Protein AF-A0A523TH82-F1 (afdb_monomer_lite)

Foldseek 3Di:
DDDDDDDDDDDDDDDDDDDDDDDDDDDDDDDDDDDDDPQPDPPPDDPVVSVVVVVVVVVVVVVVPDDDDDDDDDDDDDDDDDDDDDDDADFDDFAQWGFHPQQFDDVCVVVQQWDFDGTWTWDDDPFKIKIKTWTATSVDQQKTKIKIWIQGDPDGIDIDIAIDPDRQGTKDFDHAHHQKTWIAGPNGDIWIARRQLGYTDPDPPDDDDGDDDDDDDPDDPDPDPPPPQPADQDQRNQPDADDAQDWDWHWQPDQPGKHKHKHWDQAFAKKKKKKAPAPAQKWKWKAFRPVRDTQDIDRDHDRHIDMDINGRDGGTMMMMMMHHRVRDTDPPGTMIIHMAHALFQALAEAQQAEAEEAQEEEAGGEHEHFAHDCDDDDPPRFRYEAYALYEYNDLPYEYYDAGYEYEHNYEDEEYAYNHYDYHYDHNYDYHPDDDHRNHPDDPDQPDADADDAEAEFDALEEDEDEADHHEEDHYEHNYEYEYAAEEHHYQEYDAYHAYEYAYAWQHEYEYQAAYDHEPNYEHAHDPVRDPGFQQSAEYEFNHAAAPPNDQPHPDWRYEHYALYEETYAYEAARTEHEYEHNYEYEDHHYYNYYYHYHSYYTYYDGGDD

Secondary structure (DSSP, 8-state):
------------------------------------PPPSS-TTS-HHHHHHHHHHHHHHHHHHTPPPPP-------PPPPPP------SEEEETTEEEE------HHHHTTSEEE-S--EEEEETTEEEEEEEEEESS-TT-EEEEEEEE-SSS--EEEEEE-SS----EEEEEEETTEEEEEETTS-EEEEETTTTEEES-TT-----S-PPP--------------SS-SSGGG--SBPPTT--EEE---STT-EEEEEEEESS-EEEEEEEES-SS-EEEEEEETTTTEEEEEE--SSSS-EEEEEEEE-SEEEEEEEEEGGG---SSS-EEEEEEE-GGGEEEEEEEEEEE-TT-EEEESEEEE-S------SSSS-SEEE-TT-EE-STT--EEEEEEEE-TT-EES-EEEEEEEES-EE-S-EE-SPPS-S-S-PPPPPP----S--EEE-TT-EEEE-SEE-SEEEE-TT-EEEE-SEEEEESEEEE-TT-EEEESS-EEEEESS-EEE-TT-EEEE-TT-SS--GGGEEEEE---STTT--TT-SS-SEEE-TT-EEESEEEEEEEEEEE-TT-EEES-EEEEEEEEPTT-EEE--S---

Sequence (609 aa):
MLKKGKNRNLLLILVVVIAVFTVFGISLAFGAPWGSDPTPFPTDYPGPKQTIVVAEALTREAALLTPLPTGGSKLSVRPTPMPLEIFGPPGTPVGAGMITEHSGLASAFIMGLFEHTGLPWYEIVGREVILVFPGVSAQDPNQGVVIVTRSGGSRGVDESWHETPIKAGAIWIVDAVSERLILNSDGGETFYFDVPGDRFVNSLSDVVPTITPRPIIPTATLMLELVSDDAPNEPGIVLNKSPLNADLLYYIDPSGDEDWFLFHTDTIGNIEVSLTNLPASYGFSVLRVSDRQWVGKVDEDGVEDKMLELADAPPDDYLVRVFGIDGVWNAELPYTLRFGPVLSSFVVLGEEGVYLKQNAVVESGDVGVNTTSDGPFLAGQEELTIGIGVTFSDPNSRVMGDSIKIKQNAQVYDVYYNELSGLGEVLGDHFTPIELPLTTSLPSIPTINPGEENIEVPSGETLVLHGGNYGALEARQGATVIFAGGLYHFEEWDIGLSVNMYARSPMQVRIEGKLQVDQGSYLGPSIDVLDLNATDIVIYVNGINGSNGNLGATPKAAKFGIDSTVIANVYVPNGTLWIRQGATARGAFIGKWVIVGLGTSVSMEGYWR

pLDDT: mean 75.21, std 23.91, range [23.56, 98.88]

Structure (mmCIF, N/CA/C/O backbone):
data_AF-A0A523TH82-F1
#
_entry.id   AF-A0A523TH82-F1
#
loop_
_atom_site.group_PDB
_atom_site.id
_atom_site.type_symbol
_atom_site.label_atom_id
_atom_site.label_alt_id
_atom_site.label_comp_id
_atom_site.label_asym_id
_atom_site.label_entity_id
_atom_site.label_seq_id
_atom_site.pdbx_PDB_ins_code
_atom_site.Cartn_x
_atom_site.Cartn_y
_atom_site.Cartn_z
_atom_site.occupancy
_atom_site.B_iso_or_equiv
_atom_site.auth_seq_id
_atom_site.auth_comp_id
_atom_site.auth_asym_id
_atom_site.auth_atom_id
_atom_site.pdbx_PDB_model_num
ATOM 1 N N . MET A 1 1 ? 43.926 -18.403 76.609 1.00 34.94 1 MET A N 1
ATOM 2 C CA . MET A 1 1 ? 43.752 -19.864 76.773 1.00 34.94 1 MET A CA 1
ATOM 3 C C . MET A 1 1 ? 43.243 -20.463 75.459 1.00 34.94 1 MET A C 1
ATOM 5 O O . MET A 1 1 ? 42.285 -19.945 74.918 1.00 34.94 1 MET A O 1
ATOM 9 N N . LEU A 1 2 ? 43.951 -21.482 74.951 1.00 34.50 2 LEU A N 1
ATOM 10 C CA . LEU A 1 2 ? 43.552 -22.570 74.026 1.00 34.50 2 LEU A CA 1
ATOM 11 C C . LEU A 1 2 ? 42.630 -22.324 72.794 1.00 34.50 2 LEU A C 1
ATOM 13 O O . LEU A 1 2 ? 41.415 -22.324 72.889 1.00 34.50 2 LEU A O 1
ATOM 17 N N . LYS A 1 3 ? 43.295 -22.342 71.621 1.00 36.41 3 LYS A N 1
ATOM 18 C CA . LYS A 1 3 ? 43.110 -23.220 70.430 1.00 36.41 3 LYS A CA 1
ATOM 19 C C . LYS A 1 3 ? 41.793 -23.230 69.598 1.00 36.41 3 LYS A C 1
ATOM 21 O O . LYS A 1 3 ? 40.868 -23.958 69.917 1.00 36.41 3 LYS A O 1
ATOM 26 N N . LYS A 1 4 ? 41.943 -22.730 68.350 1.00 37.00 4 LYS A N 1
ATOM 27 C CA . LYS A 1 4 ? 42.120 -23.487 67.065 1.00 37.00 4 LYS A CA 1
ATOM 28 C C . LYS A 1 4 ? 40.945 -23.505 66.060 1.00 37.00 4 LYS A C 1
ATOM 30 O O . LYS A 1 4 ? 39.847 -23.914 66.394 1.00 37.00 4 LYS A O 1
ATOM 35 N N . GLY A 1 5 ? 41.297 -23.246 64.787 1.00 32.59 5 GLY A N 1
ATOM 36 C CA . GLY A 1 5 ? 40.579 -23.665 63.561 1.00 32.59 5 GLY A CA 1
ATOM 37 C C . GLY A 1 5 ? 40.034 -22.491 62.733 1.00 32.59 5 GLY A C 1
ATOM 38 O O . GLY A 1 5 ? 38.936 -22.046 63.006 1.00 32.59 5 GLY A O 1
ATOM 39 N N . LYS A 1 6 ? 40.798 -21.797 61.874 1.00 38.41 6 LYS A N 1
ATOM 40 C CA . LYS A 1 6 ? 41.372 -22.167 60.554 1.00 38.41 6 LYS A CA 1
ATOM 41 C C . LYS A 1 6 ? 40.322 -22.248 59.421 1.00 38.41 6 LYS A C 1
ATOM 43 O O . LYS A 1 6 ? 39.768 -23.309 59.188 1.00 38.41 6 LYS A O 1
ATOM 48 N N . ASN A 1 7 ? 40.137 -21.164 58.663 1.00 34.41 7 ASN A N 1
ATOM 49 C CA . ASN A 1 7 ? 40.619 -21.034 57.276 1.00 34.41 7 ASN A CA 1
ATOM 50 C C . ASN A 1 7 ? 40.328 -19.628 56.724 1.00 34.41 7 ASN A C 1
ATOM 52 O O . ASN A 1 7 ? 39.348 -18.989 57.084 1.00 34.41 7 ASN A O 1
ATOM 56 N N . ARG A 1 8 ? 41.285 -19.135 55.938 1.00 33.03 8 ARG A N 1
ATOM 57 C CA . ARG A 1 8 ? 41.533 -17.736 55.584 1.00 33.03 8 ARG A CA 1
ATOM 58 C C . ARG A 1 8 ? 40.961 -17.382 54.210 1.00 33.03 8 ARG A C 1
ATOM 60 O O . ARG A 1 8 ? 41.100 -18.158 53.273 1.00 33.03 8 ARG A O 1
ATOM 67 N N . ASN A 1 9 ? 40.440 -16.161 54.137 1.00 31.61 9 ASN A N 1
ATOM 68 C CA . ASN A 1 9 ? 40.305 -15.323 52.948 1.00 31.61 9 ASN A CA 1
ATOM 69 C C . ASN A 1 9 ? 41.673 -14.919 52.354 1.00 31.61 9 ASN A C 1
ATOM 71 O O . ASN A 1 9 ? 42.697 -15.056 53.030 1.00 31.61 9 ASN A O 1
ATOM 75 N N . LEU A 1 10 ? 41.594 -14.204 51.217 1.00 29.89 10 LEU A N 1
ATOM 76 C CA . LEU A 1 10 ? 42.507 -13.132 50.762 1.00 29.89 10 LEU A CA 1
ATOM 77 C C . LEU A 1 10 ? 43.774 -13.597 49.997 1.00 29.89 10 LEU A C 1
ATOM 79 O O . LEU A 1 10 ? 44.366 -14.595 50.377 1.00 29.89 10 LEU A O 1
ATOM 83 N N . LEU A 1 11 ? 44.327 -12.920 48.977 1.00 27.16 11 LEU A N 1
ATOM 84 C CA . LEU A 1 11 ? 44.109 -11.614 48.324 1.00 27.16 11 LEU A CA 1
ATOM 85 C C . LEU A 1 11 ? 45.121 -11.513 47.134 1.00 27.16 11 LEU A C 1
ATOM 87 O O . LEU A 1 11 ? 46.235 -12.004 47.275 1.00 27.16 11 LEU A O 1
ATOM 91 N N . LEU A 1 12 ? 44.740 -10.812 46.056 1.00 27.62 12 LEU A N 1
ATOM 92 C CA . LEU A 1 12 ? 45.484 -9.810 45.242 1.00 27.62 12 LEU A CA 1
ATOM 93 C C . LEU A 1 12 ? 46.880 -10.008 44.580 1.00 27.62 12 LEU A C 1
ATOM 95 O O . LEU A 1 12 ? 47.853 -10.388 45.219 1.00 27.62 12 LEU A O 1
ATOM 99 N N . ILE A 1 13 ? 46.935 -9.380 43.380 1.00 29.23 13 ILE A N 1
ATOM 100 C CA . ILE A 1 13 ? 47.974 -8.486 42.774 1.00 29.23 13 ILE A CA 1
ATOM 101 C C . ILE A 1 13 ? 49.172 -9.184 42.099 1.00 29.23 13 ILE A C 1
ATOM 103 O O . ILE A 1 13 ? 49.924 -9.894 42.747 1.00 29.23 13 ILE A O 1
ATOM 107 N N . LEU A 1 14 ? 49.293 -9.154 40.759 1.00 26.53 14 LEU A N 1
ATOM 108 C CA . LEU A 1 14 ? 49.723 -8.061 39.848 1.00 26.53 14 LEU A CA 1
ATOM 109 C C . LEU A 1 14 ? 51.243 -7.778 39.938 1.00 26.53 14 LEU A C 1
ATOM 111 O O . LEU A 1 14 ? 51.767 -7.570 41.023 1.00 26.53 14 LEU A O 1
ATOM 115 N N . VAL A 1 15 ? 51.871 -7.642 38.756 1.00 28.16 15 VAL A N 1
ATOM 116 C CA . VAL A 1 15 ? 53.132 -6.921 38.437 1.00 28.16 15 VAL A CA 1
ATOM 117 C C . VAL A 1 15 ? 54.384 -7.777 38.094 1.00 28.16 15 VAL A C 1
ATOM 119 O O . VAL A 1 15 ? 55.169 -8.128 38.960 1.00 28.16 15 VAL A O 1
ATOM 122 N N . VAL A 1 16 ? 54.571 -8.007 36.775 1.00 25.86 16 VAL A N 1
ATOM 123 C CA . VAL A 1 16 ? 55.727 -7.569 35.934 1.00 25.86 16 VAL A CA 1
ATOM 124 C C . VAL A 1 16 ? 57.113 -8.263 36.081 1.00 25.86 16 VAL A C 1
ATOM 126 O O . VAL A 1 16 ? 57.726 -8.261 37.139 1.00 25.86 16 VAL A O 1
ATOM 129 N N . VAL A 1 17 ? 57.643 -8.683 34.907 1.00 27.42 17 VAL A N 1
ATOM 130 C CA . VAL A 1 17 ? 59.061 -8.656 34.431 1.00 27.42 17 VAL A CA 1
ATOM 131 C C . VAL A 1 17 ? 59.972 -9.916 34.482 1.00 27.42 17 VAL A C 1
ATOM 133 O O . VAL A 1 17 ? 60.452 -10.342 35.521 1.00 27.42 17 VAL A O 1
ATOM 136 N N . ILE A 1 18 ? 60.304 -10.364 33.251 1.00 27.84 18 ILE A N 1
ATOM 137 C CA . ILE A 1 18 ? 61.611 -10.797 32.686 1.00 27.84 18 ILE A CA 1
ATOM 138 C C . ILE A 1 18 ? 62.110 -12.264 32.812 1.00 27.84 18 ILE A C 1
ATOM 140 O O . ILE A 1 18 ? 62.587 -12.712 33.845 1.00 27.84 18 ILE A O 1
ATOM 144 N N . ALA A 1 19 ? 62.121 -12.894 31.619 1.00 25.44 19 ALA A N 1
ATOM 145 C CA . ALA A 1 19 ? 63.128 -13.752 30.959 1.00 25.44 19 ALA A CA 1
ATOM 146 C C . ALA A 1 19 ? 63.518 -15.137 31.504 1.00 25.44 19 ALA A C 1
ATOM 148 O O . ALA A 1 19 ? 64.107 -15.221 32.569 1.00 25.44 19 ALA A O 1
ATOM 149 N N . VAL A 1 20 ? 63.412 -16.161 30.628 1.00 27.75 20 VAL A N 1
ATOM 150 C CA . VAL A 1 20 ? 64.533 -17.046 30.212 1.00 27.75 20 VAL A CA 1
ATOM 151 C C . VAL A 1 20 ? 64.331 -17.577 28.766 1.00 27.75 20 VAL A C 1
ATOM 153 O O . VAL A 1 20 ? 63.422 -18.349 28.488 1.00 27.75 20 VAL A O 1
ATOM 156 N N . PHE A 1 21 ? 65.206 -17.098 27.873 1.00 28.92 21 PHE A N 1
ATOM 157 C CA . PHE A 1 21 ? 65.927 -17.692 26.723 1.00 28.92 21 PHE A CA 1
ATOM 158 C C . PHE A 1 21 ? 65.577 -19.084 26.108 1.00 28.92 21 PHE A C 1
ATOM 160 O O . PHE A 1 21 ? 65.804 -20.126 26.713 1.00 28.92 21 PHE A O 1
ATOM 167 N N . THR A 1 22 ? 65.133 -19.033 24.836 1.00 29.47 22 THR A N 1
ATOM 168 C CA . THR A 1 22 ? 65.689 -19.596 23.561 1.00 29.47 22 THR A CA 1
ATOM 169 C C . THR A 1 22 ? 66.342 -20.992 23.424 1.00 29.47 22 THR A C 1
ATOM 171 O O . THR A 1 22 ? 67.364 -21.281 24.034 1.00 29.47 22 THR A O 1
ATOM 174 N N . VAL A 1 23 ? 65.895 -21.723 22.378 1.00 28.48 23 VAL A N 1
ATOM 175 C CA . VAL A 1 23 ? 66.676 -22.599 21.453 1.00 28.48 23 VAL A CA 1
ATOM 176 C C . VAL A 1 23 ? 66.022 -22.477 20.049 1.00 28.48 23 VAL A C 1
ATOM 178 O O . VAL A 1 23 ? 64.856 -22.823 19.921 1.00 28.48 23 VAL A O 1
ATOM 181 N N . PHE A 1 24 ? 66.528 -21.701 19.077 1.00 29.86 24 PHE A N 1
ATOM 182 C CA . PHE A 1 24 ? 67.639 -21.851 18.100 1.00 29.86 24 PHE A CA 1
ATOM 183 C C . PHE A 1 24 ? 67.276 -22.479 16.730 1.00 29.86 24 PHE A C 1
ATOM 185 O O . PHE A 1 24 ? 66.889 -23.640 16.666 1.00 29.86 24 PHE A O 1
ATOM 192 N N . GLY A 1 25 ? 67.537 -21.707 15.652 1.00 26.02 25 GLY A N 1
ATOM 193 C CA . GLY A 1 25 ? 67.743 -22.150 14.253 1.00 26.02 25 GLY A CA 1
ATOM 194 C C . GLY A 1 25 ? 66.881 -21.428 13.197 1.00 26.02 25 GLY A C 1
ATOM 195 O O . GLY A 1 25 ? 65.900 -21.998 12.746 1.00 26.02 25 GLY A O 1
ATOM 196 N N . ILE A 1 26 ? 67.021 -20.117 12.942 1.00 29.98 26 ILE A N 1
ATOM 197 C CA . ILE A 1 26 ? 67.925 -19.418 11.983 1.00 29.98 26 ILE A CA 1
ATOM 198 C C . ILE A 1 26 ? 67.857 -19.903 10.517 1.00 29.98 26 ILE A C 1
ATOM 200 O O . ILE A 1 26 ? 68.414 -20.943 10.186 1.00 29.98 26 ILE A O 1
ATOM 204 N N . SER A 1 27 ? 67.338 -19.036 9.632 1.00 27.23 27 SER A N 1
ATOM 205 C CA . SER A 1 27 ? 68.090 -18.529 8.469 1.00 27.23 27 SER A CA 1
ATOM 206 C C . SER A 1 27 ? 67.544 -17.171 8.005 1.00 27.23 27 SER A C 1
ATOM 208 O O . SER A 1 27 ? 66.349 -17.014 7.777 1.00 27.23 27 SER A O 1
ATOM 210 N N . LEU A 1 28 ? 68.447 -16.188 7.926 1.00 30.27 28 LEU A N 1
ATOM 211 C CA . LEU A 1 28 ? 68.241 -14.799 7.504 1.00 30.27 28 LEU A CA 1
ATOM 212 C C . LEU A 1 28 ? 68.666 -14.633 6.040 1.00 30.27 28 LEU A C 1
ATOM 214 O O . LEU A 1 28 ? 69.732 -15.116 5.662 1.00 30.27 28 LEU A O 1
ATOM 218 N N . ALA A 1 29 ? 67.922 -13.837 5.272 1.00 27.56 29 ALA A N 1
ATOM 219 C CA . ALA A 1 29 ? 68.460 -13.109 4.126 1.00 27.56 29 ALA A CA 1
ATOM 220 C C . ALA A 1 29 ? 67.912 -11.673 4.130 1.00 27.56 29 ALA A C 1
ATOM 222 O O . ALA A 1 29 ? 66.714 -11.448 4.279 1.00 27.56 29 ALA A O 1
ATOM 223 N N . PHE A 1 30 ? 68.839 -10.720 4.039 1.00 30.97 30 PHE A N 1
ATOM 224 C CA . PHE A 1 30 ? 68.643 -9.273 4.075 1.00 30.97 30 PHE A CA 1
ATOM 225 C C . PHE A 1 30 ? 68.130 -8.718 2.740 1.00 30.97 30 PHE A C 1
ATOM 227 O O . PHE A 1 30 ? 68.609 -9.117 1.681 1.00 30.97 30 PHE A O 1
ATOM 234 N N . GLY A 1 31 ? 67.281 -7.692 2.822 1.00 26.58 31 GLY A N 1
ATOM 235 C CA . GLY A 1 31 ? 67.003 -6.748 1.740 1.00 26.58 31 GLY A CA 1
ATOM 236 C C . GLY A 1 31 ? 65.925 -5.738 2.146 1.00 26.58 31 GLY A C 1
ATOM 237 O O . GLY A 1 31 ? 64.746 -6.046 2.068 1.00 26.58 31 GLY A O 1
ATOM 238 N N . ALA A 1 32 ? 66.319 -4.544 2.595 1.00 36.25 32 ALA A N 1
ATOM 239 C CA . ALA A 1 32 ? 65.451 -3.357 2.582 1.00 36.25 32 ALA A CA 1
ATOM 240 C C . ALA A 1 32 ? 65.655 -2.661 1.221 1.00 36.25 32 ALA A C 1
ATOM 242 O O . ALA A 1 32 ? 66.801 -2.657 0.756 1.00 36.25 32 ALA A O 1
ATOM 243 N N . PRO A 1 33 ? 64.621 -2.091 0.566 1.00 34.34 33 PRO A N 1
ATOM 244 C CA . PRO A 1 33 ? 64.021 -0.834 1.038 1.00 34.34 33 PRO A CA 1
ATOM 245 C C . PRO A 1 33 ? 62.495 -0.685 0.800 1.00 34.34 33 PRO A C 1
ATOM 247 O O . PRO A 1 33 ? 61.949 -1.251 -0.131 1.00 34.34 33 PRO A O 1
ATOM 250 N N . TRP A 1 34 ? 61.844 0.131 1.640 1.00 41.34 34 TRP A N 1
ATOM 251 C CA . TRP A 1 34 ? 60.658 0.971 1.366 1.00 41.34 34 TRP A CA 1
ATOM 252 C C . TRP A 1 34 ? 59.530 0.425 0.453 1.00 41.34 34 TRP A C 1
ATOM 254 O O . TRP A 1 34 ? 59.663 0.359 -0.764 1.00 41.34 34 TRP A O 1
ATOM 264 N N . GLY A 1 35 ? 58.364 0.188 1.061 1.00 28.73 35 GLY A N 1
ATOM 265 C CA . GLY A 1 35 ? 57.067 -0.129 0.438 1.00 28.73 35 GLY A CA 1
ATOM 266 C C . GLY A 1 35 ? 56.292 -1.029 1.408 1.00 28.73 35 GLY A C 1
ATOM 267 O O . GLY A 1 35 ? 56.881 -1.954 1.949 1.00 28.73 35 GLY A O 1
ATOM 268 N N . SER A 1 36 ? 55.042 -0.813 1.792 1.00 29.05 36 SER A N 1
ATOM 269 C CA . SER A 1 36 ? 53.927 -0.033 1.262 1.00 29.05 36 SER A CA 1
ATOM 270 C C . SER A 1 36 ? 53.032 0.362 2.445 1.00 29.05 36 SER A C 1
ATOM 272 O O . SER A 1 36 ? 52.905 -0.408 3.399 1.00 29.05 36 SER A O 1
ATOM 274 N N . ASP A 1 37 ? 52.399 1.530 2.376 1.00 36.47 37 ASP A N 1
ATOM 275 C CA . ASP A 1 37 ? 51.209 1.827 3.183 1.00 36.47 37 ASP A CA 1
ATOM 276 C C . ASP A 1 37 ? 50.193 0.680 2.994 1.00 36.47 37 ASP A C 1
ATOM 278 O O . ASP A 1 37 ? 50.045 0.213 1.855 1.00 36.47 37 ASP A O 1
ATOM 282 N N . PRO A 1 38 ? 49.524 0.158 4.041 1.00 33.34 38 PRO A N 1
ATOM 283 C CA . PRO A 1 38 ? 48.467 -0.818 3.827 1.00 33.34 38 PRO A CA 1
ATOM 284 C C . PRO A 1 38 ? 47.363 -0.125 3.028 1.00 33.34 38 PRO A C 1
ATOM 286 O O . PRO A 1 38 ? 46.833 0.902 3.449 1.00 33.34 38 PRO A O 1
ATOM 289 N N . THR A 1 39 ? 47.034 -0.658 1.852 1.00 43.28 39 THR A N 1
ATOM 290 C CA . THR A 1 39 ? 45.892 -0.164 1.085 1.00 43.28 39 THR A CA 1
ATOM 291 C C . THR A 1 39 ? 44.654 -0.207 1.986 1.00 43.28 39 THR A C 1
ATOM 293 O O . THR A 1 39 ? 44.424 -1.234 2.627 1.00 43.28 39 THR A O 1
ATOM 296 N N . PRO A 1 40 ? 43.827 0.852 2.034 1.00 46.50 40 PRO A N 1
ATOM 297 C CA . PRO A 1 40 ? 42.613 0.878 2.856 1.00 46.50 40 PRO A CA 1
ATOM 298 C C . PRO A 1 40 ? 41.521 -0.075 2.336 1.00 46.50 40 PRO A C 1
ATOM 300 O O . PRO A 1 40 ? 40.421 -0.117 2.880 1.00 46.50 40 PRO A O 1
ATOM 303 N N . PHE A 1 41 ? 41.819 -0.832 1.278 1.00 39.00 41 PHE A N 1
ATOM 304 C CA . PHE A 1 41 ? 40.896 -1.699 0.573 1.00 39.00 41 PHE A CA 1
ATOM 305 C C . PHE A 1 41 ? 41.202 -3.180 0.857 1.00 39.00 41 PHE A C 1
ATOM 307 O O . PHE A 1 41 ? 42.379 -3.559 0.880 1.00 39.00 41 PHE A O 1
ATOM 314 N N . PRO A 1 42 ? 40.167 -4.022 1.042 1.00 39.19 42 PRO A N 1
ATOM 315 C CA . PRO A 1 42 ? 40.296 -5.476 1.111 1.00 39.19 42 PRO A CA 1
ATOM 316 C C . PRO A 1 42 ? 41.050 -6.068 -0.093 1.00 39.19 42 PRO A C 1
ATOM 318 O O . PRO A 1 42 ? 41.049 -5.507 -1.189 1.00 39.19 42 PRO A O 1
ATOM 321 N N . THR A 1 43 ? 41.703 -7.216 0.102 1.00 44.09 43 THR A N 1
ATOM 322 C CA . THR A 1 43 ? 42.582 -7.875 -0.892 1.00 44.09 43 THR A CA 1
ATOM 323 C C . THR A 1 43 ? 41.883 -8.342 -2.174 1.00 44.09 43 THR A C 1
ATOM 325 O O . THR A 1 43 ? 42.545 -8.705 -3.142 1.00 44.09 43 THR A O 1
ATOM 328 N N . ASP A 1 44 ? 40.559 -8.325 -2.181 1.00 39.88 44 ASP A N 1
ATOM 329 C CA . ASP A 1 44 ? 39.634 -8.681 -3.255 1.00 39.88 44 ASP A CA 1
ATOM 330 C C . ASP A 1 44 ? 38.990 -7.453 -3.932 1.00 39.88 44 ASP A C 1
ATOM 332 O O . ASP A 1 44 ? 38.158 -7.594 -4.829 1.00 39.88 44 ASP A O 1
ATOM 336 N N . TYR A 1 45 ? 39.405 -6.234 -3.566 1.00 33.16 45 TYR A N 1
ATOM 337 C CA . TYR A 1 45 ? 38.890 -5.002 -4.159 1.00 33.16 45 TYR A CA 1
ATOM 338 C C . TYR A 1 45 ? 39.546 -4.712 -5.530 1.00 33.16 45 TYR A C 1
ATOM 340 O O . TYR A 1 45 ? 40.771 -4.561 -5.592 1.00 33.16 45 TYR A O 1
ATOM 348 N N . PRO A 1 46 ? 38.787 -4.578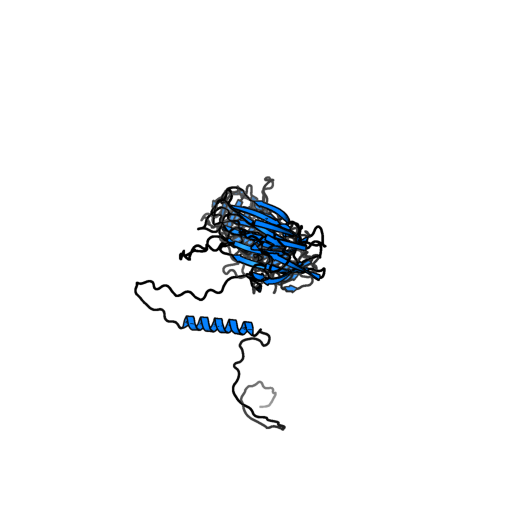 -6.638 1.00 37.28 46 PRO A N 1
ATOM 349 C CA . PRO A 1 46 ? 39.353 -4.436 -7.983 1.00 37.28 46 PRO A CA 1
ATOM 350 C C . PRO A 1 46 ? 40.214 -3.172 -8.142 1.00 37.28 46 PRO A C 1
ATOM 352 O O . PRO A 1 46 ? 39.756 -2.064 -7.862 1.00 37.28 46 PRO A O 1
ATOM 355 N N . GLY A 1 47 ? 41.436 -3.318 -8.665 1.00 38.88 47 GLY A N 1
ATOM 356 C CA . GLY A 1 47 ? 42.406 -2.222 -8.845 1.00 38.88 47 GLY A CA 1
ATOM 357 C C . GLY A 1 47 ? 41.871 -0.943 -9.522 1.00 38.88 47 GLY A C 1
ATOM 358 O O . GLY A 1 47 ? 42.142 0.143 -9.011 1.00 38.88 47 GLY A O 1
ATOM 359 N N . PRO A 1 48 ? 41.050 -1.024 -10.591 1.00 39.28 48 PRO A N 1
ATOM 360 C CA . PRO A 1 48 ? 40.459 0.158 -11.228 1.00 39.28 48 PRO A CA 1
ATOM 361 C C . PRO A 1 48 ? 39.532 0.960 -10.301 1.00 39.28 48 PRO A C 1
ATOM 363 O O . PRO A 1 48 ? 39.494 2.187 -10.371 1.00 39.28 48 PRO A O 1
ATOM 366 N N . LYS A 1 49 ? 38.823 0.283 -9.384 1.00 35.59 49 LYS A N 1
ATOM 367 C CA . LYS A 1 49 ? 37.925 0.928 -8.413 1.00 35.59 49 LYS A CA 1
ATOM 368 C C . LYS A 1 49 ? 38.700 1.626 -7.292 1.00 35.59 49 LYS A C 1
ATOM 370 O O . LYS A 1 49 ? 38.253 2.650 -6.792 1.00 35.59 49 LYS A O 1
ATOM 375 N N . GLN A 1 50 ? 39.896 1.140 -6.951 1.00 38.94 50 GLN A N 1
ATOM 376 C CA . GLN A 1 50 ? 40.783 1.812 -5.990 1.00 38.94 50 GLN A CA 1
ATOM 377 C C . GLN A 1 50 ? 41.298 3.156 -6.536 1.00 38.94 50 GLN A C 1
ATOM 379 O O . GLN A 1 50 ? 41.442 4.115 -5.782 1.00 38.94 50 GLN A O 1
ATOM 384 N N . THR A 1 51 ? 41.548 3.252 -7.849 1.00 36.62 51 THR A N 1
ATOM 385 C CA . THR A 1 51 ? 42.081 4.469 -8.492 1.00 36.62 51 THR A CA 1
ATOM 386 C C . THR A 1 51 ? 41.062 5.612 -8.530 1.00 36.62 51 THR A C 1
ATOM 388 O O . THR A 1 51 ? 41.434 6.763 -8.312 1.00 36.62 51 THR A O 1
ATOM 391 N N . ILE A 1 52 ? 39.781 5.300 -8.743 1.00 37.91 52 ILE A N 1
ATOM 392 C CA . ILE A 1 52 ? 38.691 6.289 -8.795 1.00 37.91 52 ILE A CA 1
ATOM 393 C C . ILE A 1 52 ? 38.412 6.864 -7.400 1.00 37.91 52 ILE A C 1
ATOM 395 O O . ILE A 1 52 ? 38.378 8.079 -7.229 1.00 37.91 52 ILE A O 1
ATOM 399 N N . VAL A 1 53 ? 38.330 6.006 -6.380 1.00 38.62 53 VAL A N 1
ATOM 400 C CA . VAL A 1 53 ? 38.046 6.427 -4.996 1.00 38.62 53 VAL A CA 1
ATOM 401 C C . VAL A 1 53 ? 39.176 7.291 -4.416 1.00 38.62 53 VAL A C 1
ATOM 403 O O . VAL A 1 53 ? 38.920 8.266 -3.710 1.00 38.62 53 VAL A O 1
ATOM 406 N N . VAL A 1 54 ? 40.438 6.984 -4.740 1.00 40.12 54 VAL A N 1
ATOM 407 C CA . VAL A 1 54 ? 41.589 7.807 -4.323 1.00 40.12 54 VAL A CA 1
ATOM 408 C C . VAL A 1 54 ? 41.615 9.152 -5.059 1.00 40.12 54 VAL A C 1
ATOM 410 O O . VAL A 1 54 ? 41.936 10.171 -4.445 1.00 40.12 54 VAL A O 1
ATOM 413 N N . ALA A 1 55 ? 41.239 9.189 -6.342 1.00 38.53 55 ALA A N 1
ATOM 414 C CA . ALA A 1 55 ? 41.135 10.436 -7.099 1.00 38.53 55 ALA A CA 1
ATOM 415 C C . ALA A 1 55 ? 40.030 11.350 -6.540 1.00 38.53 55 ALA A C 1
ATOM 417 O O . ALA A 1 55 ? 40.280 12.529 -6.308 1.00 38.53 55 ALA A O 1
ATOM 418 N N . GLU A 1 56 ? 38.853 10.805 -6.223 1.00 43.19 56 GLU A N 1
ATOM 419 C CA . GLU A 1 56 ? 37.739 11.562 -5.634 1.00 43.19 56 GLU A CA 1
ATOM 420 C C . GLU A 1 56 ? 38.056 12.107 -4.235 1.00 43.19 56 GLU A C 1
ATOM 422 O O . GLU A 1 56 ? 37.695 13.244 -3.911 1.00 43.19 56 GLU A O 1
ATOM 427 N N . ALA A 1 57 ? 38.770 11.333 -3.412 1.00 42.72 57 ALA A N 1
ATOM 428 C CA . ALA A 1 57 ? 39.206 11.771 -2.089 1.00 42.72 57 ALA A CA 1
ATOM 429 C C . ALA A 1 57 ? 40.206 12.939 -2.175 1.00 42.72 57 ALA A C 1
ATOM 431 O O . ALA A 1 57 ? 40.034 13.943 -1.482 1.00 42.72 57 ALA A O 1
ATOM 432 N N . LEU A 1 58 ? 41.190 12.861 -3.081 1.00 41.94 58 LEU A N 1
ATOM 433 C CA . LEU A 1 58 ? 42.159 13.939 -3.321 1.00 41.94 58 LEU A CA 1
ATOM 434 C C . LEU A 1 58 ? 41.496 15.196 -3.909 1.00 41.94 58 LEU A C 1
ATOM 436 O O . LEU A 1 58 ? 41.875 16.314 -3.559 1.00 41.94 58 LEU A O 1
ATOM 440 N N . THR A 1 59 ? 40.472 15.039 -4.755 1.00 40.62 59 THR A N 1
ATOM 441 C CA . THR A 1 59 ? 39.688 16.163 -5.291 1.00 40.62 59 THR A CA 1
ATOM 442 C C . THR A 1 59 ? 38.832 16.838 -4.213 1.00 40.62 59 THR A C 1
ATOM 444 O O . THR A 1 59 ? 38.760 18.068 -4.184 1.00 40.62 59 THR A O 1
ATOM 447 N N . ARG A 1 60 ? 38.239 16.082 -3.276 1.00 40.81 60 ARG A N 1
ATOM 448 C CA . ARG A 1 60 ? 37.505 16.653 -2.127 1.00 40.81 60 ARG A CA 1
ATOM 449 C C . ARG A 1 60 ? 38.421 17.377 -1.143 1.00 40.81 60 ARG A C 1
ATOM 451 O O . ARG A 1 60 ? 38.058 18.445 -0.653 1.00 40.81 60 ARG A O 1
ATOM 458 N N . GLU A 1 61 ? 39.606 16.836 -0.872 1.00 41.38 61 GLU A N 1
ATOM 459 C CA . GLU A 1 61 ? 40.575 17.452 0.043 1.00 41.38 61 GLU A CA 1
ATOM 460 C C . GLU A 1 61 ? 41.188 18.734 -0.557 1.00 41.38 61 GLU A C 1
ATOM 462 O O . GLU A 1 61 ? 41.341 19.739 0.140 1.00 41.38 61 GLU A O 1
ATOM 467 N N . ALA A 1 62 ? 41.427 18.756 -1.877 1.00 43.34 62 ALA A N 1
ATOM 468 C CA . ALA A 1 62 ? 41.849 19.954 -2.607 1.00 43.34 62 ALA A CA 1
ATOM 469 C C . ALA A 1 62 ? 40.765 21.050 -2.641 1.00 43.34 62 ALA A C 1
ATOM 471 O O . ALA A 1 62 ? 41.098 22.231 -2.552 1.00 43.34 62 ALA A O 1
ATOM 472 N N . ALA A 1 63 ? 39.481 20.677 -2.708 1.00 42.38 63 ALA A N 1
ATOM 473 C CA . ALA A 1 63 ? 38.359 21.620 -2.669 1.00 42.38 63 ALA A CA 1
ATOM 474 C C . ALA A 1 63 ? 38.148 22.255 -1.277 1.00 42.38 63 ALA A C 1
ATOM 476 O O . ALA A 1 63 ? 37.722 23.408 -1.180 1.00 42.38 63 ALA A O 1
ATOM 477 N N . LEU A 1 64 ? 38.493 21.538 -0.200 1.00 41.59 64 LEU A N 1
ATOM 478 C CA . LEU A 1 64 ? 38.396 22.010 1.190 1.00 41.59 64 LEU A CA 1
ATOM 479 C C . LEU A 1 64 ? 39.510 22.993 1.600 1.00 41.59 64 LEU A C 1
ATOM 481 O O . LEU A 1 64 ? 39.348 23.719 2.580 1.00 41.59 64 LEU A O 1
ATOM 485 N N . LEU A 1 65 ? 40.627 23.043 0.864 1.00 37.81 65 LEU A N 1
ATOM 486 C CA . LEU A 1 65 ? 41.796 23.882 1.181 1.00 37.81 65 LEU A CA 1
ATOM 487 C C . LEU A 1 65 ? 41.877 25.189 0.370 1.00 37.81 65 LEU A C 1
ATOM 489 O O . LEU A 1 65 ? 42.789 25.994 0.578 1.00 37.81 65 LEU A O 1
ATOM 493 N N . THR A 1 66 ? 40.927 25.437 -0.531 1.00 34.88 66 THR A N 1
ATOM 494 C CA . THR A 1 66 ? 40.872 26.656 -1.352 1.00 34.88 66 THR A CA 1
ATOM 495 C C . THR A 1 66 ? 40.199 27.825 -0.610 1.00 34.88 66 THR A C 1
ATOM 497 O O . THR A 1 66 ? 39.027 27.716 -0.249 1.00 34.88 66 THR A O 1
ATOM 500 N N . PRO A 1 67 ? 40.870 28.976 -0.393 1.00 33.62 67 PRO A N 1
ATOM 501 C CA . PRO A 1 67 ? 40.248 30.126 0.258 1.00 33.62 67 PRO A CA 1
ATOM 502 C C . PRO A 1 67 ? 39.334 30.904 -0.704 1.00 33.62 67 PRO A C 1
ATOM 504 O O . PRO A 1 67 ? 39.724 31.221 -1.828 1.00 33.62 67 PRO A O 1
ATOM 507 N N . LEU A 1 68 ? 38.134 31.266 -0.236 1.00 35.09 68 LEU A N 1
ATOM 508 C CA . LEU A 1 68 ? 37.169 32.104 -0.965 1.00 35.09 68 LEU A CA 1
ATOM 509 C C . LEU A 1 68 ? 37.609 33.587 -0.981 1.00 35.09 68 LEU A C 1
ATOM 511 O O . LEU A 1 68 ? 37.805 34.161 0.095 1.00 35.09 68 LEU A O 1
ATOM 515 N N . PRO A 1 69 ? 37.728 34.246 -2.153 1.00 29.67 69 PRO A N 1
ATOM 516 C CA . PRO A 1 69 ? 38.101 35.653 -2.232 1.00 29.67 69 PRO A CA 1
ATOM 517 C C . PRO A 1 69 ? 36.890 36.594 -2.148 1.00 29.67 69 PRO A C 1
ATOM 519 O O . PRO A 1 69 ? 35.839 36.375 -2.750 1.00 29.67 69 PRO A O 1
ATOM 522 N N . THR A 1 70 ? 37.074 37.691 -1.418 1.00 33.81 70 THR A N 1
ATOM 523 C CA . THR A 1 70 ? 36.125 38.788 -1.216 1.00 33.81 70 THR A CA 1
ATOM 524 C C . THR A 1 70 ? 36.270 39.894 -2.275 1.00 33.81 70 THR A C 1
ATOM 526 O O . THR A 1 70 ? 37.320 40.517 -2.387 1.00 33.81 70 THR A O 1
ATOM 529 N N . GLY A 1 71 ? 35.162 40.213 -2.961 1.00 30.33 71 GLY A N 1
ATOM 530 C CA . GLY A 1 71 ? 34.805 41.573 -3.408 1.00 30.33 71 GLY A CA 1
ATOM 531 C C . GLY A 1 71 ? 35.195 42.051 -4.824 1.00 30.33 71 GLY A C 1
ATOM 532 O O . GLY A 1 71 ? 36.363 42.277 -5.109 1.00 30.33 71 GLY A O 1
ATOM 533 N N . GLY A 1 72 ? 34.174 42.399 -5.633 1.00 28.80 72 GLY A N 1
ATOM 534 C CA . GLY A 1 72 ? 34.201 43.567 -6.543 1.00 28.80 72 GLY A CA 1
ATOM 535 C C . GLY A 1 72 ? 34.194 43.343 -8.072 1.00 28.80 72 GLY A C 1
ATOM 536 O O . GLY A 1 72 ? 35.242 43.205 -8.684 1.00 28.80 72 GLY A O 1
ATOM 537 N N . SER A 1 73 ? 33.000 43.430 -8.682 1.00 33.16 73 SER A N 1
ATOM 538 C CA . SER A 1 73 ? 32.644 43.614 -10.122 1.00 33.16 73 SER A CA 1
ATOM 539 C C . SER A 1 73 ? 33.582 44.542 -10.941 1.00 33.16 73 SER A C 1
ATOM 541 O O . SER A 1 73 ? 34.057 45.524 -10.386 1.00 33.16 73 SER A O 1
ATOM 543 N N . LYS A 1 74 ? 33.852 44.435 -12.259 1.00 37.53 74 LYS A N 1
ATOM 544 C CA . LYS A 1 74 ? 33.182 43.897 -13.471 1.00 37.53 74 LYS A CA 1
ATOM 545 C C . LYS A 1 74 ? 34.253 43.647 -14.561 1.00 37.53 74 LYS A C 1
ATOM 547 O O . LYS A 1 74 ? 35.061 44.541 -14.788 1.00 37.53 74 LYS A O 1
ATOM 552 N N . LEU A 1 75 ? 34.176 42.525 -15.284 1.00 23.56 75 LEU A N 1
ATOM 553 C CA . LEU A 1 75 ? 34.291 42.367 -16.754 1.00 23.56 75 LEU A CA 1
ATOM 554 C C . LEU A 1 75 ? 34.359 40.862 -17.065 1.00 23.56 75 LEU A C 1
ATOM 556 O O . LEU A 1 75 ? 35.231 40.157 -16.569 1.00 23.56 75 LEU A O 1
ATOM 560 N N . SER A 1 76 ? 33.388 40.379 -17.842 1.00 27.44 76 SER A N 1
ATOM 561 C CA . SER A 1 76 ? 33.224 38.969 -18.204 1.00 27.44 76 SER A CA 1
ATOM 562 C C . SER A 1 76 ? 34.376 38.504 -19.099 1.00 27.44 76 SER A C 1
ATOM 564 O O . SER A 1 76 ? 34.506 38.965 -20.233 1.00 27.44 76 SER A O 1
ATOM 566 N N . VAL A 1 77 ? 35.211 37.601 -18.581 1.00 27.39 77 VAL A N 1
ATOM 567 C CA . VAL A 1 77 ? 36.158 36.808 -19.370 1.00 27.39 77 VAL A CA 1
ATOM 568 C C . VAL A 1 77 ? 35.572 35.408 -19.478 1.00 27.39 77 VAL A C 1
ATOM 570 O O . VAL A 1 77 ? 35.445 34.690 -18.489 1.00 27.39 77 VAL A O 1
ATOM 573 N N . ARG A 1 78 ? 35.169 35.061 -20.699 1.00 23.66 78 ARG A N 1
ATOM 574 C CA . ARG A 1 78 ? 34.646 33.752 -21.091 1.00 23.66 78 ARG A CA 1
ATOM 575 C C . ARG A 1 78 ? 35.740 32.691 -20.859 1.00 23.66 78 ARG A C 1
ATOM 577 O O . ARG A 1 78 ? 36.835 32.877 -21.394 1.00 23.66 78 ARG A O 1
ATOM 584 N N . PRO A 1 79 ? 35.494 31.611 -20.096 1.00 26.36 79 PRO A N 1
ATOM 585 C CA . PRO A 1 79 ? 36.427 30.494 -20.010 1.00 26.36 79 PRO A CA 1
ATOM 586 C C . PRO A 1 79 ? 36.581 29.828 -21.380 1.00 26.36 79 PRO A C 1
ATOM 588 O O . PRO A 1 79 ? 35.607 29.648 -22.113 1.00 26.36 79 PRO A O 1
ATOM 591 N N . THR A 1 80 ? 37.818 29.498 -21.730 1.00 26.42 80 THR A N 1
ATOM 592 C CA . THR A 1 80 ? 38.191 28.746 -22.931 1.00 26.42 80 THR A CA 1
ATOM 593 C C . THR A 1 80 ? 37.517 27.365 -22.912 1.00 26.42 80 THR A C 1
ATOM 595 O O . THR A 1 80 ? 37.519 26.735 -21.852 1.00 26.42 80 THR A O 1
ATOM 598 N N . PRO A 1 81 ? 36.959 26.867 -24.032 1.00 26.12 81 PRO A N 1
ATOM 599 C CA . PRO A 1 81 ? 36.323 25.553 -24.063 1.00 26.12 81 PRO A CA 1
ATOM 600 C C . PRO A 1 81 ? 37.344 24.446 -23.783 1.00 26.12 81 PRO A C 1
ATOM 602 O O . PRO A 1 81 ? 38.473 24.499 -24.278 1.00 26.12 81 PRO A O 1
ATOM 605 N N . MET A 1 82 ? 36.924 23.434 -23.021 1.00 23.91 82 MET A N 1
ATOM 606 C CA . MET A 1 82 ? 37.583 22.127 -23.003 1.00 23.91 82 MET A CA 1
ATOM 607 C C . MET A 1 82 ? 37.608 21.535 -24.427 1.00 23.91 82 MET A C 1
ATOM 609 O O . MET A 1 82 ? 36.745 21.884 -25.239 1.00 23.91 82 MET A O 1
ATOM 613 N N . PRO A 1 83 ? 38.581 20.670 -24.769 1.00 26.23 83 PRO A N 1
ATOM 614 C CA . PRO A 1 83 ? 38.583 19.992 -26.061 1.00 26.23 83 PRO A CA 1
ATOM 615 C C . PRO A 1 83 ? 37.293 19.176 -26.215 1.00 26.23 83 PRO A C 1
ATOM 617 O O . PRO A 1 83 ? 36.944 18.428 -25.306 1.00 26.23 83 PRO A O 1
ATOM 620 N N . LEU A 1 84 ? 36.590 19.329 -27.343 1.00 25.23 84 LEU A N 1
ATOM 621 C CA . LEU A 1 84 ? 35.470 18.458 -27.701 1.00 25.23 84 LEU A CA 1
ATOM 622 C C . LEU A 1 84 ? 35.991 17.023 -27.873 1.00 25.23 84 LEU A C 1
ATOM 624 O O . LEU A 1 84 ? 36.721 16.749 -28.826 1.00 25.23 84 LEU A O 1
ATOM 628 N N . GLU A 1 85 ? 35.586 16.111 -26.993 1.00 29.75 85 GLU A N 1
ATOM 629 C CA . GLU A 1 85 ? 35.461 14.704 -27.369 1.00 29.75 85 GLU A CA 1
ATOM 630 C C . GLU A 1 85 ? 34.238 14.570 -28.286 1.00 29.75 85 GLU A C 1
ATOM 632 O O . GLU A 1 85 ? 33.162 15.098 -28.007 1.00 29.75 85 GLU A O 1
ATOM 637 N N . ILE A 1 86 ? 34.435 13.933 -29.439 1.00 28.44 86 ILE A N 1
ATOM 638 C CA . ILE A 1 86 ? 33.399 13.704 -30.446 1.00 28.44 86 ILE A CA 1
ATOM 639 C C . ILE A 1 86 ? 32.459 12.626 -29.888 1.00 28.44 86 ILE A C 1
ATOM 641 O O . ILE A 1 86 ? 32.847 11.464 -29.803 1.00 28.44 86 ILE A O 1
ATOM 645 N N . PHE A 1 87 ? 31.242 13.012 -29.496 1.00 30.77 87 PHE A N 1
ATOM 646 C CA . PHE A 1 87 ? 30.174 12.080 -29.127 1.00 30.77 87 PHE A CA 1
ATOM 647 C C . PHE A 1 87 ? 29.665 11.363 -30.389 1.00 30.77 87 PHE A C 1
ATOM 649 O O . PHE A 1 87 ? 28.906 11.919 -31.178 1.00 30.77 87 PHE A O 1
ATOM 656 N N . GLY A 1 88 ? 30.113 10.127 -30.583 1.00 39.12 88 GLY A N 1
ATOM 657 C CA . GLY A 1 88 ? 29.484 9.120 -31.436 1.00 39.12 88 GLY A CA 1
ATOM 658 C C . GLY A 1 88 ? 29.409 7.806 -30.650 1.00 39.12 88 GLY A C 1
ATOM 659 O O . GLY A 1 88 ? 30.165 7.649 -29.685 1.00 39.12 88 GLY A O 1
ATOM 660 N N . PRO A 1 89 ? 28.508 6.874 -31.004 1.00 42.47 89 PRO A N 1
ATOM 661 C CA . PRO A 1 89 ? 28.446 5.581 -30.330 1.00 42.47 89 PRO A CA 1
ATOM 662 C C . PRO A 1 89 ? 29.801 4.861 -30.472 1.00 42.47 89 PRO A C 1
ATOM 664 O O . PRO A 1 89 ? 30.478 5.036 -31.490 1.00 42.47 89 PRO A O 1
ATOM 667 N N . PRO A 1 90 ? 30.249 4.064 -29.484 1.00 47.03 90 PRO A N 1
ATOM 668 C CA . PRO A 1 90 ? 31.482 3.300 -29.624 1.00 47.03 90 PRO A CA 1
ATOM 669 C C . PRO A 1 90 ? 31.407 2.413 -30.878 1.00 47.03 90 PRO A C 1
ATOM 671 O O . PRO A 1 90 ? 30.377 1.808 -31.189 1.00 47.03 90 PRO A O 1
ATOM 674 N N . GLY A 1 91 ? 32.491 2.369 -31.647 1.00 55.50 91 GLY A N 1
ATOM 675 C CA . GLY A 1 91 ? 32.526 1.621 -32.897 1.00 55.50 91 GLY A CA 1
ATOM 676 C C . GLY A 1 91 ? 33.881 1.679 -33.585 1.00 55.50 91 GLY A C 1
ATOM 677 O O . GLY A 1 91 ? 34.771 2.442 -33.206 1.00 55.50 91 GLY A O 1
ATOM 678 N N . THR A 1 92 ? 34.040 0.840 -34.600 1.00 67.25 92 THR A N 1
ATOM 679 C CA . THR A 1 92 ? 35.255 0.752 -35.411 1.00 67.25 92 THR A CA 1
ATOM 680 C C . THR A 1 92 ? 35.104 1.664 -36.630 1.00 67.25 92 THR A C 1
ATOM 682 O O . THR A 1 92 ? 34.171 1.454 -37.406 1.00 67.25 92 THR A O 1
ATOM 685 N N . PRO A 1 93 ? 35.977 2.668 -36.837 1.00 62.91 93 PRO A N 1
ATOM 686 C CA . PRO A 1 93 ? 35.946 3.501 -38.039 1.00 62.91 93 PRO A CA 1
ATOM 687 C C . PRO A 1 93 ? 36.143 2.659 -39.303 1.00 62.91 93 PRO A C 1
ATOM 689 O O . PRO A 1 93 ? 37.103 1.892 -39.386 1.00 62.91 93 PRO A O 1
ATOM 692 N N . VAL A 1 94 ? 35.248 2.808 -40.280 1.00 68.81 94 VAL A N 1
ATOM 693 C CA . VAL A 1 94 ? 35.236 2.041 -41.532 1.00 68.81 94 VAL A CA 1
ATOM 694 C C . VAL A 1 94 ? 34.740 2.950 -42.663 1.00 68.81 94 VAL A C 1
ATOM 696 O O . VAL A 1 94 ? 33.591 3.393 -42.665 1.00 68.81 94 VAL A O 1
ATOM 699 N N . GLY A 1 95 ? 35.606 3.246 -43.638 1.00 76.44 95 GLY A N 1
ATOM 700 C CA . GLY A 1 95 ? 35.308 4.201 -44.712 1.00 76.44 95 GLY A CA 1
ATOM 701 C C . GLY A 1 95 ? 35.102 5.634 -44.202 1.00 76.44 95 GLY A C 1
ATOM 702 O O . GLY A 1 95 ? 35.956 6.166 -43.496 1.00 76.44 95 GLY A O 1
ATOM 703 N N . ALA A 1 96 ? 34.001 6.271 -44.611 1.00 66.81 96 ALA A N 1
ATOM 704 C CA . ALA A 1 96 ? 33.608 7.615 -44.167 1.00 66.81 96 ALA A CA 1
ATOM 705 C C . ALA A 1 96 ? 32.847 7.627 -42.820 1.00 66.81 96 ALA A C 1
ATOM 707 O O . ALA A 1 96 ? 32.757 8.669 -42.175 1.00 66.81 96 ALA A O 1
ATOM 708 N N . GLY A 1 97 ? 32.383 6.458 -42.366 1.00 73.69 97 GLY A N 1
ATOM 709 C CA . GLY A 1 97 ? 31.613 6.271 -41.136 1.00 73.69 97 GLY A CA 1
ATOM 710 C C . GLY A 1 97 ? 32.253 5.260 -40.182 1.00 73.69 97 GLY A C 1
ATOM 711 O O . GLY A 1 97 ? 33.477 5.102 -40.130 1.00 73.69 97 GLY A O 1
ATOM 712 N N . MET A 1 98 ? 31.428 4.559 -39.407 1.00 69.50 98 MET A N 1
ATOM 713 C CA . MET A 1 98 ? 31.872 3.550 -38.440 1.00 69.50 98 MET A CA 1
ATOM 714 C C . MET A 1 98 ? 30.893 2.382 -38.314 1.00 69.50 98 MET A C 1
ATOM 716 O O . MET A 1 98 ? 29.684 2.574 -38.361 1.00 69.50 98 MET A O 1
ATOM 720 N N . ILE A 1 99 ? 31.419 1.173 -38.111 1.00 67.00 99 ILE A N 1
ATOM 721 C CA . ILE A 1 99 ? 30.631 0.012 -37.680 1.00 67.00 99 ILE A CA 1
ATOM 722 C C . ILE A 1 99 ? 30.464 0.108 -36.165 1.00 67.00 99 ILE A C 1
ATOM 724 O O . ILE A 1 99 ? 31.461 0.186 -35.446 1.00 67.00 99 ILE A O 1
ATOM 728 N N . THR A 1 100 ? 29.234 0.118 -35.669 1.00 61.12 100 THR A N 1
ATOM 729 C CA . THR A 1 100 ? 28.942 0.439 -34.264 1.00 61.12 100 THR A CA 1
ATOM 730 C C . THR A 1 100 ? 27.985 -0.567 -33.631 1.00 61.12 100 THR A C 1
ATOM 732 O O . THR A 1 100 ? 27.189 -1.190 -34.322 1.00 61.12 100 THR A O 1
ATOM 735 N N . GLU A 1 101 ? 28.050 -0.711 -32.305 1.00 53.88 101 GLU A N 1
ATOM 736 C CA . GLU A 1 101 ? 27.092 -1.489 -31.501 1.00 53.88 101 GLU A CA 1
ATOM 737 C C . GLU A 1 101 ? 25.720 -0.799 -31.364 1.00 53.88 101 GLU A C 1
ATOM 739 O O . GLU A 1 101 ? 24.870 -1.263 -30.610 1.00 53.88 101 GLU A O 1
ATOM 744 N N . HIS A 1 102 ? 25.491 0.305 -32.086 1.00 48.47 102 HIS A N 1
ATOM 745 C CA . HIS A 1 102 ? 24.240 1.056 -32.084 1.00 48.47 102 HIS A CA 1
ATOM 746 C C . HIS A 1 102 ? 23.027 0.144 -32.343 1.00 48.47 102 HIS A C 1
ATOM 748 O O . HIS A 1 102 ? 22.804 -0.328 -33.459 1.00 48.47 102 HIS A O 1
ATOM 754 N N . SER A 1 103 ? 22.202 -0.059 -31.316 1.00 44.97 103 SER A N 1
ATOM 755 C CA . SER A 1 103 ? 20.973 -0.854 -31.358 1.00 44.97 103 SER A CA 1
ATOM 756 C C . SER A 1 103 ? 19.786 -0.020 -31.845 1.00 44.97 103 SER A C 1
ATOM 758 O O . SER A 1 103 ? 18.775 0.096 -31.162 1.00 44.97 103 SER A O 1
ATOM 760 N N . GLY A 1 104 ? 19.928 0.595 -33.021 1.00 48.88 104 GLY A N 1
ATOM 761 C CA . GLY A 1 104 ? 18.791 1.173 -33.739 1.00 48.88 104 GLY A CA 1
ATOM 762 C C . GLY A 1 104 ? 18.082 0.060 -34.504 1.00 48.88 104 GLY A C 1
ATOM 763 O O . GLY A 1 104 ? 18.751 -0.803 -35.066 1.00 48.88 104 GLY A O 1
ATOM 764 N N . LEU A 1 105 ? 16.751 0.040 -34.530 1.00 48.03 105 LEU A N 1
ATOM 765 C CA . LEU A 1 105 ? 15.995 -0.918 -35.341 1.00 48.03 105 LEU A CA 1
ATOM 766 C C . LEU A 1 105 ? 15.386 -0.195 -36.546 1.00 48.03 105 LEU A C 1
ATOM 768 O O . LEU A 1 105 ? 14.636 0.760 -36.370 1.00 48.03 105 LEU A O 1
ATOM 772 N N . ALA A 1 106 ? 15.662 -0.665 -37.767 1.00 50.16 106 ALA A N 1
ATOM 773 C CA . ALA A 1 106 ? 14.899 -0.244 -38.943 1.00 50.16 106 ALA A CA 1
ATOM 774 C C . ALA A 1 106 ? 13.412 -0.614 -38.777 1.00 50.16 106 ALA A C 1
ATOM 776 O O . ALA A 1 106 ? 13.086 -1.667 -38.215 1.00 50.16 106 ALA A O 1
ATOM 777 N N . SER A 1 107 ? 12.495 0.193 -39.310 1.00 44.47 107 SER A N 1
ATOM 778 C CA . SER A 1 107 ? 11.052 -0.057 -39.204 1.00 44.47 107 SER A CA 1
ATOM 779 C C . SER A 1 107 ? 10.651 -1.413 -39.814 1.00 44.47 107 SER A C 1
ATOM 781 O O . SER A 1 107 ? 9.764 -2.091 -39.291 1.00 44.47 107 SER A O 1
ATOM 783 N N . ALA A 1 108 ? 11.372 -1.904 -40.830 1.00 42.00 108 ALA A N 1
ATOM 784 C CA . ALA A 1 108 ? 11.178 -3.250 -41.375 1.00 42.00 108 ALA A CA 1
ATOM 785 C C . ALA A 1 108 ? 11.659 -4.411 -40.465 1.00 42.00 108 ALA A C 1
ATOM 787 O O . ALA A 1 108 ? 11.126 -5.521 -40.575 1.00 42.00 108 ALA A O 1
ATOM 788 N N . PHE A 1 109 ? 12.592 -4.178 -39.527 1.00 38.25 109 PHE A N 1
ATOM 789 C CA . PHE A 1 109 ? 12.940 -5.135 -38.456 1.00 38.25 109 PHE A CA 1
ATOM 790 C C . PHE A 1 109 ? 11.811 -5.204 -37.411 1.00 38.25 109 PHE A C 1
ATOM 792 O O . PHE A 1 109 ? 11.389 -6.283 -36.986 1.00 38.25 109 PHE A O 1
ATOM 799 N N . ILE A 1 110 ? 11.219 -4.050 -37.093 1.00 38.38 110 ILE A N 1
ATOM 800 C CA . ILE A 1 110 ? 10.036 -3.926 -36.226 1.00 38.38 110 ILE A CA 1
ATOM 801 C C . ILE A 1 110 ? 8.785 -4.550 -36.881 1.00 38.38 110 ILE A C 1
ATOM 803 O O . ILE A 1 110 ? 7.908 -5.037 -36.176 1.00 38.38 110 ILE A O 1
ATOM 807 N N . MET A 1 111 ? 8.714 -4.641 -38.216 1.00 36.56 111 MET A N 1
ATOM 808 C CA . MET A 1 111 ? 7.635 -5.332 -38.948 1.00 36.56 111 MET A CA 1
ATOM 809 C C . MET A 1 111 ? 7.906 -6.819 -39.259 1.00 36.56 111 MET A C 1
ATOM 811 O O . MET A 1 111 ? 7.042 -7.480 -39.832 1.00 36.56 111 MET A O 1
ATOM 815 N N . GLY A 1 112 ? 9.059 -7.381 -38.864 1.00 41.81 112 GLY A N 1
ATOM 816 C CA . GLY A 1 112 ? 9.378 -8.807 -39.064 1.00 41.81 112 GLY A CA 1
ATOM 817 C C . GLY A 1 112 ? 9.617 -9.218 -40.523 1.00 41.81 112 GLY A C 1
ATOM 818 O O . GLY A 1 112 ? 9.391 -10.370 -40.883 1.00 41.81 112 GLY A O 1
ATOM 819 N N . LEU A 1 113 ? 10.042 -8.283 -41.378 1.00 50.06 113 LEU A N 1
ATOM 820 C CA . LEU A 1 113 ? 10.371 -8.541 -42.789 1.00 50.06 113 LEU A CA 1
ATOM 821 C C . LEU A 1 113 ? 11.873 -8.784 -43.008 1.00 50.06 113 LEU A C 1
ATOM 823 O O . LEU A 1 113 ? 12.276 -9.232 -44.083 1.00 50.06 113 LEU A O 1
ATOM 827 N N . PHE A 1 114 ? 12.683 -8.519 -41.982 1.00 58.75 114 PHE A N 1
ATOM 828 C CA . PHE A 1 114 ? 14.140 -8.474 -42.009 1.00 58.75 114 PHE A CA 1
ATOM 829 C C . PHE A 1 114 ? 14.727 -9.048 -40.723 1.00 58.75 114 PHE A C 1
ATOM 831 O O . PHE A 1 114 ? 14.304 -8.669 -39.632 1.00 58.75 114 PHE A O 1
ATOM 838 N N . GLU A 1 115 ? 15.735 -9.902 -40.858 1.00 67.12 115 GLU A N 1
ATOM 839 C CA . GLU A 1 115 ? 16.595 -10.319 -39.754 1.00 67.12 115 GLU A CA 1
ATOM 840 C C . GLU A 1 115 ? 17.951 -9.625 -39.919 1.00 67.12 115 GLU A C 1
ATOM 842 O O . GLU A 1 115 ? 18.662 -9.844 -40.901 1.00 67.12 115 GLU A O 1
ATOM 847 N N . HIS A 1 116 ? 18.292 -8.747 -38.976 1.00 67.31 116 HIS A N 1
ATOM 848 C CA . HIS A 1 116 ? 19.558 -8.019 -38.979 1.00 67.31 116 HIS A CA 1
ATOM 849 C C . HIS A 1 116 ? 20.726 -8.967 -38.685 1.00 67.31 116 HIS A C 1
ATOM 851 O O . HIS A 1 116 ? 20.689 -9.704 -37.698 1.00 67.31 116 HIS A O 1
ATOM 857 N N . THR A 1 117 ? 21.782 -8.927 -39.501 1.00 62.56 117 THR A N 1
ATOM 858 C CA . THR A 1 117 ? 22.966 -9.773 -39.315 1.00 62.56 117 THR A CA 1
ATOM 859 C C . THR A 1 117 ? 24.240 -8.945 -39.246 1.00 62.56 117 THR A C 1
ATOM 861 O O . THR A 1 117 ? 24.652 -8.321 -40.217 1.00 62.56 117 THR A O 1
ATOM 864 N N . GLY A 1 118 ? 24.912 -8.987 -38.094 1.00 68.62 118 GLY A N 1
ATOM 865 C CA . GLY A 1 118 ? 26.126 -8.210 -37.837 1.00 68.62 118 GLY A CA 1
ATOM 866 C C . GLY A 1 118 ? 25.838 -6.874 -37.152 1.00 68.62 118 GLY A C 1
ATOM 867 O O . GLY A 1 118 ? 24.856 -6.750 -36.428 1.00 68.62 118 GLY A O 1
ATOM 868 N N . LEU A 1 119 ? 26.734 -5.903 -37.336 1.00 73.81 119 LEU A N 1
ATOM 869 C CA . LEU A 1 119 ? 26.636 -4.553 -36.775 1.00 73.81 119 LEU A CA 1
ATOM 870 C C . LEU A 1 119 ? 26.328 -3.538 -37.892 1.00 73.81 119 LEU A C 1
ATOM 872 O O . LEU A 1 119 ? 26.879 -3.690 -38.991 1.00 73.81 119 LEU A O 1
ATOM 876 N N . PRO A 1 120 ? 25.496 -2.508 -37.642 1.00 79.38 120 PRO A N 1
ATOM 877 C CA . PRO A 1 120 ? 25.203 -1.484 -38.634 1.00 79.38 120 PRO A CA 1
ATOM 878 C C . PRO A 1 120 ? 26.402 -0.568 -38.884 1.00 79.38 120 PRO A C 1
ATOM 880 O O . PRO A 1 120 ? 27.286 -0.403 -38.037 1.00 79.38 120 PRO A O 1
ATOM 883 N N . TRP A 1 121 ? 26.391 0.076 -40.049 1.00 82.75 121 TRP A N 1
ATOM 884 C CA . TRP A 1 121 ? 27.289 1.185 -40.356 1.00 82.75 121 TRP A CA 1
ATOM 885 C C . TRP A 1 121 ? 26.579 2.523 -40.159 1.00 82.75 121 TRP A C 1
ATOM 887 O O . TRP A 1 121 ? 25.416 2.673 -40.527 1.00 82.75 121 TRP A O 1
ATOM 897 N N . TYR A 1 122 ? 27.292 3.476 -39.571 1.00 78.12 122 TYR A N 1
ATOM 898 C CA . TYR A 1 122 ? 26.788 4.761 -39.107 1.00 78.12 122 TYR A CA 1
ATOM 899 C C . TYR A 1 122 ? 27.641 5.910 -39.645 1.00 78.12 122 TYR A C 1
ATOM 901 O O . TYR A 1 122 ? 28.871 5.869 -39.547 1.00 78.12 122 TYR A O 1
ATOM 909 N N . GLU A 1 123 ? 26.993 6.960 -40.145 1.00 72.56 123 GLU A N 1
ATOM 910 C CA . GLU A 1 123 ? 27.641 8.214 -40.533 1.00 72.56 123 GLU A CA 1
ATOM 911 C C . GLU A 1 123 ? 26.742 9.424 -40.245 1.00 72.56 123 GLU A C 1
ATOM 913 O O . GLU A 1 123 ? 25.519 9.357 -40.360 1.00 72.56 123 GLU A O 1
ATOM 918 N N . ILE A 1 124 ? 27.362 10.558 -39.906 1.00 60.81 124 ILE A N 1
ATOM 919 C CA . ILE A 1 124 ? 26.691 11.860 -39.836 1.00 60.81 124 ILE A CA 1
ATOM 920 C C . ILE A 1 124 ? 27.176 12.737 -40.994 1.00 60.81 124 ILE A C 1
ATOM 922 O O . ILE A 1 124 ? 28.354 13.094 -41.055 1.00 60.81 124 ILE A O 1
ATOM 926 N N . VAL A 1 125 ? 26.251 13.181 -41.850 1.00 59.09 125 VAL A N 1
ATOM 927 C CA . VAL A 1 125 ? 26.522 14.118 -42.951 1.00 59.09 125 VAL A CA 1
ATOM 928 C C . VAL A 1 125 ? 25.707 15.401 -42.751 1.00 59.09 125 VAL A C 1
ATOM 930 O O . VAL A 1 125 ? 24.522 15.502 -43.071 1.00 59.09 125 VAL A O 1
ATOM 933 N N . GLY A 1 126 ? 26.339 16.445 -42.213 1.00 63.53 126 GLY A N 1
ATOM 934 C CA . GLY A 1 126 ? 25.660 17.713 -41.926 1.00 63.53 126 GLY A CA 1
ATOM 935 C C . GLY A 1 126 ? 24.667 17.602 -40.760 1.00 63.53 126 GLY A C 1
ATOM 936 O O . GLY A 1 126 ? 25.093 17.581 -39.613 1.00 63.53 126 GLY A O 1
ATOM 937 N N . ARG A 1 127 ? 23.355 17.604 -41.049 1.00 53.69 127 ARG A N 1
ATOM 938 C CA . ARG A 1 127 ? 22.257 17.401 -40.067 1.00 53.69 127 ARG A CA 1
ATOM 939 C C . ARG A 1 127 ? 21.552 16.050 -40.243 1.00 53.69 127 ARG A C 1
ATOM 941 O O . ARG A 1 127 ? 20.498 15.843 -39.657 1.00 53.69 127 ARG A O 1
ATOM 948 N N . GLU A 1 128 ? 22.082 15.208 -41.120 1.00 59.03 128 GLU A N 1
ATOM 949 C CA . GLU A 1 128 ? 21.492 13.938 -41.522 1.00 59.03 128 GLU A CA 1
ATOM 950 C C . GLU A 1 128 ? 22.296 12.805 -40.876 1.00 59.03 128 GLU A C 1
ATOM 952 O O . GLU A 1 128 ? 23.521 12.762 -41.019 1.00 59.03 128 GLU A O 1
ATOM 957 N N . VAL A 1 129 ? 21.620 11.932 -40.139 1.00 68.06 129 VAL A N 1
ATOM 958 C CA . VAL A 1 129 ? 22.158 10.678 -39.611 1.00 68.06 129 VAL A CA 1
ATOM 959 C C . VAL A 1 129 ? 21.806 9.575 -40.594 1.00 68.06 129 VAL A C 1
ATOM 961 O O . VAL A 1 129 ? 20.653 9.455 -41.006 1.00 68.06 129 VAL A O 1
ATOM 964 N N . ILE A 1 130 ? 22.798 8.778 -40.974 1.00 76.94 130 ILE A N 1
ATOM 965 C CA . ILE A 1 130 ? 22.643 7.656 -41.894 1.00 76.94 130 ILE A CA 1
ATOM 966 C C . ILE A 1 130 ? 23.013 6.380 -41.145 1.00 76.94 130 ILE A C 1
ATOM 968 O O . ILE A 1 130 ? 24.138 6.245 -40.663 1.00 76.94 130 ILE A O 1
ATOM 972 N N . LEU A 1 131 ? 22.077 5.435 -41.075 1.00 80.81 131 LEU A N 1
ATOM 973 C CA . LEU A 1 131 ? 22.334 4.071 -40.615 1.00 80.81 131 LEU A CA 1
ATOM 974 C C . LEU A 1 131 ? 22.097 3.099 -41.765 1.00 80.81 131 LEU A C 1
ATOM 976 O O . LEU A 1 131 ? 21.134 3.225 -42.522 1.00 80.81 131 LEU A O 1
ATOM 980 N N . VAL A 1 132 ? 22.987 2.120 -41.883 1.00 83.50 132 VAL A N 1
ATOM 981 C CA . VAL A 1 132 ? 22.909 1.060 -42.883 1.00 83.50 132 VAL A CA 1
ATOM 982 C C . VAL A 1 132 ? 22.926 -0.288 -42.179 1.00 83.50 132 VAL A C 1
ATOM 984 O O . VAL A 1 132 ? 23.931 -0.674 -41.581 1.00 83.50 132 VAL A O 1
ATOM 987 N N . PHE A 1 133 ? 21.807 -0.999 -42.270 1.00 84.56 133 PHE A N 1
ATOM 988 C CA . PHE A 1 133 ? 21.564 -2.285 -41.630 1.00 84.56 133 PHE A CA 1
ATOM 989 C C . PHE A 1 133 ? 21.730 -3.422 -42.644 1.00 84.56 133 PHE A C 1
ATOM 991 O O . PHE A 1 133 ? 20.930 -3.520 -43.580 1.00 84.56 133 PHE A O 1
ATOM 998 N N . PRO A 1 134 ? 22.743 -4.289 -42.489 1.00 84.25 134 PRO A N 1
ATOM 999 C CA . PRO A 1 134 ? 22.880 -5.499 -43.289 1.00 84.25 134 PRO A CA 1
ATOM 1000 C C . PRO A 1 134 ? 22.089 -6.665 -42.670 1.00 84.25 134 PRO A C 1
ATOM 1002 O O . PRO A 1 134 ? 21.968 -6.780 -41.449 1.00 84.25 134 PRO A O 1
ATOM 1005 N N . GLY A 1 135 ? 21.508 -7.529 -43.497 1.00 83.50 135 GLY A N 1
ATOM 1006 C CA . GLY A 1 135 ? 20.687 -8.632 -43.003 1.00 83.50 135 GLY A CA 1
ATOM 1007 C C . 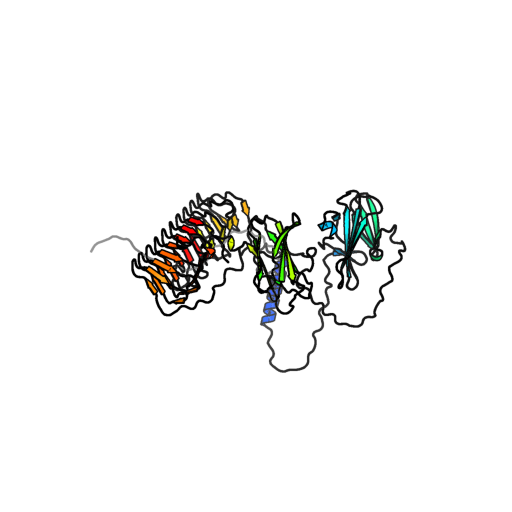GLY A 1 135 ? 20.171 -9.572 -44.079 1.00 83.50 135 GLY A C 1
ATOM 1008 O O . GLY A 1 135 ? 20.674 -9.623 -45.204 1.00 83.50 135 GLY A O 1
ATOM 1009 N N . VAL A 1 136 ? 19.137 -10.323 -43.727 1.00 81.75 136 VAL A N 1
ATOM 1010 C CA . VAL A 1 136 ? 18.452 -11.273 -44.606 1.00 81.75 136 VAL A CA 1
ATOM 1011 C C . VAL A 1 136 ? 16.950 -11.014 -44.600 1.00 81.75 136 VAL A C 1
ATOM 1013 O O . VAL A 1 136 ? 16.384 -10.542 -43.612 1.00 81.75 136 VAL A O 1
ATOM 1016 N N . SER A 1 137 ? 16.282 -11.302 -45.715 1.00 74.88 137 SER A N 1
ATOM 1017 C CA . SER A 1 137 ? 14.823 -11.261 -45.770 1.00 74.88 137 SER A CA 1
ATOM 1018 C C . SER A 1 137 ? 14.229 -12.367 -44.898 1.00 74.88 137 SER A C 1
ATOM 1020 O O . SER A 1 137 ? 14.501 -13.547 -45.110 1.00 74.88 137 SER A O 1
ATOM 1022 N N . ALA A 1 138 ? 13.329 -12.002 -43.984 1.00 70.00 138 ALA A N 1
ATOM 1023 C CA . ALA A 1 138 ? 12.579 -12.977 -43.189 1.00 70.00 138 ALA A CA 1
ATOM 1024 C C . ALA A 1 138 ? 11.613 -13.821 -44.051 1.00 70.00 138 ALA A C 1
ATOM 1026 O O . ALA A 1 138 ? 11.177 -14.897 -43.645 1.00 70.00 138 ALA A O 1
ATOM 1027 N N . GLN A 1 139 ? 11.270 -13.347 -45.257 1.00 72.19 139 GLN A N 1
ATOM 1028 C CA . GLN A 1 139 ? 10.396 -14.059 -46.198 1.00 72.19 139 GLN A CA 1
ATOM 1029 C C . GLN A 1 139 ? 11.162 -14.987 -47.152 1.00 72.19 139 GLN A C 1
ATOM 1031 O O . GLN A 1 139 ? 10.591 -15.958 -47.652 1.00 72.19 139 GLN A O 1
ATOM 1036 N N . ASP A 1 140 ? 12.441 -14.708 -47.406 1.00 78.62 140 ASP A N 1
ATOM 1037 C CA . ASP A 1 140 ? 13.330 -15.562 -48.193 1.00 78.62 140 ASP A CA 1
ATOM 1038 C C . ASP A 1 140 ? 14.730 -15.581 -47.561 1.00 78.62 140 ASP A C 1
ATOM 1040 O O . ASP A 1 140 ? 15.548 -14.709 -47.861 1.00 78.62 140 ASP A O 1
ATOM 1044 N N . PRO A 1 141 ? 15.044 -16.600 -46.740 1.00 78.12 141 PRO A N 1
ATOM 1045 C CA . PRO A 1 141 ? 16.336 -16.710 -46.061 1.00 78.12 141 PRO A CA 1
ATOM 1046 C C . PRO A 1 141 ? 17.556 -16.800 -46.993 1.00 78.12 141 PRO A C 1
ATOM 1048 O O . PRO A 1 141 ? 18.689 -16.713 -46.533 1.00 78.12 141 PRO A O 1
ATOM 1051 N N . ASN A 1 142 ? 17.364 -16.991 -48.306 1.00 82.75 142 ASN A N 1
ATOM 1052 C CA . ASN A 1 142 ? 18.465 -16.944 -49.272 1.00 82.75 142 ASN A CA 1
ATOM 1053 C C . ASN A 1 142 ? 18.700 -15.531 -49.835 1.00 82.75 142 ASN A C 1
ATOM 1055 O O . ASN A 1 142 ? 19.656 -15.334 -50.583 1.00 82.75 142 ASN A O 1
ATOM 1059 N N . GLN A 1 143 ? 17.842 -14.556 -49.533 1.00 89.50 143 GLN A N 1
ATOM 1060 C CA . GLN A 1 143 ? 17.906 -13.198 -50.066 1.00 89.50 143 GLN A CA 1
ATOM 1061 C C . GLN A 1 143 ? 18.533 -12.244 -49.043 1.00 89.50 143 GLN A C 1
ATOM 1063 O O . GLN A 1 143 ? 17.908 -11.896 -48.043 1.00 89.50 143 GLN A O 1
ATOM 1068 N N . GLY A 1 144 ? 19.751 -11.781 -49.327 1.00 84.62 144 GLY A N 1
ATOM 1069 C CA . GLY A 1 144 ? 20.407 -10.733 -48.548 1.00 84.62 144 GLY A CA 1
ATOM 1070 C C . GLY A 1 144 ? 19.745 -9.374 -48.770 1.00 84.62 144 GLY A C 1
ATOM 1071 O O . GLY A 1 144 ? 19.232 -9.099 -49.863 1.00 84.62 144 GLY A O 1
ATOM 1072 N N . VAL A 1 145 ? 19.754 -8.532 -47.736 1.00 85.50 145 VAL A N 1
ATOM 1073 C CA . VAL A 1 145 ? 19.081 -7.226 -47.720 1.00 85.50 145 VAL A CA 1
ATOM 1074 C C . VAL A 1 145 ? 19.953 -6.174 -47.033 1.00 85.50 145 VAL A C 1
ATOM 1076 O O . VAL A 1 145 ? 20.568 -6.443 -46.003 1.00 85.50 145 VAL A O 1
ATOM 1079 N N . VAL A 1 146 ? 19.962 -4.961 -47.587 1.00 87.62 146 VAL A N 1
ATOM 1080 C CA . VAL A 1 146 ? 20.434 -3.738 -46.928 1.00 87.62 146 VAL A CA 1
ATOM 1081 C C . VAL A 1 146 ? 19.253 -2.795 -46.721 1.00 87.62 146 VAL A C 1
ATOM 1083 O O . VAL A 1 146 ? 18.524 -2.503 -47.671 1.00 87.62 146 VAL A O 1
ATOM 1086 N N . ILE A 1 147 ? 19.097 -2.285 -45.501 1.00 81.62 147 ILE A N 1
ATOM 1087 C CA . ILE A 1 147 ? 18.175 -1.186 -45.202 1.00 81.62 147 ILE A CA 1
ATOM 1088 C C . ILE A 1 147 ? 18.987 0.066 -44.907 1.00 81.62 147 ILE A C 1
ATOM 1090 O O . ILE A 1 147 ? 19.911 0.021 -44.095 1.00 81.62 147 ILE A O 1
ATOM 1094 N N . VAL A 1 148 ? 18.636 1.180 -45.544 1.00 83.88 148 VAL A N 1
ATOM 1095 C CA . VAL A 1 148 ? 19.236 2.484 -45.257 1.00 83.88 148 VAL A CA 1
ATOM 1096 C C . VAL A 1 148 ? 18.194 3.384 -44.621 1.00 83.88 148 VAL A C 1
ATOM 1098 O O . VAL A 1 148 ? 17.151 3.632 -45.221 1.00 83.88 148 VAL A O 1
ATOM 1101 N N . THR A 1 149 ? 18.485 3.902 -43.432 1.00 77.75 149 THR A N 1
ATOM 1102 C CA . THR A 1 149 ? 17.654 4.908 -42.765 1.00 77.75 149 THR A CA 1
ATOM 1103 C C . THR A 1 149 ? 18.391 6.235 -42.739 1.00 77.75 149 THR A C 1
ATOM 1105 O O . THR A 1 149 ? 19.558 6.289 -42.342 1.00 77.75 149 THR A O 1
ATOM 1108 N N . ARG A 1 150 ? 17.714 7.306 -43.150 1.00 74.69 150 ARG A N 1
ATOM 1109 C CA . ARG A 1 150 ? 18.241 8.672 -43.136 1.00 74.69 150 ARG A CA 1
ATOM 1110 C C . ARG A 1 150 ? 17.319 9.551 -42.297 1.00 74.69 150 ARG A C 1
ATOM 1112 O O . ARG A 1 150 ? 16.122 9.605 -42.574 1.00 74.69 150 ARG A O 1
ATOM 1119 N N . SER A 1 151 ? 17.852 10.233 -41.286 1.00 64.94 151 SER A N 1
ATOM 1120 C CA . SER A 1 151 ? 17.070 11.107 -40.399 1.00 64.94 151 SER A CA 1
ATOM 1121 C C . SER A 1 151 ? 17.724 12.483 -40.238 1.00 64.94 151 SER A C 1
ATOM 1123 O O . SER A 1 151 ? 18.927 12.583 -40.013 1.00 64.94 151 SER A O 1
ATOM 1125 N N . GLY A 1 152 ? 16.957 13.573 -40.399 1.00 52.06 152 GLY A N 1
ATOM 1126 C CA . GLY A 1 152 ? 17.480 14.937 -40.235 1.00 52.06 152 GLY A CA 1
ATOM 1127 C C . GLY A 1 152 ? 16.582 16.077 -40.745 1.00 52.06 152 GLY A C 1
ATOM 1128 O O . GLY A 1 152 ? 16.305 16.188 -41.940 1.00 52.06 152 GLY A O 1
ATOM 1129 N N . GLY A 1 153 ? 16.217 17.012 -39.855 1.00 52.22 153 GLY A N 1
ATOM 1130 C CA . GLY A 1 153 ? 15.371 18.186 -40.147 1.00 52.22 153 GLY A CA 1
ATOM 1131 C C . GLY A 1 153 ? 13.862 17.928 -39.987 1.00 52.22 153 GLY A C 1
ATOM 1132 O O . GLY A 1 153 ? 13.459 16.864 -39.555 1.00 52.22 153 GLY A O 1
ATOM 1133 N N . SER A 1 154 ? 13.002 18.898 -40.342 1.00 38.69 154 SER A N 1
ATOM 1134 C CA . SER A 1 154 ? 11.524 18.846 -40.184 1.00 38.69 154 SER A CA 1
ATOM 1135 C C . SER A 1 154 ? 10.794 17.804 -41.060 1.00 38.69 154 SER A C 1
ATOM 1137 O O . SER A 1 154 ? 9.597 17.929 -41.316 1.00 38.69 154 SER A O 1
ATOM 1139 N N . ARG A 1 155 ? 11.520 16.835 -41.615 1.00 42.44 155 ARG A N 1
ATOM 1140 C CA . ARG A 1 155 ? 11.010 15.702 -42.387 1.00 42.44 155 ARG A CA 1
ATOM 1141 C C . ARG A 1 155 ? 11.506 14.466 -41.641 1.00 42.44 155 ARG A C 1
ATOM 1143 O O . ARG A 1 155 ? 12.706 14.389 -41.412 1.00 42.44 155 ARG A O 1
ATOM 1150 N N . GLY A 1 156 ? 10.594 13.596 -41.211 1.00 52.09 156 GLY A N 1
ATOM 1151 C CA . GLY A 1 156 ? 10.911 12.384 -40.444 1.00 52.09 156 GLY A CA 1
ATOM 1152 C C . GLY A 1 156 ? 11.837 11.399 -41.175 1.00 52.09 156 GLY A C 1
ATOM 1153 O O . GLY A 1 156 ? 12.463 11.740 -42.175 1.00 52.09 156 GLY A O 1
ATOM 1154 N N . VAL A 1 157 ? 11.931 10.171 -40.668 1.00 56.47 157 VAL A N 1
ATOM 1155 C CA . VAL A 1 157 ? 12.853 9.141 -41.178 1.00 56.47 157 VAL A CA 1
ATOM 1156 C C . VAL A 1 157 ? 12.479 8.683 -42.594 1.00 56.47 157 VAL A C 1
ATOM 1158 O O . VAL A 1 157 ? 11.363 8.218 -42.827 1.00 56.47 157 VAL A O 1
ATOM 1161 N N . ASP A 1 158 ? 13.437 8.756 -43.523 1.00 66.56 158 ASP A N 1
ATOM 1162 C CA . ASP A 1 158 ? 13.355 8.115 -44.839 1.00 66.56 158 ASP A CA 1
ATOM 1163 C C . ASP A 1 158 ? 14.053 6.742 -44.774 1.00 66.56 158 ASP A C 1
ATOM 1165 O O . ASP A 1 158 ? 15.258 6.660 -44.519 1.00 66.56 158 ASP A O 1
ATOM 1169 N N . GLU A 1 159 ? 13.307 5.659 -45.021 1.00 75.12 159 GLU A N 1
ATOM 1170 C CA . GLU A 1 159 ? 13.821 4.280 -45.064 1.00 75.12 159 GLU A CA 1
ATOM 1171 C C . GLU A 1 159 ? 13.777 3.718 -46.494 1.00 75.12 159 GLU A C 1
ATOM 1173 O O . GLU A 1 159 ? 12.755 3.813 -47.181 1.00 75.12 159 GLU A O 1
ATOM 1178 N N . SER A 1 160 ? 14.873 3.101 -46.948 1.00 75.44 160 SER A N 1
ATOM 1179 C CA . SER A 1 160 ? 14.937 2.409 -48.239 1.00 75.44 160 SER A CA 1
ATOM 1180 C C . SER A 1 160 ? 15.450 0.972 -48.124 1.00 75.44 160 SER A C 1
ATOM 1182 O O . SER A 1 160 ? 16.372 0.669 -47.368 1.00 75.44 160 SER A O 1
ATOM 1184 N N . TRP A 1 161 ? 14.820 0.081 -48.896 1.00 80.69 161 TRP A N 1
ATOM 1185 C CA . TRP A 1 161 ? 15.046 -1.366 -48.887 1.00 80.69 161 TRP A CA 1
ATOM 1186 C C . TRP A 1 161 ? 15.742 -1.832 -50.163 1.00 80.69 161 TRP A C 1
ATOM 1188 O O . TRP A 1 161 ? 15.247 -1.581 -51.266 1.00 80.69 161 TRP A O 1
ATOM 1198 N N . HIS A 1 162 ? 16.838 -2.580 -50.017 1.00 85.44 162 HIS A N 1
ATOM 1199 C CA . HIS A 1 162 ? 17.657 -3.034 -51.140 1.00 85.44 162 HIS A CA 1
ATOM 1200 C C . HIS A 1 162 ? 17.995 -4.518 -51.027 1.00 85.44 162 HIS A C 1
ATOM 1202 O O . HIS A 1 162 ? 18.737 -4.935 -50.143 1.00 85.44 162 HIS A O 1
ATOM 1208 N N . GLU A 1 163 ? 17.502 -5.321 -51.965 1.00 87.75 163 GLU A N 1
ATOM 1209 C CA . GLU A 1 163 ? 17.859 -6.737 -52.086 1.00 87.75 163 GLU A CA 1
ATOM 1210 C C . GLU A 1 163 ? 19.203 -6.912 -52.806 1.00 87.75 163 GLU A C 1
ATOM 1212 O O . GLU A 1 163 ? 19.501 -6.207 -53.776 1.00 87.75 163 GLU A O 1
ATOM 1217 N N . THR A 1 164 ? 20.018 -7.874 -52.366 1.00 86.81 164 THR A N 1
ATOM 1218 C CA . THR A 1 164 ? 21.265 -8.226 -53.057 1.00 86.81 164 THR A CA 1
ATOM 1219 C C . THR A 1 164 ? 20.994 -8.696 -54.495 1.00 86.81 164 THR A C 1
ATOM 1221 O O . THR A 1 164 ? 20.015 -9.409 -54.730 1.00 86.81 164 THR A O 1
ATOM 1224 N N . PRO A 1 165 ? 21.882 -8.391 -55.468 1.00 87.56 165 PRO A N 1
ATOM 1225 C CA . PRO A 1 165 ? 21.694 -8.762 -56.879 1.00 87.56 165 PRO A CA 1
ATOM 1226 C C . PRO A 1 165 ? 21.533 -10.266 -57.145 1.00 87.56 165 PRO A C 1
ATOM 1228 O O . PRO A 1 165 ? 20.979 -10.660 -58.172 1.00 87.56 165 PRO A O 1
ATOM 1231 N N . ILE A 1 166 ? 22.041 -11.103 -56.239 1.00 87.44 166 ILE A N 1
ATOM 1232 C CA . ILE A 1 166 ? 21.860 -12.555 -56.232 1.00 87.44 166 ILE A CA 1
ATOM 1233 C C . ILE A 1 166 ? 21.473 -13.021 -54.825 1.00 87.44 166 ILE A C 1
ATOM 1235 O O . ILE A 1 166 ? 21.817 -12.379 -53.831 1.00 87.44 166 ILE A O 1
ATOM 1239 N N . LYS A 1 167 ? 20.787 -14.163 -54.751 1.00 88.62 167 LYS A N 1
ATOM 1240 C CA . LYS A 1 167 ? 20.395 -14.823 -53.500 1.00 88.62 167 LYS A CA 1
ATOM 1241 C C . LYS A 1 167 ? 21.568 -15.614 -52.923 1.00 88.62 167 LYS A C 1
ATOM 1243 O O . LYS A 1 167 ? 21.802 -16.745 -53.343 1.00 88.62 167 LYS A O 1
ATOM 1248 N N . ALA A 1 168 ? 22.319 -14.992 -52.017 1.00 81.19 168 ALA A N 1
ATOM 1249 C CA . ALA A 1 168 ? 23.517 -15.558 -51.393 1.00 81.19 168 ALA A CA 1
ATOM 1250 C C . ALA A 1 168 ? 23.405 -15.706 -49.860 1.00 81.19 168 ALA A C 1
ATOM 1252 O O . ALA A 1 168 ? 24.412 -15.928 -49.195 1.00 81.19 168 ALA A O 1
ATOM 1253 N N . GLY A 1 169 ? 22.194 -15.616 -49.302 1.00 78.94 169 GLY A N 1
ATOM 1254 C CA . GLY A 1 169 ? 21.945 -15.699 -47.859 1.00 78.94 169 GLY A CA 1
ATOM 1255 C C . GLY A 1 169 ? 22.155 -14.373 -47.132 1.00 78.94 169 GLY A C 1
ATOM 1256 O O . GLY A 1 169 ? 22.152 -13.309 -47.758 1.00 78.94 169 GLY A O 1
ATOM 1257 N N . ALA A 1 170 ? 22.313 -14.445 -45.810 1.00 82.50 170 ALA A N 1
ATOM 1258 C CA . ALA A 1 170 ? 22.539 -13.276 -44.971 1.00 82.50 170 ALA A CA 1
ATOM 1259 C C . ALA A 1 170 ? 23.838 -12.559 -45.330 1.00 82.50 170 ALA A C 1
ATOM 1261 O O . ALA A 1 170 ? 24.790 -13.192 -45.794 1.00 82.50 170 ALA A O 1
ATOM 1262 N N . ILE A 1 171 ? 23.867 -11.241 -45.114 1.00 83.25 171 ILE A N 1
ATOM 1263 C CA . ILE A 1 171 ? 25.027 -10.399 -45.411 1.00 83.25 171 ILE A CA 1
ATOM 1264 C C . ILE A 1 171 ? 25.442 -9.561 -44.210 1.00 83.25 171 ILE A C 1
ATOM 1266 O O . ILE A 1 171 ? 24.607 -9.138 -43.423 1.00 83.25 171 ILE A O 1
ATOM 1270 N N . TRP A 1 172 ? 26.727 -9.254 -44.096 1.00 85.00 172 TRP A N 1
ATOM 1271 C CA . TRP A 1 172 ? 27.258 -8.367 -43.061 1.00 85.00 172 TRP A CA 1
ATOM 1272 C C . TRP A 1 172 ? 28.337 -7.457 -43.636 1.00 85.00 172 TRP A C 1
ATOM 1274 O O . TRP A 1 172 ? 29.039 -7.813 -44.587 1.00 85.00 172 TRP A O 1
ATOM 1284 N N . ILE A 1 173 ? 28.476 -6.270 -43.053 1.00 84.69 173 ILE A N 1
ATOM 1285 C CA . ILE A 1 173 ? 29.481 -5.288 -43.464 1.00 84.69 173 ILE A CA 1
ATOM 1286 C C . ILE A 1 173 ? 30.834 -5.722 -42.901 1.00 84.69 173 ILE A C 1
ATOM 1288 O O . ILE A 1 173 ? 30.956 -6.023 -41.714 1.00 84.69 173 ILE A O 1
ATOM 1292 N N . VAL A 1 174 ? 31.851 -5.770 -43.760 1.00 78.81 174 VAL A N 1
ATOM 1293 C CA . VAL A 1 174 ? 33.215 -6.171 -43.379 1.00 78.81 174 VAL A CA 1
ATOM 1294 C C . VAL A 1 174 ? 34.227 -5.041 -43.502 1.00 78.81 174 VAL A C 1
ATOM 1296 O O . VAL A 1 174 ? 35.228 -5.066 -42.792 1.00 78.81 174 VAL A O 1
ATOM 1299 N N . ASP A 1 175 ? 33.986 -4.071 -44.389 1.00 75.44 175 ASP A N 1
ATOM 1300 C CA . ASP A 1 175 ? 34.857 -2.912 -44.616 1.00 75.44 175 ASP A CA 1
ATOM 1301 C C . ASP A 1 175 ? 34.118 -1.840 -45.457 1.00 75.44 175 ASP A C 1
ATOM 1303 O O . ASP A 1 175 ? 32.982 -2.058 -45.884 1.00 75.44 175 ASP A O 1
ATOM 1307 N N . ALA A 1 176 ? 34.738 -0.687 -45.722 1.00 81.44 176 ALA A N 1
ATOM 1308 C CA . ALA A 1 176 ? 34.233 0.340 -46.632 1.00 81.44 176 ALA A CA 1
ATOM 1309 C C . ALA A 1 176 ? 35.357 1.226 -47.193 1.00 81.44 176 ALA A C 1
ATOM 1311 O O . ALA A 1 176 ? 36.363 1.495 -46.538 1.00 81.44 176 ALA A O 1
ATOM 1312 N N . VAL A 1 177 ? 35.151 1.759 -48.400 1.00 72.88 177 VAL A N 1
ATOM 1313 C CA . VAL A 1 177 ? 36.016 2.784 -49.004 1.00 72.88 177 VAL A CA 1
ATOM 1314 C C . VAL A 1 177 ? 35.179 4.034 -49.247 1.00 72.88 177 VAL A C 1
ATOM 1316 O O . VAL A 1 177 ? 34.295 4.029 -50.101 1.00 72.88 177 VAL A O 1
ATOM 1319 N N . SER A 1 178 ? 35.452 5.108 -48.499 1.00 77.38 178 SER A N 1
ATOM 1320 C CA . SER A 1 178 ? 34.560 6.280 -48.436 1.00 77.38 178 SER A CA 1
ATOM 1321 C C . SER A 1 178 ? 33.138 5.853 -48.020 1.00 77.38 178 SER A C 1
ATOM 1323 O O . SER A 1 178 ? 33.010 5.088 -47.068 1.00 77.38 178 SER A O 1
ATOM 1325 N N . GLU A 1 179 ? 32.083 6.296 -48.706 1.00 79.69 179 GLU A N 1
ATOM 1326 C CA . GLU A 1 179 ? 30.681 5.922 -48.429 1.00 79.69 179 GLU A CA 1
ATOM 1327 C C . GLU A 1 179 ? 30.236 4.667 -49.223 1.00 79.69 179 GLU A C 1
ATOM 1329 O O . GLU A 1 179 ? 29.063 4.501 -49.566 1.00 79.69 179 GLU A O 1
ATOM 1334 N N . ARG A 1 180 ? 31.183 3.783 -49.583 1.00 82.81 180 ARG A N 1
ATOM 1335 C CA . ARG A 1 180 ? 30.902 2.499 -50.249 1.00 82.81 180 ARG A CA 1
ATOM 1336 C C . ARG A 1 180 ? 31.231 1.329 -49.350 1.00 82.81 180 ARG A C 1
ATOM 1338 O O . ARG A 1 180 ? 32.404 1.079 -49.074 1.00 82.81 180 ARG A O 1
ATOM 1345 N N . LEU A 1 181 ? 30.202 0.588 -48.964 1.00 87.94 181 LEU A N 1
ATOM 1346 C CA . LEU A 1 181 ? 30.311 -0.548 -48.060 1.00 87.94 181 LEU A CA 1
ATOM 1347 C C . LEU A 1 181 ? 30.705 -1.814 -48.819 1.00 87.94 181 LEU A C 1
ATOM 1349 O O . LEU A 1 181 ? 30.230 -2.055 -49.929 1.00 87.94 181 LEU A O 1
ATOM 1353 N N . ILE A 1 182 ? 31.550 -2.627 -48.195 1.00 82.19 182 ILE A N 1
ATOM 1354 C CA . ILE A 1 182 ? 31.947 -3.963 -48.632 1.00 82.19 182 ILE A CA 1
ATOM 1355 C C . ILE A 1 182 ? 31.216 -4.951 -47.722 1.00 82.19 182 ILE A C 1
ATOM 1357 O O . ILE A 1 182 ? 31.418 -4.941 -46.506 1.00 82.19 182 ILE A O 1
ATOM 1361 N N . LEU A 1 183 ? 30.358 -5.788 -48.305 1.00 89.31 183 LEU A N 1
ATOM 1362 C CA . LEU A 1 183 ? 29.547 -6.762 -47.577 1.00 89.31 183 LEU A CA 1
ATOM 1363 C C . LEU A 1 183 ? 29.910 -8.182 -48.001 1.00 89.31 183 LEU A C 1
ATOM 1365 O O . LEU A 1 183 ? 30.081 -8.440 -49.189 1.00 89.31 183 LEU A O 1
ATOM 1369 N N . ASN A 1 184 ? 29.981 -9.107 -47.050 1.00 86.75 184 ASN A N 1
ATOM 1370 C CA . ASN A 1 184 ? 30.124 -10.538 -47.327 1.00 86.75 184 ASN A CA 1
ATOM 1371 C C . ASN A 1 184 ? 28.815 -11.265 -47.048 1.00 86.75 184 ASN A C 1
ATOM 1373 O O . ASN A 1 184 ? 28.008 -10.777 -46.265 1.00 86.75 184 ASN A O 1
ATOM 1377 N N . SER A 1 185 ? 28.631 -12.422 -47.682 1.00 86.94 185 SER A N 1
ATOM 1378 C CA . SER A 1 185 ? 27.453 -13.274 -47.513 1.00 86.94 185 SER A CA 1
ATOM 1379 C C . SER A 1 185 ? 27.783 -14.682 -47.027 1.00 86.94 185 SER A C 1
ATOM 1381 O O . SER A 1 185 ? 28.900 -15.166 -47.232 1.00 86.94 185 SER A O 1
ATOM 1383 N N . ASP A 1 186 ? 26.789 -15.376 -46.466 1.00 77.50 186 ASP A N 1
ATOM 1384 C CA . ASP A 1 186 ? 26.881 -16.804 -46.113 1.00 77.50 186 ASP A CA 1
ATOM 1385 C C . ASP A 1 186 ? 27.249 -17.692 -47.313 1.00 77.50 186 ASP A C 1
ATOM 1387 O O . ASP A 1 186 ? 27.964 -18.686 -47.176 1.00 77.50 186 ASP A O 1
ATOM 1391 N N . GLY A 1 187 ? 26.798 -17.315 -48.512 1.00 72.19 187 GLY A N 1
ATOM 1392 C CA . GLY A 1 187 ? 27.131 -17.974 -49.773 1.00 72.19 187 GLY A CA 1
ATOM 1393 C C . GLY A 1 187 ? 28.584 -17.785 -50.227 1.00 72.19 187 GLY A C 1
ATOM 1394 O O . GLY A 1 187 ? 28.977 -18.375 -51.231 1.00 72.19 187 GLY A O 1
ATOM 1395 N N . GLY A 1 188 ? 29.386 -16.992 -49.506 1.00 76.38 188 GLY A N 1
ATOM 1396 C CA . GLY A 1 188 ? 30.790 -16.708 -49.820 1.00 76.38 188 GLY A CA 1
ATOM 1397 C C . GLY A 1 188 ? 31.000 -15.606 -50.863 1.00 76.38 188 GLY A C 1
ATOM 1398 O O . GLY A 1 188 ? 32.131 -15.381 -51.290 1.00 76.38 188 GLY A O 1
ATOM 1399 N N . GLU A 1 189 ? 29.930 -14.922 -51.268 1.00 85.69 189 GLU A N 1
ATOM 1400 C CA . GLU A 1 189 ? 29.962 -13.819 -52.231 1.00 85.69 189 GLU A CA 1
ATOM 1401 C C . GLU A 1 189 ? 30.224 -12.481 -51.530 1.00 85.69 189 GLU A C 1
ATOM 1403 O O . GLU A 1 189 ? 29.810 -12.281 -50.382 1.00 85.69 189 GLU A O 1
ATOM 1408 N N . THR A 1 190 ? 30.865 -11.556 -52.247 1.00 87.31 190 THR A N 1
ATOM 1409 C CA . THR A 1 190 ? 31.124 -10.182 -51.795 1.00 87.31 190 THR A CA 1
ATOM 1410 C C . THR A 1 190 ? 30.296 -9.190 -52.611 1.00 87.31 190 THR A C 1
ATOM 1412 O O . THR A 1 190 ? 30.299 -9.227 -53.842 1.00 87.31 190 THR A O 1
ATOM 1415 N N . PHE A 1 191 ? 29.629 -8.265 -51.924 1.00 88.56 191 PHE A N 1
ATOM 1416 C CA . PHE A 1 191 ? 28.810 -7.200 -52.494 1.00 88.56 191 PHE A CA 1
ATOM 1417 C C . PHE A 1 191 ? 29.377 -5.820 -52.168 1.00 88.56 191 PHE A C 1
ATOM 1419 O O . PHE A 1 191 ? 30.064 -5.630 -51.164 1.00 88.56 191 PHE A O 1
ATOM 1426 N N . TYR A 1 192 ? 29.025 -4.840 -53.000 1.00 87.44 192 TYR A N 1
ATOM 1427 C CA . TYR A 1 192 ? 29.349 -3.436 -52.777 1.00 87.44 192 TYR A CA 1
ATOM 1428 C C . TYR A 1 192 ? 28.071 -2.603 -52.771 1.00 87.44 192 TYR A C 1
ATOM 1430 O O . TYR A 1 192 ? 27.287 -2.680 -53.720 1.00 87.44 192 TYR A O 1
ATOM 1438 N N . PHE A 1 193 ? 27.867 -1.800 -51.730 1.00 89.75 193 PHE A N 1
ATOM 1439 C CA . PHE A 1 193 ? 26.710 -0.914 -51.611 1.00 89.75 193 PHE A CA 1
ATOM 1440 C C . PHE A 1 193 ? 27.156 0.550 -51.583 1.00 89.75 193 PHE A C 1
ATOM 1442 O O . PHE A 1 193 ? 27.997 0.930 -50.771 1.00 89.75 193 PHE A O 1
ATOM 1449 N N . ASP A 1 194 ? 26.620 1.362 -52.492 1.00 86.31 194 ASP A N 1
ATOM 1450 C CA . ASP A 1 194 ? 26.899 2.795 -52.603 1.00 86.31 194 ASP A CA 1
ATOM 1451 C C . ASP A 1 194 ? 25.841 3.569 -51.810 1.00 86.31 194 ASP A C 1
ATOM 1453 O O . ASP A 1 194 ? 24.690 3.671 -52.239 1.00 86.31 194 ASP A O 1
ATOM 1457 N N . VAL A 1 195 ? 26.225 4.090 -50.639 1.00 85.38 195 VAL A N 1
ATOM 1458 C CA . VAL A 1 195 ? 25.303 4.773 -49.716 1.00 85.38 195 VAL A CA 1
ATOM 1459 C C . VAL A 1 195 ? 24.729 6.065 -50.320 1.00 85.38 195 VAL A C 1
ATOM 1461 O O . VAL A 1 195 ? 23.520 6.270 -50.205 1.00 85.38 195 VAL A O 1
ATOM 1464 N N . PRO A 1 196 ? 25.490 6.916 -51.038 1.00 80.50 196 PRO A N 1
ATOM 1465 C CA . PRO A 1 196 ? 24.932 8.134 -51.636 1.00 80.50 196 PRO A CA 1
ATOM 1466 C C . PRO A 1 196 ? 24.012 7.865 -52.832 1.00 80.50 196 PRO A C 1
ATOM 1468 O O . PRO A 1 196 ? 23.047 8.595 -53.058 1.00 80.50 196 PRO A O 1
ATOM 1471 N N . GLY A 1 197 ? 24.319 6.841 -53.632 1.00 75.62 197 GLY A N 1
ATOM 1472 C CA . GLY A 1 197 ? 23.523 6.413 -54.782 1.00 75.62 197 GLY A CA 1
ATOM 1473 C C . GLY A 1 197 ? 22.373 5.467 -54.437 1.00 75.62 197 GLY A C 1
ATOM 1474 O O . GLY A 1 197 ? 21.606 5.129 -55.350 1.00 75.62 197 GLY A O 1
ATOM 1475 N N . ASP A 1 198 ? 22.277 5.067 -53.164 1.00 84.38 198 ASP A N 1
ATOM 1476 C CA . ASP A 1 198 ? 21.258 4.205 -52.563 1.00 84.38 198 ASP A CA 1
ATOM 1477 C C . ASP A 1 198 ? 21.019 2.925 -53.381 1.00 84.38 198 ASP A C 1
ATOM 1479 O O . ASP A 1 198 ? 19.913 2.675 -53.857 1.00 84.38 198 ASP A O 1
ATOM 1483 N N . ARG A 1 199 ? 22.096 2.175 -53.678 1.00 87.62 199 ARG A N 1
ATOM 1484 C CA . ARG A 1 199 ? 22.041 0.960 -54.517 1.00 87.62 199 ARG A CA 1
ATOM 1485 C C . ARG A 1 199 ? 23.280 0.070 -54.402 1.00 87.62 199 ARG A C 1
ATOM 1487 O O . ARG A 1 199 ? 24.378 0.541 -54.113 1.00 87.62 199 ARG A O 1
ATOM 1494 N N . PHE A 1 200 ? 23.139 -1.197 -54.795 1.00 87.31 200 PHE A N 1
ATOM 1495 C CA . PHE A 1 200 ? 24.280 -2.081 -55.062 1.00 87.31 200 PHE A CA 1
ATOM 1496 C C . PHE A 1 200 ? 25.035 -1.701 -56.348 1.00 87.31 200 PHE A C 1
ATOM 1498 O O . PHE A 1 200 ? 24.433 -1.301 -57.349 1.00 87.31 200 PHE A O 1
ATOM 1505 N N . VAL A 1 201 ? 26.359 -1.874 -56.332 1.00 85.31 201 VAL A N 1
ATOM 1506 C CA . VAL A 1 201 ? 27.276 -1.642 -57.463 1.00 85.31 201 VAL A CA 1
ATOM 1507 C C . VAL A 1 201 ? 28.167 -2.866 -57.709 1.00 85.31 201 VAL A C 1
ATOM 1509 O O . VAL A 1 201 ? 28.328 -3.710 -56.830 1.00 85.31 201 VAL A O 1
ATOM 1512 N N . ASN A 1 202 ? 28.749 -2.993 -58.907 1.00 77.94 202 ASN A N 1
ATOM 1513 C CA . ASN A 1 202 ? 29.550 -4.169 -59.276 1.00 77.94 202 ASN A CA 1
ATOM 1514 C C . ASN A 1 202 ? 31.006 -4.067 -58.804 1.00 77.94 202 ASN A C 1
ATOM 1516 O O . ASN A 1 202 ? 31.703 -5.078 -58.733 1.00 77.94 202 ASN A O 1
ATOM 1520 N N . SER A 1 203 ? 31.495 -2.856 -58.523 1.00 74.69 203 SER A N 1
ATOM 1521 C CA . SER A 1 203 ? 32.856 -2.634 -58.037 1.00 74.69 203 SER A CA 1
ATOM 1522 C C . SER A 1 203 ? 32.993 -1.343 -57.230 1.00 74.69 203 SER A C 1
ATOM 1524 O O . SER A 1 203 ? 32.236 -0.389 -57.416 1.00 74.69 203 SER A O 1
ATOM 1526 N N . LEU A 1 204 ? 34.050 -1.258 -56.417 1.00 68.50 204 LEU A N 1
ATOM 1527 C CA . LEU A 1 204 ? 34.444 -0.024 -55.722 1.00 68.50 204 LEU A CA 1
ATOM 1528 C C . LEU A 1 204 ? 34.792 1.134 -56.676 1.00 68.50 204 LEU A C 1
ATOM 1530 O O . LEU A 1 204 ? 34.812 2.286 -56.248 1.00 68.50 204 LEU A O 1
ATOM 1534 N N . SER A 1 205 ? 35.034 0.857 -57.962 1.00 65.12 205 SER A N 1
ATOM 1535 C CA . SER A 1 205 ? 35.403 1.840 -58.992 1.00 65.12 205 SER A CA 1
ATOM 1536 C C . SER A 1 205 ? 34.260 2.262 -59.925 1.00 65.12 205 SER A C 1
ATOM 1538 O O . SER A 1 205 ? 34.481 3.082 -60.816 1.00 65.12 205 SER A O 1
ATOM 1540 N N . ASP A 1 206 ? 33.045 1.735 -59.744 1.00 64.62 206 ASP A N 1
ATOM 1541 C CA . ASP A 1 206 ? 31.905 2.056 -60.614 1.00 64.62 206 ASP A CA 1
ATOM 1542 C C . ASP A 1 206 ? 31.506 3.535 -60.476 1.00 64.62 206 ASP A C 1
ATOM 1544 O O . ASP A 1 206 ? 31.373 4.049 -59.367 1.00 64.62 206 ASP A O 1
ATOM 1548 N N . VAL A 1 207 ? 31.294 4.250 -61.583 1.00 55.50 207 VAL A N 1
ATOM 1549 C CA . VAL A 1 207 ? 30.869 5.662 -61.554 1.00 55.50 207 VAL A CA 1
ATOM 1550 C C . VAL A 1 207 ? 29.341 5.727 -61.530 1.00 55.50 207 VAL A C 1
ATOM 1552 O O . VAL A 1 207 ? 28.694 5.390 -62.521 1.00 55.50 207 VAL A O 1
ATOM 1555 N N . VAL A 1 208 ? 28.761 6.178 -60.414 1.00 51.38 208 VAL A N 1
ATOM 1556 C CA . VAL A 1 208 ? 27.307 6.357 -60.249 1.00 51.38 208 VAL A CA 1
ATOM 1557 C C . VAL A 1 208 ? 26.978 7.853 -60.362 1.00 51.38 208 VAL A C 1
ATOM 1559 O O . VAL A 1 208 ? 27.665 8.662 -59.736 1.00 51.38 208 VAL A O 1
ATOM 1562 N N . PRO A 1 209 ? 25.973 8.274 -61.157 1.00 44.34 209 PRO A N 1
ATOM 1563 C CA . PRO A 1 209 ? 25.553 9.671 -61.192 1.00 44.34 209 PRO A CA 1
ATOM 1564 C C . PRO A 1 209 ? 24.941 10.064 -59.841 1.00 44.34 209 PRO A C 1
ATOM 1566 O O . PRO A 1 209 ? 23.839 9.641 -59.501 1.00 44.34 209 PRO A O 1
ATOM 1569 N N . THR A 1 210 ? 25.670 10.871 -59.075 1.00 42.28 210 THR A N 1
ATOM 1570 C CA . THR A 1 210 ? 25.220 11.440 -57.803 1.00 42.28 210 THR A CA 1
ATOM 1571 C C . THR A 1 210 ? 24.053 12.400 -58.053 1.00 42.28 210 THR A C 1
ATOM 1573 O O . THR A 1 210 ? 24.116 13.242 -58.955 1.00 42.28 210 THR A O 1
ATOM 1576 N N . ILE A 1 211 ? 22.991 12.314 -57.249 1.00 37.72 211 ILE A N 1
ATOM 1577 C CA . ILE A 1 211 ? 22.033 13.419 -57.096 1.00 37.72 211 ILE A CA 1
ATOM 1578 C C . ILE A 1 211 ? 22.838 14.667 -56.710 1.00 37.72 211 ILE A C 1
ATOM 1580 O O . ILE A 1 211 ? 23.662 14.606 -55.806 1.00 37.72 211 ILE A O 1
ATOM 1584 N N . THR A 1 212 ? 22.664 15.750 -57.472 1.00 33.84 212 THR A N 1
ATOM 1585 C CA . THR A 1 212 ? 23.425 17.016 -57.444 1.00 33.84 212 THR A CA 1
ATOM 1586 C C . THR A 1 212 ? 24.143 17.303 -56.112 1.00 33.84 212 THR A C 1
ATOM 1588 O O . THR A 1 212 ? 23.459 17.371 -55.088 1.00 33.84 212 THR A O 1
ATOM 1591 N N . PRO A 1 213 ? 25.475 17.535 -56.093 1.00 32.22 213 PRO A N 1
ATOM 1592 C CA . PRO A 1 213 ? 26.189 17.852 -54.858 1.00 32.22 213 PRO A CA 1
ATOM 1593 C C . PRO A 1 213 ? 25.531 19.057 -54.178 1.00 32.22 213 PRO A C 1
ATOM 1595 O O . PRO A 1 213 ? 25.363 20.112 -54.800 1.00 32.22 213 PRO A O 1
ATOM 1598 N N . ARG A 1 214 ? 25.112 18.887 -52.914 1.00 37.34 214 ARG A N 1
ATOM 1599 C CA . ARG A 1 214 ? 24.505 19.974 -52.137 1.00 37.34 214 ARG A CA 1
ATOM 1600 C C . ARG A 1 214 ? 25.515 21.132 -52.051 1.00 37.34 214 ARG A C 1
ATOM 1602 O O . ARG A 1 214 ? 26.707 20.887 -51.855 1.00 37.34 214 ARG A O 1
ATOM 1609 N N . PRO A 1 215 ? 25.075 22.389 -52.232 1.00 27.25 215 PRO A N 1
ATOM 1610 C CA . PRO A 1 215 ? 25.968 23.537 -52.214 1.00 27.25 215 PRO A CA 1
ATOM 1611 C C . PRO A 1 215 ? 26.700 23.630 -50.873 1.00 27.25 215 PRO A C 1
ATOM 1613 O O . PRO A 1 215 ? 26.079 23.700 -49.814 1.00 27.25 215 PRO A O 1
ATOM 1616 N N . ILE A 1 216 ? 28.030 23.668 -50.940 1.00 31.08 216 ILE A N 1
ATOM 1617 C CA . ILE A 1 216 ? 28.894 23.960 -49.798 1.00 31.08 216 ILE A CA 1
ATOM 1618 C C . ILE A 1 216 ? 28.713 25.449 -49.486 1.00 31.08 216 ILE A C 1
ATOM 1620 O O . ILE A 1 216 ? 29.255 26.309 -50.184 1.00 31.08 216 ILE A O 1
ATOM 1624 N N . ILE A 1 217 ? 27.913 25.769 -48.470 1.00 29.22 217 ILE A N 1
ATOM 1625 C CA . ILE A 1 217 ? 27.853 27.129 -47.931 1.00 29.22 217 ILE A CA 1
ATOM 1626 C C . ILE A 1 217 ? 29.139 27.332 -47.113 1.00 29.22 217 ILE A C 1
ATOM 1628 O O . ILE A 1 217 ? 29.387 26.552 -46.192 1.00 29.22 217 ILE A O 1
ATOM 1632 N N . PRO A 1 218 ? 29.984 28.331 -47.433 1.00 25.89 218 PRO A N 1
ATOM 1633 C CA . PRO A 1 218 ? 31.182 28.603 -46.653 1.00 25.89 218 PRO A CA 1
ATOM 1634 C C . PRO A 1 218 ? 30.790 28.977 -45.225 1.00 25.89 218 PRO A C 1
ATOM 1636 O O . PRO A 1 218 ? 29.859 29.752 -45.012 1.00 25.89 218 PRO A O 1
ATOM 1639 N N . THR A 1 219 ? 31.528 28.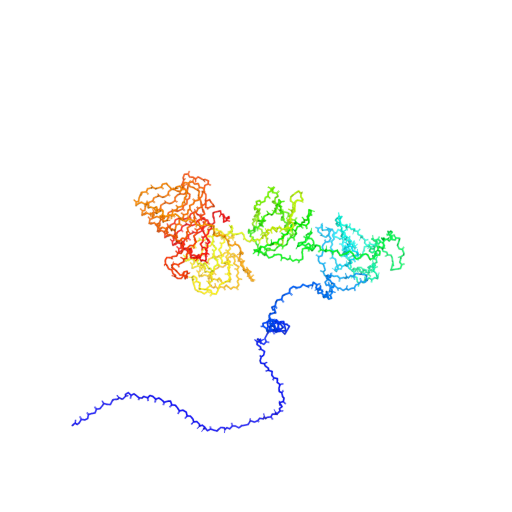406 -44.275 1.00 30.70 219 THR A N 1
ATOM 1640 C CA . THR A 1 219 ? 31.422 28.542 -42.822 1.00 30.70 219 THR A CA 1
ATOM 1641 C C . THR A 1 219 ? 31.093 29.972 -42.389 1.00 30.70 219 THR A C 1
ATOM 1643 O O . THR A 1 219 ? 31.976 30.801 -42.177 1.00 30.70 219 THR A O 1
ATOM 1646 N N . ALA A 1 220 ? 29.803 30.259 -42.232 1.00 26.62 220 ALA A N 1
ATOM 1647 C CA . ALA A 1 220 ? 29.343 31.333 -41.378 1.00 26.62 220 ALA A CA 1
ATOM 1648 C C . ALA A 1 220 ? 29.223 30.733 -39.979 1.00 26.62 220 ALA A C 1
ATOM 1650 O O . ALA A 1 220 ? 28.485 29.771 -39.776 1.00 26.62 220 ALA A O 1
ATOM 1651 N N . THR A 1 221 ? 29.987 31.282 -39.038 1.00 29.95 221 THR A N 1
ATOM 1652 C CA . THR A 1 221 ? 29.884 31.020 -37.603 1.00 29.95 221 THR A CA 1
ATOM 1653 C C . THR A 1 221 ? 28.481 31.394 -37.128 1.00 29.95 221 THR A C 1
ATOM 1655 O O . THR A 1 221 ? 28.248 32.496 -36.638 1.00 29.95 221 THR A O 1
ATOM 1658 N N . LEU A 1 222 ? 27.529 30.489 -37.317 1.00 27.16 222 LEU A N 1
ATOM 1659 C CA . LEU A 1 222 ? 26.260 30.507 -36.621 1.00 27.16 222 LEU A CA 1
ATOM 1660 C C . LEU A 1 222 ? 26.472 29.622 -35.399 1.00 27.16 222 LEU A C 1
ATOM 1662 O O . LEU A 1 222 ? 26.649 28.413 -35.523 1.00 27.16 222 LEU A O 1
ATOM 1666 N N . MET A 1 223 ? 26.546 30.247 -34.229 1.00 28.16 223 MET A N 1
ATOM 1667 C CA . MET A 1 223 ? 26.438 29.530 -32.965 1.00 28.16 223 MET A CA 1
ATOM 1668 C C . MET A 1 223 ? 25.058 28.868 -32.970 1.00 28.16 223 MET A C 1
ATOM 1670 O O . MET A 1 223 ? 24.050 29.557 -32.846 1.00 28.16 223 MET A O 1
ATOM 1674 N N . LEU A 1 224 ? 25.023 27.567 -33.248 1.00 30.05 224 LEU A N 1
ATOM 1675 C CA . LEU A 1 224 ? 23.826 26.748 -33.170 1.00 30.05 224 LEU A CA 1
ATOM 1676 C C . LEU A 1 224 ? 23.793 26.201 -31.744 1.00 30.05 224 LEU A C 1
ATOM 1678 O O . LEU A 1 224 ? 24.597 25.340 -31.395 1.00 30.05 224 LEU A O 1
ATOM 1682 N N . GLU A 1 225 ? 22.929 26.763 -30.905 1.00 29.41 225 GLU A N 1
ATOM 1683 C CA . GLU A 1 225 ? 22.501 26.092 -29.682 1.00 29.41 225 GLU A CA 1
ATOM 1684 C C . GLU A 1 225 ? 21.745 24.836 -30.133 1.00 29.41 225 GLU A C 1
ATOM 1686 O O . GLU A 1 225 ? 20.658 24.919 -30.701 1.00 29.41 225 GLU A O 1
ATOM 1691 N N . LEU A 1 226 ? 22.391 23.675 -30.003 1.00 31.44 226 LEU A N 1
ATOM 1692 C CA . LEU A 1 226 ? 21.701 22.393 -29.963 1.00 31.44 226 LEU A CA 1
ATOM 1693 C C . LEU A 1 226 ? 20.825 22.452 -28.710 1.00 31.44 226 LEU A C 1
ATOM 1695 O O . LEU A 1 226 ? 21.365 22.444 -27.604 1.00 31.44 226 LEU A O 1
ATOM 1699 N N . VAL A 1 227 ? 19.508 22.571 -28.870 1.00 33.06 227 VAL A N 1
ATOM 1700 C CA . VAL A 1 227 ? 18.611 22.168 -27.786 1.00 33.06 227 VAL A CA 1
ATOM 1701 C C . VAL A 1 227 ? 18.773 20.655 -27.729 1.00 33.06 227 VAL A C 1
ATOM 1703 O O . VAL A 1 227 ? 18.464 19.954 -28.690 1.00 33.06 227 VAL A O 1
ATOM 1706 N N . SER A 1 228 ? 19.463 20.194 -26.692 1.00 45.94 228 SER A N 1
ATOM 1707 C CA . SER A 1 228 ? 19.498 18.789 -26.317 1.00 45.94 228 SER A CA 1
ATOM 1708 C C . SER A 1 228 ? 18.060 18.397 -26.026 1.00 45.94 228 SER A C 1
ATOM 1710 O O . SER A 1 228 ? 17.521 18.873 -25.033 1.00 45.94 228 SER A O 1
ATOM 1712 N N . ASP A 1 229 ? 17.471 17.596 -26.901 1.00 57.62 229 ASP A N 1
ATOM 1713 C CA . ASP A 1 229 ? 16.252 16.852 -26.605 1.00 57.62 229 ASP A CA 1
ATOM 1714 C C . ASP A 1 229 ? 16.480 16.032 -25.326 1.00 57.62 229 ASP A C 1
ATOM 1716 O O . ASP A 1 229 ? 17.579 15.486 -25.135 1.00 57.62 229 ASP A O 1
ATOM 1720 N N . ASP A 1 230 ? 15.535 16.058 -24.395 1.00 62.62 230 ASP A N 1
ATOM 1721 C CA . ASP A 1 230 ? 15.713 15.468 -23.073 1.00 62.62 230 ASP A CA 1
ATOM 1722 C C . ASP A 1 230 ? 15.315 13.994 -23.032 1.00 62.62 230 ASP A C 1
ATOM 1724 O O . ASP A 1 230 ? 15.913 13.253 -22.244 1.00 62.62 230 ASP A O 1
ATOM 1728 N N . ALA A 1 231 ? 14.437 13.532 -23.927 1.00 67.31 231 ALA A N 1
ATOM 1729 C CA . ALA A 1 231 ? 14.097 12.122 -24.097 1.00 67.31 231 ALA A CA 1
ATOM 1730 C C . ALA A 1 231 ? 14.203 11.659 -25.563 1.00 67.31 231 ALA A C 1
ATOM 1732 O O . ALA A 1 231 ? 14.309 12.458 -26.483 1.00 67.31 231 ALA A O 1
ATOM 1733 N N . PRO A 1 232 ? 14.255 10.341 -25.830 1.00 67.88 232 PRO A N 1
ATOM 1734 C CA . PRO A 1 232 ? 14.291 9.849 -27.198 1.00 67.88 232 PRO A CA 1
ATOM 1735 C C . PRO A 1 232 ? 12.945 10.036 -27.910 1.00 67.88 232 PRO A C 1
ATOM 1737 O O . PRO A 1 232 ? 11.932 9.492 -27.477 1.00 67.88 232 PRO A O 1
ATOM 1740 N N . ASN A 1 233 ? 12.993 10.683 -29.075 1.00 64.94 233 ASN A N 1
ATOM 1741 C CA . ASN A 1 233 ? 11.826 10.972 -29.910 1.00 64.94 233 ASN A CA 1
ATOM 1742 C C . ASN A 1 233 ? 11.223 9.781 -30.685 1.00 64.94 233 ASN A C 1
ATOM 1744 O O . ASN A 1 233 ? 10.198 9.886 -31.362 1.00 64.94 233 ASN A O 1
ATOM 1748 N N . GLU A 1 234 ? 11.876 8.621 -30.619 1.00 53.66 234 GLU A N 1
ATOM 1749 C CA . GLU A 1 234 ? 11.455 7.413 -31.322 1.00 53.66 234 GLU A CA 1
ATOM 1750 C C . GLU A 1 234 ? 11.712 6.169 -30.457 1.00 53.66 234 GLU A C 1
ATOM 1752 O O . GLU A 1 234 ? 12.746 6.071 -29.790 1.00 53.66 234 GLU A O 1
ATOM 1757 N N . PRO A 1 235 ? 10.845 5.141 -30.523 1.00 48.66 235 PRO A N 1
ATOM 1758 C CA . PRO A 1 235 ? 10.991 3.945 -29.691 1.00 48.66 235 PRO A CA 1
ATOM 1759 C C . PRO A 1 235 ? 12.277 3.164 -29.993 1.00 48.66 235 PRO A C 1
ATOM 1761 O O . PRO A 1 235 ? 12.817 2.489 -29.122 1.00 48.66 235 PRO A O 1
ATOM 1764 N N . GLY A 1 236 ? 12.777 3.245 -31.233 1.00 43.34 236 GLY A N 1
ATOM 1765 C CA . GLY A 1 236 ? 13.944 2.494 -31.708 1.00 43.34 236 GLY A CA 1
ATOM 1766 C C . GLY A 1 236 ? 15.295 3.021 -31.220 1.00 43.34 236 GLY A C 1
ATOM 1767 O O . GLY A 1 236 ? 16.311 2.388 -31.495 1.00 43.34 236 GLY A O 1
ATOM 1768 N N . ILE A 1 237 ? 15.315 4.162 -30.526 1.00 41.91 237 ILE A N 1
ATOM 1769 C CA . ILE A 1 237 ? 16.526 4.786 -29.970 1.00 41.91 237 ILE A CA 1
ATOM 1770 C C . ILE A 1 237 ? 16.480 4.884 -28.437 1.00 41.91 237 ILE A C 1
ATOM 1772 O O . ILE A 1 237 ? 17.348 5.509 -27.828 1.00 41.91 237 ILE A O 1
ATOM 1776 N N . VAL A 1 238 ? 15.503 4.235 -27.794 1.00 51.94 238 VAL A N 1
ATOM 1777 C CA . VAL A 1 238 ? 15.457 4.093 -26.334 1.00 51.94 238 VAL A CA 1
ATOM 1778 C C . VAL A 1 238 ? 16.478 3.036 -25.911 1.00 51.94 238 VAL A C 1
ATOM 1780 O O . VAL A 1 238 ? 16.228 1.836 -25.977 1.00 51.94 238 VAL A O 1
ATOM 1783 N N . LEU A 1 239 ? 17.671 3.487 -25.520 1.00 47.53 239 LEU A N 1
ATOM 1784 C CA . LEU A 1 239 ? 18.805 2.602 -25.220 1.00 47.53 239 LEU A CA 1
ATOM 1785 C C . LEU A 1 239 ? 18.805 2.060 -23.784 1.00 47.53 239 LEU A C 1
ATOM 1787 O O . LEU A 1 239 ? 19.417 1.026 -23.522 1.00 47.53 239 LEU A O 1
ATOM 1791 N N . ASN A 1 240 ? 18.144 2.753 -22.852 1.00 55.09 240 ASN A N 1
ATOM 1792 C CA . ASN A 1 240 ? 18.190 2.438 -21.427 1.00 55.09 240 ASN A CA 1
ATOM 1793 C C . ASN A 1 240 ? 16.807 2.076 -20.896 1.00 55.09 240 ASN A C 1
ATOM 1795 O O . ASN A 1 240 ? 15.828 2.765 -21.178 1.00 55.09 240 ASN A O 1
ATOM 1799 N N . LYS A 1 241 ? 16.761 1.034 -20.062 1.00 69.62 241 LYS A N 1
ATOM 1800 C CA . LYS A 1 241 ? 15.589 0.731 -19.246 1.00 69.62 241 LYS A CA 1
ATOM 1801 C C . LYS A 1 241 ? 15.481 1.784 -18.150 1.00 69.62 241 LYS A C 1
ATOM 1803 O O . LYS A 1 241 ? 16.389 1.948 -17.335 1.00 69.62 241 LYS A O 1
ATOM 1808 N N . SER A 1 242 ? 14.386 2.517 -18.169 1.00 74.94 242 SER A N 1
ATOM 1809 C CA . SER A 1 242 ? 14.004 3.448 -17.133 1.00 74.94 242 SER A CA 1
ATOM 1810 C C . SER A 1 242 ? 13.628 2.664 -15.858 1.00 74.94 242 SER A C 1
ATOM 1812 O O . SER A 1 242 ? 13.023 1.592 -15.948 1.00 74.94 242 SER A O 1
ATOM 1814 N N . PRO A 1 243 ? 14.020 3.150 -14.669 1.00 62.56 243 PRO A N 1
ATOM 1815 C CA . PRO A 1 243 ? 13.828 2.425 -13.415 1.00 62.56 243 PRO A CA 1
ATOM 1816 C C . PRO A 1 243 ? 12.358 2.399 -12.996 1.00 62.56 243 PRO A C 1
ATOM 1818 O O . PRO A 1 243 ? 11.685 3.431 -13.028 1.00 62.56 243 PRO A O 1
ATOM 1821 N N . LEU A 1 244 ? 11.872 1.227 -12.573 1.00 61.78 244 LEU A N 1
ATOM 1822 C CA . LEU A 1 244 ? 10.565 1.118 -11.927 1.00 61.78 244 LEU A CA 1
ATOM 1823 C C . LEU A 1 244 ? 10.551 1.979 -10.664 1.00 61.78 244 LEU A C 1
ATOM 1825 O O . LEU A 1 244 ? 11.554 2.109 -9.963 1.00 61.78 244 LEU A O 1
ATOM 1829 N N . ASN A 1 245 ? 9.383 2.534 -10.360 1.00 57.47 245 ASN A N 1
ATOM 1830 C CA . ASN A 1 245 ? 9.151 3.375 -9.205 1.00 57.47 245 ASN A CA 1
ATOM 1831 C C . ASN A 1 245 ? 10.121 4.548 -9.133 1.00 57.47 245 ASN A C 1
ATOM 1833 O O . ASN A 1 245 ? 10.664 4.799 -8.072 1.00 57.47 245 ASN A O 1
ATOM 1837 N N . ALA A 1 246 ? 10.377 5.285 -10.200 1.00 51.81 246 ALA A N 1
ATOM 1838 C CA . ALA A 1 246 ? 11.115 6.538 -10.094 1.00 51.81 246 ALA A CA 1
ATOM 1839 C C . ALA A 1 246 ? 10.329 7.648 -10.770 1.00 51.81 246 ALA A C 1
ATOM 1841 O O . ALA A 1 246 ? 9.705 7.423 -11.806 1.00 51.81 246 ALA A O 1
ATOM 1842 N N . ASP A 1 247 ? 10.383 8.838 -10.180 1.00 60.56 247 ASP A N 1
ATOM 1843 C CA . ASP A 1 247 ? 9.835 10.025 -10.818 1.00 60.56 247 ASP A CA 1
ATOM 1844 C C . ASP A 1 247 ? 10.794 10.451 -11.932 1.00 60.56 247 ASP A C 1
ATOM 1846 O O . ASP A 1 247 ? 11.964 10.770 -11.696 1.00 60.56 247 ASP A O 1
ATOM 1850 N N . LEU A 1 248 ? 10.283 10.427 -13.155 1.00 68.56 248 LEU A N 1
ATOM 1851 C CA . LEU A 1 248 ? 10.967 10.844 -14.366 1.00 68.56 248 LEU A CA 1
ATOM 1852 C C . LEU A 1 248 ? 10.465 12.235 -14.744 1.00 68.56 248 LEU A C 1
ATOM 1854 O O . LEU A 1 248 ? 9.285 12.405 -15.046 1.00 68.56 248 LEU A O 1
ATOM 1858 N N . LEU A 1 249 ? 11.350 13.232 -14.701 1.00 69.62 249 LEU A N 1
ATOM 1859 C CA . LEU A 1 249 ? 11.016 14.623 -15.005 1.00 69.62 249 LEU A CA 1
ATOM 1860 C C . LEU A 1 249 ? 11.539 14.991 -16.391 1.00 69.62 249 LEU A C 1
ATOM 1862 O O . LEU A 1 249 ? 12.754 15.038 -16.579 1.00 69.62 249 LEU A O 1
ATOM 1866 N N . TYR A 1 250 ? 10.616 15.267 -17.307 1.00 82.19 250 TYR A N 1
ATOM 1867 C CA . TYR A 1 250 ? 10.886 15.506 -18.726 1.00 82.19 250 TYR A CA 1
ATOM 1868 C C . TYR A 1 250 ? 9.958 16.594 -19.279 1.00 82.19 250 TYR A C 1
ATOM 1870 O O . TYR A 1 250 ? 8.978 16.980 -18.628 1.00 82.19 250 TYR A O 1
ATOM 1878 N N . TYR A 1 251 ? 10.280 17.117 -20.453 1.00 81.62 251 TYR A N 1
ATOM 1879 C CA . TYR A 1 251 ? 9.568 18.192 -21.128 1.00 81.62 251 TYR A CA 1
ATOM 1880 C C . TYR A 1 251 ? 9.050 17.684 -22.467 1.00 81.62 251 TYR A C 1
ATOM 1882 O O . TYR A 1 251 ? 9.737 16.954 -23.149 1.00 81.62 251 TYR A O 1
ATOM 1890 N N . ILE A 1 252 ? 7.855 18.129 -22.858 1.00 77.56 252 ILE A N 1
ATOM 1891 C CA . ILE A 1 252 ? 7.463 18.079 -24.268 1.00 77.56 252 ILE A CA 1
ATOM 1892 C C . ILE A 1 252 ? 7.866 19.436 -24.841 1.00 77.56 252 ILE A C 1
ATOM 1894 O O . ILE A 1 252 ? 7.224 20.444 -24.511 1.00 77.56 252 ILE A O 1
ATOM 1898 N N . ASP A 1 253 ? 8.937 19.484 -25.629 1.00 73.88 253 ASP A N 1
ATOM 1899 C CA . ASP A 1 253 ? 9.460 20.672 -26.305 1.00 73.88 253 ASP A CA 1
ATOM 1900 C C . ASP A 1 253 ? 10.245 20.321 -27.589 1.00 73.88 253 ASP A C 1
ATOM 1902 O O . ASP A 1 253 ? 11.348 19.784 -27.516 1.00 73.88 253 ASP A O 1
ATOM 1906 N N . PRO A 1 254 ? 9.791 20.733 -28.791 1.00 63.25 254 PRO A N 1
ATOM 1907 C CA . PRO A 1 254 ? 8.696 21.664 -29.075 1.00 63.25 254 PRO A CA 1
ATOM 1908 C C . PRO A 1 254 ? 7.377 20.954 -29.436 1.00 63.25 254 PRO A C 1
ATOM 1910 O O . PRO A 1 254 ? 7.137 19.791 -29.151 1.00 63.25 254 PRO A O 1
ATOM 1913 N N . SER A 1 255 ? 6.463 21.662 -30.103 1.00 64.12 255 SER A N 1
ATOM 1914 C CA . SER A 1 255 ? 5.258 21.049 -30.679 1.00 64.12 255 SER A CA 1
ATOM 1915 C C . SER A 1 255 ? 5.609 19.877 -31.605 1.00 64.12 255 SER A C 1
ATOM 1917 O O . SER A 1 255 ? 6.357 20.060 -32.570 1.00 64.12 255 SER A O 1
ATOM 1919 N N . GLY A 1 256 ? 5.002 18.715 -31.354 1.00 60.59 256 GLY A N 1
ATOM 1920 C CA . GLY A 1 256 ? 5.245 17.482 -32.111 1.00 60.59 256 GLY A CA 1
ATOM 1921 C C . GLY A 1 256 ? 6.346 16.593 -31.535 1.00 60.59 256 GLY A C 1
ATOM 1922 O O . GLY A 1 256 ? 6.632 15.567 -32.142 1.00 60.59 256 GLY A O 1
ATOM 1923 N N . ASP A 1 257 ? 6.919 16.992 -30.404 1.00 68.62 257 ASP A N 1
ATOM 1924 C CA . ASP A 1 257 ? 7.818 16.187 -29.589 1.00 68.62 257 ASP A CA 1
ATOM 1925 C C . ASP A 1 257 ? 7.089 15.001 -28.930 1.00 68.62 257 ASP A C 1
ATOM 1927 O O . ASP A 1 257 ? 5.911 15.100 -28.548 1.00 68.62 257 ASP A O 1
ATOM 1931 N N . GLU A 1 258 ? 7.773 13.864 -28.868 1.00 76.75 258 GLU A N 1
ATOM 1932 C CA . GLU A 1 258 ? 7.284 12.598 -28.335 1.00 76.75 258 GLU A CA 1
ATOM 1933 C C . GLU A 1 258 ? 8.339 11.932 -27.461 1.00 76.75 258 GLU A C 1
ATOM 1935 O O . GLU A 1 258 ? 9.333 11.439 -27.965 1.00 76.75 258 GLU A O 1
ATOM 1940 N N . ASP A 1 259 ? 8.059 11.720 -26.186 1.00 80.19 259 ASP A N 1
ATOM 1941 C CA . ASP A 1 259 ? 9.055 11.095 -25.321 1.00 80.19 259 ASP A CA 1
ATOM 1942 C C . ASP A 1 259 ? 8.807 9.599 -25.189 1.00 80.19 259 ASP A C 1
ATOM 1944 O O . ASP A 1 259 ? 7.730 9.160 -24.760 1.00 80.19 259 ASP A O 1
ATOM 1948 N N . TRP A 1 260 ? 9.816 8.800 -25.531 1.00 81.94 260 TRP A N 1
ATOM 1949 C CA . TRP A 1 260 ? 9.758 7.348 -25.420 1.00 81.94 260 TRP A CA 1
ATOM 1950 C C . TRP A 1 260 ? 10.605 6.814 -24.265 1.00 81.94 260 TRP A C 1
ATOM 1952 O O . TRP A 1 260 ? 11.803 7.070 -24.152 1.00 81.94 260 TRP A O 1
ATOM 1962 N N . PHE A 1 261 ? 9.978 5.975 -23.444 1.00 85.50 261 PHE A N 1
ATOM 1963 C CA . PHE A 1 261 ? 10.581 5.325 -22.283 1.00 85.50 261 PHE A CA 1
ATOM 1964 C C . PHE A 1 261 ? 10.403 3.817 -22.369 1.00 85.50 261 PHE A C 1
ATOM 1966 O O . PHE A 1 261 ? 9.400 3.338 -22.892 1.00 85.50 261 PHE A O 1
ATOM 1973 N N . LEU A 1 262 ? 11.354 3.064 -21.825 1.00 81.06 262 LEU A N 1
ATOM 1974 C CA . LEU A 1 262 ? 11.334 1.604 -21.790 1.00 81.06 262 LEU A CA 1
ATOM 1975 C C . LEU A 1 262 ? 11.424 1.153 -20.339 1.00 81.06 262 LEU A C 1
ATOM 1977 O O . LEU A 1 262 ? 12.379 1.517 -19.669 1.00 81.06 262 LEU A O 1
ATOM 1981 N N . PHE A 1 263 ? 10.507 0.323 -19.861 1.00 82.50 263 PHE A N 1
ATOM 1982 C CA . PHE A 1 263 ? 10.651 -0.346 -18.568 1.00 82.50 263 PHE A CA 1
ATOM 1983 C C . PHE A 1 263 ? 10.498 -1.854 -18.715 1.00 82.50 263 PHE A C 1
ATOM 1985 O O . PHE A 1 263 ? 9.972 -2.338 -19.714 1.00 82.50 263 PHE A O 1
ATOM 1992 N N . HIS A 1 264 ? 10.982 -2.593 -17.723 1.00 81.44 264 HIS A N 1
ATOM 1993 C CA . HIS A 1 264 ? 10.884 -4.047 -17.681 1.00 81.44 264 HIS A CA 1
ATOM 1994 C C . HIS A 1 264 ? 10.093 -4.483 -16.460 1.00 81.44 264 HIS A C 1
ATOM 1996 O O . HIS A 1 264 ? 10.252 -3.901 -15.389 1.00 81.44 264 HIS A O 1
ATOM 2002 N N . THR A 1 265 ? 9.282 -5.520 -16.618 1.00 69.19 265 THR A N 1
ATOM 2003 C CA . THR A 1 265 ? 8.757 -6.300 -15.504 1.00 69.19 265 THR A CA 1
ATOM 2004 C C . THR A 1 265 ? 9.359 -7.696 -15.576 1.00 69.19 265 THR A C 1
ATOM 2006 O O . THR A 1 265 ? 9.287 -8.363 -16.605 1.00 69.19 265 THR A O 1
ATOM 2009 N N . ASP A 1 266 ? 9.945 -8.162 -14.478 1.00 65.56 266 ASP A N 1
ATOM 2010 C CA . ASP A 1 266 ? 10.484 -9.524 -14.403 1.00 65.56 266 ASP A CA 1
ATOM 2011 C C . ASP A 1 266 ? 9.398 -10.562 -14.078 1.00 65.56 266 ASP A C 1
ATOM 2013 O O . ASP A 1 266 ? 9.619 -11.768 -14.211 1.00 65.56 266 ASP A O 1
ATOM 2017 N N . THR A 1 267 ? 8.217 -10.107 -13.642 1.00 51.91 267 THR A N 1
ATOM 2018 C CA . THR A 1 267 ? 7.139 -10.958 -13.127 1.00 51.91 267 THR A CA 1
ATOM 2019 C C . THR A 1 267 ? 5.748 -10.486 -13.535 1.00 51.91 267 THR A C 1
ATOM 2021 O O . THR A 1 267 ? 5.564 -9.342 -13.952 1.00 51.91 267 THR A O 1
ATOM 2024 N N . ILE A 1 268 ? 4.760 -11.385 -13.424 1.00 60.06 268 ILE A N 1
ATOM 2025 C CA . ILE A 1 268 ? 3.353 -11.013 -13.599 1.00 60.06 268 ILE A CA 1
ATOM 2026 C C . ILE A 1 268 ? 2.960 -10.062 -12.459 1.00 60.06 268 ILE A C 1
ATOM 2028 O O . ILE A 1 268 ? 3.225 -10.346 -11.286 1.00 60.06 268 ILE A O 1
ATOM 2032 N N . GLY A 1 269 ? 2.311 -8.944 -12.775 1.00 57.78 269 GLY A N 1
ATOM 2033 C CA . GLY A 1 269 ? 1.787 -8.052 -11.746 1.00 57.78 269 GLY A CA 1
ATOM 2034 C C . GLY A 1 269 ? 1.025 -6.854 -12.280 1.00 57.78 269 GLY A C 1
ATOM 2035 O O . GLY A 1 269 ? 1.129 -6.505 -13.450 1.00 57.78 269 GLY A O 1
ATOM 2036 N N . ASN A 1 270 ? 0.284 -6.193 -11.395 1.00 67.19 270 ASN A N 1
ATOM 2037 C CA . ASN A 1 270 ? -0.358 -4.931 -11.736 1.00 67.19 270 ASN A CA 1
ATOM 2038 C C . ASN A 1 270 ? 0.688 -3.815 -11.733 1.00 67.19 270 ASN A C 1
ATOM 2040 O O . ASN A 1 270 ? 1.356 -3.586 -10.719 1.00 67.19 270 ASN A O 1
ATOM 2044 N N . ILE A 1 271 ? 0.820 -3.129 -12.864 1.00 79.44 271 ILE A N 1
ATOM 2045 C CA . ILE A 1 271 ? 1.712 -1.980 -13.028 1.00 79.44 271 ILE A CA 1
ATOM 2046 C C . ILE A 1 271 ? 0.874 -0.751 -13.318 1.00 79.44 271 ILE A C 1
ATOM 2048 O O . ILE A 1 271 ? 0.035 -0.771 -14.210 1.00 79.44 271 ILE A O 1
ATOM 2052 N N . GLU A 1 272 ? 1.124 0.334 -12.603 1.00 85.12 272 GLU A N 1
ATOM 2053 C CA . GLU A 1 272 ? 0.514 1.620 -12.901 1.00 85.12 272 GLU A CA 1
ATOM 2054 C C . GLU A 1 272 ? 1.524 2.449 -13.669 1.00 85.12 272 GLU A C 1
ATOM 2056 O O . GLU A 1 272 ? 2.675 2.570 -13.253 1.00 85.12 272 GLU A O 1
ATOM 2061 N N . VAL A 1 273 ? 1.081 3.007 -14.789 1.00 88.75 273 VAL A N 1
ATOM 2062 C CA . VAL A 1 273 ? 1.773 4.080 -15.493 1.00 88.75 273 VAL A CA 1
ATOM 2063 C C . VAL A 1 273 ? 1.032 5.367 -15.167 1.00 88.75 273 VAL A C 1
ATOM 2065 O O . VAL A 1 273 ? -0.148 5.502 -15.497 1.00 88.75 273 VAL A O 1
ATOM 2068 N N . SER A 1 274 ? 1.710 6.298 -14.504 1.00 84.38 274 SER A N 1
ATOM 2069 C CA . SER A 1 274 ? 1.140 7.574 -14.078 1.00 84.38 274 SER A CA 1
ATOM 2070 C C . SER A 1 274 ? 1.886 8.740 -14.713 1.00 84.38 274 SER A C 1
ATOM 2072 O O . SER A 1 274 ? 3.118 8.766 -14.719 1.00 84.38 274 SER A O 1
ATOM 2074 N N . LEU A 1 275 ? 1.129 9.723 -15.186 1.00 89.88 275 LEU A N 1
ATOM 2075 C CA . LEU A 1 275 ? 1.615 10.974 -15.739 1.00 89.88 275 LEU A CA 1
ATOM 2076 C C . LEU A 1 275 ? 0.965 12.129 -14.962 1.00 89.88 275 LEU A C 1
ATOM 2078 O O . LEU A 1 275 ? -0.248 12.323 -15.035 1.00 89.88 275 LEU A O 1
ATOM 2082 N N . THR A 1 276 ? 1.763 12.862 -14.189 1.00 78.62 276 THR A N 1
ATOM 2083 C CA . THR A 1 276 ? 1.306 13.884 -13.233 1.00 78.62 276 THR A CA 1
ATOM 2084 C C . THR A 1 276 ? 2.054 15.203 -13.417 1.00 78.62 276 THR A C 1
ATOM 2086 O O . THR A 1 276 ? 2.948 15.315 -14.264 1.00 78.62 276 THR A O 1
ATOM 2089 N N . ASN A 1 277 ? 1.679 16.227 -12.640 1.00 74.00 277 ASN A N 1
ATOM 2090 C CA . ASN A 1 277 ? 2.265 17.575 -12.708 1.00 74.00 277 ASN A CA 1
ATOM 2091 C C . ASN A 1 277 ? 2.216 18.173 -14.125 1.00 74.00 277 ASN A C 1
ATOM 2093 O O . ASN A 1 277 ? 3.153 18.839 -14.561 1.00 74.00 277 ASN A O 1
ATOM 2097 N N . LEU A 1 278 ? 1.130 17.916 -14.858 1.00 86.75 278 LEU A N 1
ATOM 2098 C CA . LEU A 1 278 ? 1.034 18.260 -16.269 1.00 86.75 278 LEU A CA 1
ATOM 2099 C C . LEU A 1 278 ? 1.058 19.784 -16.489 1.00 86.75 278 LEU A C 1
ATOM 2101 O O . LEU A 1 278 ? 0.136 20.489 -16.071 1.00 86.75 278 LEU A O 1
ATOM 2105 N N . PRO A 1 279 ? 2.070 20.324 -17.190 1.00 82.00 279 PRO A N 1
ATOM 2106 C CA . PRO A 1 279 ? 2.162 21.754 -17.471 1.00 82.00 279 PRO A CA 1
ATOM 2107 C C . PRO A 1 279 ? 1.242 22.181 -18.627 1.00 82.00 279 PRO A C 1
ATOM 2109 O O . PRO A 1 279 ? 0.998 23.376 -18.822 1.00 82.00 279 PRO A O 1
ATOM 2112 N N . ALA A 1 280 ? 0.757 21.213 -19.409 1.00 89.25 280 ALA A N 1
ATOM 2113 C CA . ALA A 1 280 ? -0.182 21.382 -20.505 1.00 89.25 280 ALA A CA 1
ATOM 2114 C C . ALA A 1 280 ? -0.874 20.039 -20.841 1.00 89.25 280 ALA A C 1
ATOM 2116 O O . ALA A 1 280 ? -0.627 19.034 -20.180 1.00 89.25 280 ALA A O 1
ATOM 2117 N N . SER A 1 281 ? -1.774 20.029 -21.832 1.00 92.88 281 SER A N 1
ATOM 2118 C CA . SER A 1 281 ? -2.594 18.850 -22.166 1.00 92.88 281 SER A CA 1
ATOM 2119 C C . SER A 1 281 ? -1.765 17.747 -22.826 1.00 92.88 281 SER A C 1
ATOM 2121 O O . SER A 1 281 ? -1.550 17.782 -24.037 1.00 92.88 281 SER A O 1
ATOM 2123 N N . TYR A 1 282 ? -1.273 16.788 -22.041 1.00 91.81 282 TYR A N 1
ATOM 2124 C CA . TYR A 1 282 ? -0.424 15.680 -22.506 1.00 91.81 282 TYR A CA 1
ATOM 2125 C C . TYR A 1 282 ? -1.123 14.343 -22.330 1.00 91.81 282 TYR A C 1
ATOM 2127 O O . TYR A 1 282 ? -1.896 14.182 -21.398 1.00 91.81 282 TYR A O 1
ATOM 2135 N N . GLY A 1 283 ? -0.855 13.369 -23.192 1.00 91.25 283 GLY A N 1
ATOM 2136 C CA . GLY A 1 283 ? -1.335 11.994 -23.071 1.00 91.25 283 GLY A CA 1
ATOM 2137 C C . GLY A 1 283 ? -0.188 10.995 -23.111 1.00 91.25 283 GLY A C 1
ATOM 2138 O O . GLY A 1 283 ? 0.957 11.359 -23.376 1.00 91.25 283 GLY A O 1
ATOM 2139 N N . PHE A 1 284 ? -0.499 9.724 -22.869 1.00 94.75 284 PHE A N 1
ATOM 2140 C CA . PHE A 1 284 ? 0.471 8.652 -23.048 1.00 94.75 284 PHE A CA 1
ATOM 2141 C C . PHE A 1 284 ? -0.150 7.361 -23.587 1.00 94.75 284 PHE A C 1
ATOM 2143 O O . PHE A 1 284 ? -1.369 7.176 -23.626 1.00 94.75 284 PHE A O 1
ATOM 2150 N N . SER A 1 285 ? 0.693 6.456 -24.074 1.00 90.94 285 SER A N 1
ATOM 2151 C CA . SER A 1 285 ? 0.303 5.125 -24.553 1.00 90.94 285 SER A CA 1
ATOM 2152 C C . SER A 1 285 ? 1.360 4.093 -24.186 1.00 90.94 285 SER A C 1
ATOM 2154 O O . SER A 1 285 ? 2.541 4.424 -24.143 1.00 90.94 285 SER A O 1
ATOM 2156 N N . VAL A 1 286 ? 0.940 2.848 -23.949 1.00 92.75 286 VAL A N 1
ATOM 2157 C CA . VAL A 1 286 ? 1.826 1.763 -23.507 1.00 92.75 286 VAL A CA 1
ATOM 2158 C C . VAL A 1 286 ? 1.762 0.578 -24.465 1.00 92.75 286 VAL A C 1
ATOM 2160 O O . VAL A 1 286 ? 0.679 0.088 -24.799 1.00 92.75 286 VAL A O 1
ATOM 2163 N N . LEU A 1 287 ? 2.930 0.108 -24.890 1.00 86.44 287 LEU A N 1
ATOM 2164 C CA . LEU A 1 287 ? 3.133 -1.002 -25.814 1.00 86.44 287 LEU A CA 1
ATOM 2165 C C . LEU A 1 287 ? 3.917 -2.114 -25.113 1.00 86.44 287 LEU A C 1
ATOM 2167 O O . LEU A 1 287 ? 5.014 -1.870 -24.622 1.00 86.44 287 LEU A O 1
ATOM 2171 N N . ARG A 1 288 ? 3.395 -3.340 -25.121 1.00 87.81 288 ARG A N 1
ATOM 2172 C CA . ARG A 1 288 ? 4.133 -4.534 -24.696 1.00 87.81 288 ARG A CA 1
ATOM 2173 C C . ARG A 1 288 ? 5.035 -5.025 -25.829 1.00 87.81 288 ARG A C 1
ATOM 2175 O O . ARG A 1 288 ? 4.588 -5.134 -26.972 1.00 87.81 288 ARG A O 1
ATOM 2182 N N . VAL A 1 289 ? 6.304 -5.292 -25.532 1.00 80.25 289 VAL A N 1
ATOM 2183 C CA . VAL A 1 289 ? 7.344 -5.489 -26.550 1.00 80.25 289 VAL A CA 1
ATOM 2184 C C . VAL A 1 289 ? 7.320 -6.892 -27.155 1.00 80.25 289 VAL A C 1
ATOM 2186 O O . VAL A 1 289 ? 7.417 -6.993 -28.382 1.00 80.25 289 VAL A O 1
ATOM 2189 N N . SER A 1 290 ? 7.159 -7.961 -26.361 1.00 65.19 290 SER A N 1
ATOM 2190 C CA . SER A 1 290 ? 7.277 -9.337 -26.882 1.00 65.19 290 SER A CA 1
ATOM 2191 C C . SER A 1 290 ? 6.279 -9.668 -27.996 1.00 65.19 290 SER A C 1
ATOM 2193 O O . SER A 1 290 ? 6.630 -10.350 -28.962 1.00 65.19 290 SER A O 1
ATOM 2195 N N . ASP A 1 291 ? 5.050 -9.157 -27.895 1.00 67.56 291 ASP A N 1
ATOM 2196 C CA . ASP A 1 291 ? 3.967 -9.409 -28.846 1.00 67.56 291 ASP A CA 1
ATOM 2197 C C . ASP A 1 291 ? 3.477 -8.157 -29.580 1.00 67.56 291 ASP A C 1
ATOM 2199 O O . ASP A 1 291 ? 2.578 -8.241 -30.422 1.00 67.56 291 ASP A O 1
ATOM 2203 N N . ARG A 1 292 ? 4.118 -7.011 -29.320 1.00 60.59 292 ARG A N 1
ATOM 2204 C CA . ARG A 1 292 ? 3.868 -5.727 -29.991 1.00 60.59 292 ARG A CA 1
ATOM 2205 C C . ARG A 1 292 ? 2.419 -5.261 -29.839 1.00 60.59 292 ARG A C 1
ATOM 2207 O O . ARG A 1 292 ? 1.858 -4.642 -30.747 1.00 60.59 292 ARG A O 1
ATOM 2214 N N . GLN A 1 293 ? 1.800 -5.567 -28.702 1.00 77.25 293 GLN A N 1
ATOM 2215 C CA . GLN A 1 293 ? 0.425 -5.187 -28.419 1.00 77.25 293 GLN A CA 1
ATOM 2216 C C . GLN A 1 293 ? 0.370 -3.854 -27.665 1.00 77.25 293 GLN A C 1
ATOM 2218 O O . GLN A 1 293 ? 1.001 -3.690 -26.623 1.00 77.25 293 GLN A O 1
ATOM 2223 N N . TRP A 1 294 ? -0.438 -2.901 -28.144 1.00 82.62 294 TRP A N 1
ATOM 2224 C CA . TRP A 1 294 ? -0.820 -1.746 -27.328 1.00 82.62 294 TRP A CA 1
ATOM 2225 C C . TRP A 1 294 ? -1.702 -2.233 -26.178 1.00 82.62 294 TRP A C 1
ATOM 2227 O O . TRP A 1 294 ? -2.774 -2.802 -26.407 1.00 82.62 294 TRP A O 1
ATOM 2237 N N . VAL A 1 295 ? -1.227 -2.044 -24.951 1.00 85.81 295 VAL A N 1
ATOM 2238 C CA . VAL A 1 295 ? -1.891 -2.519 -23.729 1.00 85.81 295 VAL A CA 1
ATOM 2239 C C . VAL A 1 295 ? -2.708 -1.423 -23.046 1.00 85.81 295 VAL A C 1
ATOM 2241 O O . VAL A 1 295 ? -3.601 -1.737 -22.267 1.00 85.81 295 VAL A O 1
ATOM 2244 N N . GLY A 1 296 ? -2.504 -0.153 -23.411 1.00 82.06 296 GLY A N 1
ATOM 2245 C CA . GLY A 1 296 ? -3.424 0.927 -23.056 1.00 82.06 296 GLY A CA 1
ATOM 2246 C C . GLY A 1 296 ? -2.995 2.307 -23.553 1.00 82.06 296 GLY A C 1
ATOM 2247 O O . GLY A 1 296 ? -1.899 2.486 -24.090 1.00 82.06 296 GLY A O 1
ATOM 2248 N N . LYS A 1 297 ? -3.902 3.278 -23.411 1.00 91.62 297 LYS A N 1
ATOM 2249 C CA . LYS A 1 297 ? -3.740 4.679 -23.822 1.00 91.62 297 LYS A CA 1
ATOM 2250 C C . LYS A 1 297 ? -4.622 5.582 -22.960 1.00 91.62 297 LYS A C 1
ATOM 2252 O O . LYS A 1 297 ? -5.756 5.206 -22.679 1.00 91.62 297 LYS A O 1
ATOM 2257 N N . VAL A 1 298 ? -4.101 6.755 -22.598 1.00 89.88 298 VAL A N 1
ATOM 2258 C CA . VAL A 1 298 ? -4.793 7.793 -21.817 1.00 89.88 298 VAL A CA 1
ATOM 2259 C C . VAL A 1 298 ? -4.532 9.147 -22.483 1.00 89.88 298 VAL A C 1
ATOM 2261 O O . VAL A 1 298 ? -3.392 9.615 -22.527 1.00 89.88 298 VAL A O 1
ATOM 2264 N N . ASP A 1 299 ? -5.559 9.752 -23.082 1.00 92.00 299 ASP A N 1
ATOM 2265 C CA . ASP A 1 299 ? -5.445 10.925 -23.965 1.00 92.00 299 ASP A CA 1
ATOM 2266 C C . ASP A 1 299 ? -6.568 11.962 -23.796 1.00 92.00 299 ASP A C 1
ATOM 2268 O O . ASP A 1 299 ? -6.850 12.731 -24.709 1.00 92.00 299 ASP A O 1
ATOM 2272 N N . GLU A 1 300 ? -7.183 12.030 -22.616 1.00 88.75 300 GLU A N 1
ATOM 2273 C CA . GLU A 1 300 ? -8.214 13.020 -22.293 1.00 88.75 300 GLU A CA 1
ATOM 2274 C C . GLU A 1 300 ? -7.648 14.446 -22.244 1.00 88.75 300 GLU A C 1
ATOM 2276 O O . GLU A 1 300 ? -6.609 14.686 -21.637 1.00 88.75 300 GLU A O 1
ATOM 2281 N N . ASP A 1 301 ? -8.335 15.428 -22.820 1.00 86.44 301 ASP A N 1
ATOM 2282 C CA . ASP A 1 301 ? -7.891 16.822 -22.728 1.00 86.44 301 ASP A CA 1
ATOM 2283 C C . ASP A 1 301 ? -7.869 17.340 -21.281 1.00 86.44 301 ASP A C 1
ATOM 2285 O O . ASP A 1 301 ? -8.843 17.189 -20.540 1.00 86.44 301 ASP A O 1
ATOM 2289 N N . GLY A 1 302 ? -6.792 18.031 -20.902 1.00 85.38 302 GLY A N 1
ATOM 2290 C CA . GLY A 1 302 ? -6.658 18.675 -19.595 1.00 85.38 302 GLY A CA 1
ATOM 2291 C C . GLY A 1 302 ? -5.283 18.499 -18.960 1.00 85.38 302 GLY A C 1
ATOM 2292 O O . GLY A 1 302 ? -4.401 17.849 -19.507 1.00 85.38 302 GLY A O 1
ATOM 2293 N N . VAL A 1 303 ? -5.114 19.106 -17.786 1.00 87.31 303 VAL A N 1
ATOM 2294 C CA . VAL A 1 303 ? -3.872 19.076 -16.986 1.00 87.31 303 VAL A CA 1
ATOM 2295 C C . VAL A 1 303 ? -4.019 18.243 -15.708 1.00 87.31 303 VAL A C 1
ATOM 2297 O O . VAL A 1 303 ? -3.209 18.357 -14.795 1.00 87.31 303 VAL A O 1
ATOM 2300 N N . GLU A 1 304 ? -5.086 17.453 -15.619 1.00 85.31 304 GLU A N 1
ATOM 2301 C CA . GLU A 1 304 ? -5.317 16.554 -14.489 1.00 85.31 304 GLU A CA 1
ATOM 2302 C C . GLU A 1 304 ? -4.392 15.337 -14.584 1.00 85.31 304 GLU A C 1
ATOM 2304 O O . GLU A 1 304 ? -4.018 14.927 -15.684 1.00 85.31 304 GLU A O 1
ATOM 2309 N N . ASP A 1 305 ? -4.063 14.745 -13.438 1.00 81.88 305 ASP A N 1
ATOM 2310 C CA . ASP A 1 305 ? -3.247 13.534 -13.373 1.00 81.88 305 ASP A CA 1
ATOM 2311 C C . ASP A 1 305 ? -3.876 12.388 -14.179 1.00 81.88 305 ASP A C 1
ATOM 2313 O O . ASP A 1 305 ? -5.090 12.157 -14.153 1.00 81.88 305 ASP A O 1
ATOM 2317 N N . LYS A 1 306 ? -3.027 11.645 -14.889 1.00 86.81 306 LYS A N 1
ATOM 2318 C CA . LYS A 1 306 ? -3.421 10.556 -15.786 1.00 86.81 306 LYS A CA 1
ATOM 2319 C C . LYS A 1 306 ? -2.807 9.252 -15.327 1.00 86.81 306 LYS A C 1
ATOM 2321 O O . LYS A 1 306 ? -1.613 9.194 -15.055 1.00 86.81 306 LYS A O 1
ATOM 2326 N N . MET A 1 307 ? -3.610 8.197 -15.275 1.00 84.12 307 MET A N 1
ATOM 2327 C CA . MET A 1 307 ? -3.193 6.897 -14.750 1.00 84.12 307 MET A CA 1
ATOM 2328 C C . MET A 1 307 ? -3.730 5.769 -15.626 1.00 84.12 307 MET A C 1
ATOM 2330 O O . MET A 1 307 ? -4.872 5.817 -16.086 1.00 84.12 307 MET A O 1
ATOM 2334 N N . LEU A 1 308 ? -2.907 4.745 -15.835 1.00 87.31 308 LEU A N 1
ATOM 2335 C CA . LEU A 1 308 ? -3.270 3.503 -16.506 1.00 87.31 308 LEU A CA 1
ATOM 2336 C C . LEU A 1 308 ? -2.760 2.323 -15.686 1.00 87.31 308 LEU A C 1
ATOM 2338 O O . LEU A 1 308 ? -1.553 2.163 -15.525 1.00 87.31 308 LEU A O 1
ATOM 2342 N N . GLU A 1 309 ? -3.673 1.465 -15.243 1.00 84.38 309 GLU A N 1
ATOM 2343 C CA . GLU A 1 309 ? -3.330 0.183 -14.634 1.00 84.38 309 GLU A CA 1
ATOM 2344 C C . GLU A 1 309 ? -3.235 -0.905 -15.712 1.00 84.38 309 GLU A C 1
ATOM 2346 O O . GLU A 1 309 ? -4.197 -1.200 -16.425 1.00 84.38 309 GLU A O 1
ATOM 2351 N N . LEU A 1 310 ? -2.061 -1.517 -15.819 1.00 82.62 310 LEU A N 1
ATOM 2352 C CA . LEU A 1 310 ? -1.807 -2.734 -16.572 1.00 82.62 310 LEU A CA 1
ATOM 2353 C C . LEU A 1 310 ? -2.054 -3.920 -15.636 1.00 82.62 310 LEU A C 1
ATOM 2355 O O . LEU A 1 310 ? -1.140 -4.374 -14.950 1.00 82.62 310 LEU A O 1
ATOM 2359 N N . ALA A 1 311 ? -3.301 -4.383 -15.571 1.00 74.19 311 ALA A N 1
ATOM 2360 C CA . ALA A 1 311 ? -3.666 -5.527 -14.739 1.00 74.19 311 ALA A CA 1
ATOM 2361 C C . ALA A 1 311 ? -3.019 -6.824 -15.256 1.00 74.19 311 ALA A C 1
ATOM 2363 O O . ALA A 1 311 ? -3.025 -7.075 -16.465 1.00 74.19 311 ALA A O 1
ATOM 2364 N N . ASP A 1 312 ? -2.488 -7.640 -14.341 1.00 71.00 312 ASP A N 1
ATOM 2365 C CA . ASP A 1 312 ? -1.823 -8.918 -14.624 1.00 71.00 312 ASP A CA 1
ATOM 2366 C C . ASP A 1 312 ? -0.769 -8.814 -15.749 1.00 71.00 312 ASP A C 1
ATOM 2368 O O . ASP A 1 312 ? -0.650 -9.701 -16.601 1.00 71.00 312 ASP A O 1
ATOM 2372 N N . ALA A 1 313 ? -0.017 -7.707 -15.793 1.00 77.62 313 ALA A N 1
ATOM 2373 C CA . ALA A 1 313 ? 0.981 -7.456 -16.825 1.00 77.62 313 ALA A CA 1
ATOM 2374 C C . ALA A 1 313 ? 2.060 -8.551 -16.771 1.00 77.62 313 ALA A C 1
ATOM 2376 O O . ALA A 1 313 ? 2.722 -8.671 -15.740 1.00 77.62 313 ALA A O 1
ATOM 2377 N N . PRO A 1 314 ? 2.246 -9.375 -17.823 1.00 78.19 314 PRO A N 1
ATOM 2378 C CA . PRO A 1 314 ? 3.238 -10.446 -17.806 1.00 78.19 314 PRO A CA 1
ATOM 2379 C C . PRO A 1 314 ? 4.675 -9.908 -17.758 1.00 78.19 314 PRO A C 1
ATOM 2381 O O . PRO A 1 314 ? 4.875 -8.746 -18.125 1.00 78.19 314 PRO A O 1
ATOM 2384 N N . PRO A 1 315 ? 5.662 -10.749 -17.378 1.00 78.88 315 PRO A N 1
ATOM 2385 C CA . PRO A 1 315 ? 7.074 -10.419 -17.508 1.00 78.88 315 PRO A CA 1
ATOM 2386 C C . PRO A 1 315 ? 7.386 -10.014 -18.944 1.00 78.88 315 PRO A C 1
ATOM 2388 O O . PRO A 1 315 ? 7.269 -10.839 -19.857 1.00 78.88 315 PRO A O 1
ATOM 2391 N N . ASP A 1 316 ? 7.725 -8.752 -19.160 1.00 83.06 316 ASP A N 1
ATOM 2392 C CA . ASP A 1 316 ? 8.027 -8.232 -20.487 1.00 83.06 316 ASP A CA 1
ATOM 2393 C C . ASP A 1 316 ? 8.731 -6.881 -20.408 1.00 83.06 316 ASP A C 1
ATOM 2395 O O . ASP A 1 316 ? 8.793 -6.222 -19.370 1.00 83.06 316 ASP A O 1
ATOM 2399 N N . ASP A 1 317 ? 9.240 -6.449 -21.550 1.00 85.50 317 ASP A N 1
ATOM 2400 C CA . ASP A 1 317 ? 9.574 -5.060 -21.783 1.00 85.50 317 ASP A CA 1
ATOM 2401 C C . ASP A 1 317 ? 8.320 -4.286 -22.233 1.00 85.50 317 ASP A C 1
ATOM 2403 O O . ASP A 1 317 ? 7.490 -4.777 -23.005 1.00 85.50 317 ASP A O 1
ATOM 2407 N N . TYR A 1 318 ? 8.186 -3.051 -21.758 1.00 87.62 318 TYR A N 1
ATOM 2408 C CA . TYR A 1 318 ? 7.079 -2.151 -22.063 1.00 87.62 318 TYR A CA 1
ATOM 2409 C C . TYR A 1 318 ? 7.619 -0.791 -22.493 1.00 87.62 318 TYR A C 1
ATOM 2411 O O . TYR A 1 318 ? 8.419 -0.174 -21.791 1.00 87.62 318 TYR A O 1
ATOM 2419 N N . LEU A 1 319 ? 7.152 -0.307 -23.641 1.00 88.69 319 LEU A N 1
ATOM 2420 C CA . LEU A 1 319 ? 7.426 1.040 -24.126 1.00 88.69 319 LEU A CA 1
ATOM 2421 C C . LEU A 1 319 ? 6.283 1.976 -23.741 1.00 88.69 319 LEU A C 1
ATOM 2423 O O . LEU A 1 319 ? 5.116 1.663 -23.981 1.00 88.69 319 LEU A O 1
ATOM 2427 N N . VAL A 1 320 ? 6.621 3.139 -23.197 1.00 92.69 320 VAL A N 1
ATOM 2428 C CA . VAL A 1 320 ? 5.688 4.227 -22.903 1.00 92.69 320 VAL A CA 1
ATOM 2429 C C . VAL A 1 320 ? 6.014 5.395 -23.816 1.00 92.69 320 VAL A C 1
ATOM 2431 O O . VAL A 1 320 ? 7.154 5.840 -23.862 1.00 92.69 320 VAL A O 1
ATOM 2434 N N . ARG A 1 321 ? 5.004 5.889 -24.526 1.00 92.75 321 ARG A N 1
ATOM 2435 C CA . ARG A 1 321 ? 5.078 7.100 -25.346 1.00 92.75 321 ARG A CA 1
ATOM 2436 C C . ARG A 1 321 ? 4.299 8.208 -24.658 1.00 92.75 321 ARG A C 1
ATOM 2438 O O . ARG A 1 321 ? 3.093 8.031 -24.487 1.00 92.75 321 ARG A O 1
ATOM 2445 N N . VAL A 1 322 ? 4.937 9.325 -24.332 1.00 92.38 322 VAL A N 1
ATOM 2446 C CA . VAL A 1 322 ? 4.295 10.554 -23.839 1.00 92.38 322 VAL A CA 1
ATOM 2447 C C . VAL A 1 322 ? 4.237 11.573 -24.977 1.00 92.38 322 VAL A C 1
ATOM 2449 O O . VAL A 1 322 ? 5.157 11.656 -25.782 1.00 92.38 322 VAL A O 1
ATOM 2452 N N . PHE A 1 323 ? 3.130 12.302 -25.112 1.00 87.25 323 PHE A N 1
ATOM 2453 C CA . PHE A 1 323 ? 2.951 13.250 -26.215 1.00 87.25 323 PHE A CA 1
ATOM 2454 C C . PHE A 1 323 ? 2.009 14.399 -25.858 1.00 87.25 323 PHE A C 1
ATOM 2456 O O . PHE A 1 323 ? 1.077 14.253 -25.064 1.00 87.25 323 PHE A O 1
ATOM 2463 N N . GLY A 1 324 ? 2.194 15.533 -26.532 1.00 85.19 324 GLY A N 1
ATOM 2464 C CA . GLY A 1 324 ? 1.258 16.652 -26.504 1.00 85.19 324 GLY A CA 1
ATOM 2465 C C . GLY A 1 324 ? -0.054 16.365 -27.236 1.00 85.19 324 GLY A C 1
ATOM 2466 O O . GLY A 1 324 ? -0.043 16.042 -28.427 1.00 85.19 324 GLY A O 1
ATOM 2467 N N . ILE A 1 325 ? -1.200 16.539 -26.574 1.00 82.19 325 ILE A N 1
ATOM 2468 C CA . ILE A 1 325 ? -2.510 16.468 -27.238 1.00 82.19 325 ILE A CA 1
ATOM 2469 C C . ILE A 1 325 ? -2.666 17.706 -28.125 1.00 82.19 325 ILE A C 1
ATOM 2471 O O . ILE A 1 325 ? -2.348 18.821 -27.713 1.00 82.19 325 ILE A O 1
ATOM 2475 N N . ASP A 1 326 ? -3.075 17.499 -29.379 1.00 80.75 326 ASP A N 1
ATOM 2476 C CA . ASP A 1 326 ? -3.138 18.533 -30.421 1.00 80.75 326 ASP A CA 1
ATOM 2477 C C . ASP A 1 326 ? -1.827 19.332 -30.605 1.00 80.75 326 ASP A C 1
ATOM 2479 O O . ASP A 1 326 ? -1.829 20.484 -31.048 1.00 80.75 326 ASP A O 1
ATOM 2483 N N . GLY A 1 327 ? -0.683 18.710 -30.291 1.00 73.25 327 GLY A N 1
ATOM 2484 C CA . GLY A 1 327 ? 0.646 19.306 -30.448 1.00 73.25 327 GLY A CA 1
ATOM 2485 C C . GLY A 1 327 ? 0.984 20.376 -29.407 1.00 73.25 327 GLY A C 1
ATOM 2486 O O . GLY A 1 327 ? 1.871 21.198 -29.648 1.00 73.25 327 GLY A O 1
ATOM 2487 N N . VAL A 1 328 ? 0.279 20.403 -28.276 1.00 76.56 328 VAL A N 1
ATOM 2488 C CA . VAL A 1 328 ? 0.584 21.283 -27.141 1.00 76.56 328 VAL A CA 1
ATOM 2489 C C . VAL A 1 328 ? 1.906 20.868 -26.474 1.00 76.56 328 VAL A C 1
ATOM 2491 O O . VAL A 1 328 ? 2.211 19.687 -26.398 1.00 76.56 328 VAL A O 1
ATOM 2494 N N . TRP A 1 329 ? 2.692 21.834 -25.992 1.00 80.94 329 TRP A N 1
ATOM 2495 C CA . TRP A 1 329 ? 4.041 21.628 -25.443 1.00 80.94 329 TRP A CA 1
ATOM 2496 C C . TRP A 1 329 ? 4.382 22.715 -24.404 1.00 80.94 329 TRP A C 1
ATOM 2498 O O . TRP A 1 329 ? 3.715 23.757 -24.361 1.00 80.94 329 TRP A O 1
ATOM 2508 N N . ASN A 1 330 ? 5.397 22.488 -23.564 1.00 74.56 330 ASN A N 1
ATOM 2509 C CA . ASN A 1 330 ? 5.863 23.423 -22.536 1.00 74.56 330 ASN A CA 1
ATOM 2510 C C . ASN A 1 330 ? 7.340 23.165 -22.184 1.00 74.56 330 ASN A C 1
ATOM 2512 O O . ASN A 1 330 ? 7.658 22.187 -21.517 1.00 74.56 330 ASN A O 1
ATOM 2516 N N . ALA A 1 331 ? 8.213 24.097 -22.571 1.00 73.00 331 ALA A N 1
ATOM 2517 C CA . ALA A 1 331 ? 9.657 24.041 -22.316 1.00 73.00 331 ALA A CA 1
ATOM 2518 C C . ALA A 1 331 ? 10.097 24.557 -20.933 1.00 73.00 331 ALA A C 1
ATOM 2520 O O . ALA A 1 331 ? 11.280 24.522 -20.602 1.00 73.00 331 ALA A O 1
ATOM 2521 N N . GLU A 1 332 ? 9.188 25.138 -20.146 1.00 66.62 332 GLU A N 1
ATOM 2522 C CA . GLU A 1 332 ? 9.530 25.800 -18.878 1.00 66.62 332 GLU A CA 1
ATOM 2523 C C . GLU A 1 332 ? 9.249 24.923 -17.656 1.00 66.62 332 GLU A C 1
ATOM 2525 O O . GLU A 1 332 ? 9.924 25.058 -16.634 1.00 66.62 332 GLU A O 1
ATOM 2530 N N . LEU A 1 333 ? 8.243 24.051 -17.739 1.00 64.50 333 LEU A N 1
ATOM 2531 C CA . LEU A 1 333 ? 7.796 23.202 -16.640 1.00 64.50 333 LEU A CA 1
ATOM 2532 C C . LEU A 1 333 ? 7.762 21.740 -17.101 1.00 64.50 333 LEU A C 1
ATOM 2534 O O . LEU A 1 333 ? 7.143 21.474 -18.129 1.00 64.50 333 LEU A O 1
ATOM 2538 N N . PRO A 1 334 ? 8.386 20.806 -16.361 1.00 78.44 334 PRO A N 1
ATOM 2539 C CA . PRO A 1 334 ? 8.376 19.397 -16.724 1.00 78.44 334 PRO A CA 1
ATOM 2540 C C . PRO A 1 334 ? 7.049 18.740 -16.337 1.00 78.44 334 PRO A C 1
ATOM 2542 O O . PRO A 1 334 ? 6.386 19.172 -15.391 1.00 78.44 334 PRO A O 1
ATOM 2545 N N . TYR A 1 335 ? 6.703 17.653 -17.018 1.00 79.94 335 TYR A N 1
ATOM 2546 C CA . TYR A 1 335 ? 5.756 16.672 -16.491 1.00 79.94 335 TYR A CA 1
ATOM 2547 C C . TYR A 1 335 ? 6.491 15.653 -15.607 1.00 79.94 335 TYR A C 1
ATOM 2549 O O . TYR A 1 335 ? 7.722 15.607 -15.562 1.00 79.94 335 TYR A O 1
ATOM 2557 N N . THR A 1 336 ? 5.744 14.824 -14.880 1.00 77.06 336 THR A N 1
ATOM 2558 C CA . THR A 1 336 ? 6.299 13.693 -14.124 1.00 77.06 336 THR A CA 1
ATOM 2559 C C . THR A 1 336 ? 5.719 12.383 -14.649 1.00 77.06 336 THR A C 1
ATOM 2561 O O . THR A 1 336 ? 4.513 12.174 -14.567 1.00 77.06 336 THR A O 1
ATOM 2564 N N . LEU A 1 337 ? 6.565 11.506 -15.195 1.00 84.38 337 LEU A N 1
ATOM 2565 C CA . LEU A 1 337 ? 6.207 10.137 -15.574 1.00 84.38 337 LEU A CA 1
ATOM 2566 C C . LEU A 1 337 ? 6.708 9.156 -14.516 1.00 84.38 337 LEU A C 1
ATOM 2568 O O . LEU A 1 337 ? 7.789 9.321 -13.956 1.00 84.38 337 LEU A O 1
ATOM 2572 N N . ARG A 1 338 ? 5.937 8.102 -14.272 1.00 78.62 338 ARG A N 1
ATOM 2573 C CA . ARG A 1 338 ? 6.324 7.002 -13.395 1.00 78.62 338 ARG A CA 1
ATOM 2574 C C . ARG A 1 338 ? 5.643 5.716 -13.844 1.00 78.62 338 ARG A C 1
ATOM 2576 O O . ARG A 1 338 ? 4.507 5.739 -14.310 1.00 78.62 338 ARG A O 1
ATOM 2583 N N . PHE A 1 339 ? 6.332 4.596 -13.674 1.00 81.69 339 PHE A N 1
ATOM 2584 C CA . PHE A 1 339 ? 5.776 3.254 -13.831 1.00 81.69 339 PHE A CA 1
ATOM 2585 C C . PHE A 1 339 ? 6.240 2.391 -12.660 1.00 81.69 339 PHE A C 1
ATOM 2587 O O . PHE A 1 339 ? 7.389 2.501 -12.238 1.00 81.69 339 PHE A O 1
ATOM 2594 N N . GLY A 1 340 ? 5.372 1.559 -12.097 1.00 67.62 340 GLY A N 1
ATOM 2595 C CA . GLY A 1 340 ? 5.735 0.728 -10.951 1.00 67.62 340 GLY A CA 1
ATOM 2596 C C . GLY A 1 340 ? 4.601 -0.159 -10.448 1.00 67.62 340 GLY A C 1
ATOM 2597 O O . GLY A 1 340 ? 3.457 0.035 -10.867 1.00 67.62 340 GLY A O 1
ATOM 2598 N N . PRO A 1 341 ? 4.893 -1.141 -9.571 1.00 59.97 341 PRO A N 1
ATOM 2599 C CA . PRO A 1 341 ? 3.867 -1.853 -8.828 1.00 59.97 341 PRO A CA 1
ATOM 2600 C C . PRO A 1 341 ? 2.948 -0.837 -8.173 1.00 59.97 341 PRO A C 1
ATOM 2602 O O . PRO A 1 341 ? 3.373 0.084 -7.470 1.00 59.97 341 PRO A O 1
ATOM 2605 N N . VAL A 1 342 ? 1.665 -1.003 -8.432 1.00 63.00 342 VAL A N 1
ATOM 2606 C CA . VAL A 1 342 ? 0.692 -0.072 -7.903 1.00 63.00 342 VAL A CA 1
ATOM 2607 C C . VAL A 1 342 ? 0.650 -0.247 -6.385 1.00 63.00 342 VAL A C 1
ATOM 2609 O O . VAL A 1 342 ? 0.528 -1.372 -5.889 1.00 63.00 342 VAL A O 1
ATOM 2612 N N . LEU A 1 343 ? 0.630 0.852 -5.626 1.00 62.91 343 LEU A N 1
ATOM 2613 C CA . LEU A 1 343 ? 0.163 0.810 -4.231 1.00 62.91 343 LEU A CA 1
ATOM 2614 C C . LEU A 1 343 ? -1.194 0.078 -4.118 1.00 62.91 343 LEU A C 1
ATOM 2616 O O . LEU A 1 343 ? -1.474 -0.529 -3.087 1.00 62.91 343 LEU A O 1
ATOM 2620 N N . SER A 1 344 ? -1.988 0.074 -5.202 1.00 63.97 344 SER A N 1
ATOM 2621 C CA . SER A 1 344 ? -3.234 -0.685 -5.379 1.00 63.97 344 SER A CA 1
ATOM 2622 C C . SER A 1 344 ? -3.114 -2.186 -5.167 1.00 63.97 344 SER A C 1
ATOM 2624 O O . SER A 1 344 ? -4.134 -2.818 -4.921 1.00 63.97 344 SER A O 1
ATOM 2626 N N . SER A 1 345 ? -1.910 -2.756 -5.255 1.00 77.50 345 SER A N 1
ATOM 2627 C CA . SER A 1 345 ? -1.693 -4.196 -5.107 1.00 77.50 345 SER A CA 1
ATOM 2628 C C . SER A 1 345 ? -1.465 -4.608 -3.655 1.00 77.50 345 SER A C 1
ATOM 2630 O O . SER A 1 345 ? -1.755 -5.747 -3.301 1.00 77.50 345 SER A O 1
ATOM 2632 N N . PHE A 1 346 ? -1.010 -3.701 -2.781 1.00 89.75 346 PHE A N 1
ATOM 2633 C CA . PHE A 1 346 ? -0.657 -4.037 -1.400 1.00 89.75 346 PHE A CA 1
ATOM 2634 C C . PHE A 1 346 ? -1.837 -3.949 -0.435 1.00 89.75 346 PHE A C 1
ATOM 2636 O O . PHE A 1 346 ? -2.325 -2.865 -0.114 1.00 89.75 346 PHE A O 1
ATOM 2643 N N . VAL A 1 347 ? -2.247 -5.095 0.113 1.00 95.88 347 VAL A N 1
ATOM 2644 C CA . VAL A 1 347 ? -3.185 -5.108 1.245 1.00 95.88 347 VAL A CA 1
ATOM 2645 C C . VAL A 1 347 ? -2.460 -4.660 2.512 1.00 95.88 347 VAL A C 1
ATOM 2647 O O . VAL A 1 347 ? -3.036 -3.983 3.362 1.00 95.88 347 VAL A O 1
ATOM 2650 N N . VAL A 1 348 ? -1.171 -4.994 2.633 1.00 97.69 348 VAL A N 1
ATOM 2651 C CA . VAL A 1 348 ? -0.314 -4.586 3.746 1.00 97.69 348 VAL A CA 1
ATOM 2652 C C . VAL A 1 348 ? 1.040 -4.137 3.212 1.00 97.69 348 VAL A C 1
ATOM 2654 O O . VAL A 1 348 ? 1.777 -4.932 2.634 1.00 97.69 348 VAL A O 1
ATOM 2657 N N . LEU A 1 349 ? 1.403 -2.883 3.478 1.00 96.12 349 LEU A N 1
ATOM 2658 C CA . LEU A 1 349 ? 2.717 -2.339 3.140 1.00 96.12 349 LEU A CA 1
ATOM 2659 C C . LEU A 1 349 ? 3.317 -1.633 4.356 1.00 96.12 349 LEU A C 1
ATOM 2661 O O . LEU A 1 349 ? 2.740 -0.690 4.902 1.00 96.12 349 LEU A O 1
ATOM 2665 N N . GLY A 1 350 ? 4.481 -2.100 4.794 1.00 96.50 350 GLY A N 1
ATOM 2666 C CA . GLY A 1 350 ? 5.304 -1.389 5.766 1.00 96.50 350 GLY A CA 1
ATOM 2667 C C . GLY A 1 350 ? 6.391 -0.602 5.052 1.00 96.50 350 GLY A C 1
ATOM 2668 O O . GLY A 1 350 ? 7.002 -1.139 4.140 1.00 96.50 350 GLY A O 1
ATOM 2669 N N . GLU A 1 351 ? 6.685 0.622 5.480 1.00 94.69 351 GLU A N 1
ATOM 2670 C CA . GLU A 1 351 ? 7.881 1.323 4.996 1.00 94.69 351 GLU A CA 1
ATOM 2671 C C . GLU A 1 351 ? 9.142 0.572 5.441 1.00 94.69 351 GLU A C 1
ATOM 2673 O O . GLU A 1 351 ? 9.933 0.154 4.610 1.00 94.69 351 GLU A O 1
ATOM 2678 N N . GLU A 1 352 ? 9.263 0.308 6.748 1.00 95.56 352 GLU A N 1
ATOM 2679 C CA . GLU A 1 352 ? 10.455 -0.296 7.364 1.00 95.56 352 GLU A CA 1
ATOM 2680 C C . GLU A 1 352 ? 10.185 -1.682 7.985 1.00 95.56 352 GLU A C 1
ATOM 2682 O O . GLU A 1 352 ? 11.079 -2.293 8.572 1.00 95.56 352 GLU A O 1
ATOM 2687 N N . GLY A 1 353 ? 8.943 -2.181 7.966 1.00 97.25 353 GLY A N 1
ATOM 2688 C CA . GLY A 1 353 ? 8.691 -3.541 8.446 1.00 97.25 353 GLY A CA 1
ATOM 2689 C C . GLY A 1 353 ? 7.236 -3.967 8.590 1.00 97.25 353 GLY A C 1
ATOM 2690 O O . GLY A 1 353 ? 6.341 -3.180 8.911 1.00 97.25 353 GLY A O 1
ATOM 2691 N N . VAL A 1 354 ? 7.015 -5.270 8.442 1.00 98.69 354 VAL A N 1
ATOM 2692 C CA . VAL A 1 354 ? 5.706 -5.916 8.564 1.00 98.69 354 VAL A CA 1
ATOM 2693 C C . VAL A 1 354 ? 5.813 -7.202 9.381 1.00 98.69 354 VAL A C 1
ATOM 2695 O O . VAL A 1 354 ? 6.730 -8.009 9.225 1.00 98.69 354 VAL A O 1
ATOM 2698 N N . TYR A 1 355 ? 4.832 -7.430 10.255 1.00 98.69 355 TYR A N 1
ATOM 2699 C CA . TYR A 1 355 ? 4.684 -8.697 10.966 1.00 98.69 355 TYR A CA 1
ATOM 2700 C C . TYR A 1 355 ? 3.259 -9.231 10.871 1.00 98.69 355 TYR A C 1
ATOM 2702 O O . TYR A 1 355 ? 2.349 -8.728 11.537 1.00 98.69 355 TYR A O 1
ATOM 2710 N N . LEU A 1 356 ? 3.095 -10.321 10.120 1.00 98.75 356 LEU A N 1
ATOM 2711 C CA . LEU A 1 356 ? 1.889 -11.139 10.161 1.00 98.75 356 LEU A CA 1
ATOM 2712 C C . LEU A 1 356 ? 2.020 -12.148 11.303 1.00 98.75 356 LEU A C 1
ATOM 2714 O O . LEU A 1 356 ? 2.901 -13.008 11.290 1.00 98.75 356 LEU A O 1
ATOM 2718 N N . LYS A 1 357 ? 1.191 -12.036 12.341 1.00 98.69 357 LYS A N 1
ATOM 2719 C CA . LYS A 1 357 ? 1.256 -12.945 13.493 1.00 98.69 357 LYS A CA 1
ATOM 2720 C C . LYS A 1 357 ? 0.639 -14.303 13.168 1.00 98.69 357 LYS A C 1
ATOM 2722 O O . LYS A 1 357 ? 0.008 -14.508 12.143 1.00 98.69 357 LYS A O 1
ATOM 2727 N N . GLN A 1 358 ? 0.854 -15.245 14.085 1.00 98.38 358 GLN A N 1
ATOM 2728 C CA . GLN A 1 358 ? 0.418 -16.631 13.953 1.00 98.38 358 GLN A CA 1
ATOM 2729 C C . GLN A 1 358 ? -1.032 -16.762 13.457 1.00 98.38 358 GLN A C 1
ATOM 2731 O O . GLN A 1 358 ? -1.927 -16.107 13.992 1.00 98.38 358 GLN A O 1
ATOM 2736 N N . ASN A 1 359 ? -1.246 -17.660 12.496 1.00 98.62 359 ASN A N 1
ATOM 2737 C CA . ASN A 1 359 ? -2.539 -17.993 11.897 1.00 98.62 359 ASN A CA 1
ATOM 2738 C C . ASN A 1 359 ? -3.292 -16.809 11.262 1.00 98.62 359 ASN A C 1
ATOM 2740 O O . ASN A 1 359 ? -4.496 -16.925 11.053 1.00 98.62 359 ASN A O 1
ATOM 2744 N N . ALA A 1 360 ? -2.641 -15.669 11.006 1.00 98.81 360 ALA A N 1
ATOM 2745 C CA . ALA A 1 360 ? -3.250 -14.637 10.173 1.00 98.81 360 ALA A CA 1
ATOM 2746 C C . ALA A 1 360 ? -3.512 -15.183 8.759 1.00 98.81 360 ALA A C 1
ATOM 2748 O O . ALA A 1 360 ? -2.788 -16.060 8.278 1.00 98.81 360 ALA A O 1
ATOM 2749 N N . VAL A 1 361 ? -4.544 -14.663 8.106 1.00 98.81 361 VAL A N 1
ATOM 2750 C CA . VAL A 1 361 ? -4.934 -15.046 6.748 1.00 98.81 361 VAL A CA 1
ATOM 2751 C C . VAL A 1 361 ? -4.859 -13.807 5.873 1.00 98.81 361 VAL A C 1
ATOM 2753 O O . VAL A 1 361 ? -5.447 -12.780 6.205 1.00 98.81 361 VAL A O 1
ATOM 2756 N N . VAL A 1 362 ? -4.123 -13.906 4.773 1.00 98.62 362 VAL A N 1
ATOM 2757 C CA . VAL A 1 362 ? -4.172 -12.931 3.684 1.00 98.62 362 VAL A CA 1
ATOM 2758 C C . VAL A 1 362 ? -5.115 -13.510 2.639 1.00 98.62 362 VAL A C 1
ATOM 2760 O O . VAL A 1 362 ? -4.801 -14.512 2.001 1.00 98.62 362 VAL A O 1
ATOM 2763 N N . GLU A 1 363 ? -6.319 -12.961 2.535 1.00 97.44 363 GLU A N 1
ATOM 2764 C CA . GLU A 1 363 ? -7.337 -13.445 1.601 1.00 97.44 363 GLU A CA 1
ATOM 2765 C C . GLU A 1 363 ? -7.031 -13.018 0.165 1.00 97.44 363 GLU A C 1
ATOM 2767 O O . GLU A 1 363 ? -7.230 -13.822 -0.740 1.00 97.44 363 GLU A O 1
ATOM 2772 N N . SER A 1 364 ? -6.527 -11.795 -0.027 1.00 89.56 364 SER A N 1
ATOM 2773 C CA . SER A 1 364 ? -6.122 -11.223 -1.318 1.00 89.56 364 SER A CA 1
ATOM 2774 C C . SER A 1 364 ? -5.175 -10.033 -1.128 1.00 89.56 364 SER A C 1
ATOM 2776 O O . SER A 1 364 ? -5.164 -9.409 -0.061 1.00 89.56 364 SER A O 1
ATOM 2778 N N . GLY A 1 365 ? -4.428 -9.693 -2.183 1.00 88.31 365 GLY A N 1
ATOM 2779 C CA . GLY A 1 365 ? -3.470 -8.584 -2.214 1.00 88.31 365 GLY A CA 1
ATOM 2780 C C . GLY A 1 365 ? -2.073 -8.959 -1.716 1.00 88.31 365 GLY A C 1
ATOM 2781 O O . GLY A 1 365 ? -1.867 -10.000 -1.089 1.00 88.31 365 GLY A O 1
ATOM 2782 N N . ASP A 1 366 ? -1.110 -8.096 -2.004 1.00 92.50 366 ASP A N 1
ATOM 2783 C CA . ASP A 1 366 ? 0.304 -8.291 -1.708 1.00 92.50 366 ASP A CA 1
ATOM 2784 C C . ASP A 1 366 ? 0.680 -7.818 -0.305 1.00 92.50 366 ASP A C 1
ATOM 2786 O O . ASP A 1 366 ? 0.065 -6.912 0.273 1.00 92.50 366 ASP A O 1
ATOM 2790 N N . VAL A 1 367 ? 1.747 -8.414 0.227 1.00 97.81 367 VAL A N 1
ATOM 2791 C CA . VAL A 1 367 ? 2.355 -8.019 1.498 1.00 97.81 367 VAL A CA 1
ATOM 2792 C C . VAL A 1 367 ? 3.813 -7.642 1.273 1.00 97.81 367 VAL A C 1
ATOM 2794 O O . VAL A 1 367 ? 4.616 -8.477 0.858 1.00 97.81 367 VAL A O 1
ATOM 2797 N N . GLY A 1 368 ? 4.159 -6.392 1.581 1.00 95.81 368 GLY A N 1
ATOM 2798 C CA . GLY A 1 368 ? 5.466 -5.822 1.258 1.00 95.81 368 GLY A CA 1
ATOM 2799 C C . GLY A 1 368 ? 6.140 -5.065 2.399 1.00 95.81 368 GLY A C 1
ATOM 2800 O O . GLY A 1 368 ? 5.468 -4.510 3.275 1.00 95.81 368 GLY A O 1
ATOM 2801 N N . VAL A 1 369 ? 7.472 -4.989 2.350 1.00 96.31 369 VAL A N 1
ATOM 2802 C CA . VAL A 1 369 ? 8.265 -3.955 3.031 1.00 96.31 369 VAL A CA 1
ATOM 2803 C C . VAL A 1 369 ? 8.987 -3.108 1.995 1.00 96.31 369 VAL A C 1
ATOM 2805 O O . VAL A 1 369 ? 9.700 -3.644 1.154 1.00 96.31 369 VAL A O 1
ATOM 2808 N N . ASN A 1 370 ? 8.771 -1.796 2.055 1.00 93.44 370 ASN A N 1
ATOM 2809 C CA . ASN A 1 370 ? 9.137 -0.876 0.996 1.00 93.44 370 ASN A CA 1
ATOM 2810 C C . ASN A 1 370 ? 10.641 -0.635 0.892 1.00 93.44 370 ASN A C 1
ATOM 2812 O O . ASN A 1 370 ? 11.174 -0.723 -0.204 1.00 93.44 370 ASN A O 1
ATOM 2816 N N . THR A 1 371 ? 11.316 -0.311 1.996 1.00 91.06 371 THR A N 1
ATOM 2817 C CA . THR A 1 371 ? 12.740 0.045 2.015 1.00 91.06 371 THR A CA 1
ATOM 2818 C C . THR A 1 371 ? 13.551 -0.916 2.871 1.00 91.06 371 THR A C 1
ATOM 2820 O O . THR A 1 371 ? 13.044 -1.505 3.826 1.00 91.06 371 THR A O 1
ATOM 2823 N N . THR A 1 372 ? 14.839 -1.042 2.546 1.00 91.19 372 THR A N 1
ATOM 2824 C CA . THR A 1 372 ? 15.811 -1.685 3.433 1.00 91.19 372 THR A CA 1
ATOM 2825 C C . THR A 1 372 ? 16.027 -0.827 4.683 1.00 91.19 372 THR A C 1
ATOM 2827 O O . THR A 1 372 ? 16.219 0.388 4.590 1.00 91.19 372 THR A O 1
ATOM 2830 N N . SER A 1 373 ? 16.048 -1.453 5.854 1.00 87.50 373 SER A N 1
ATOM 2831 C CA . SER A 1 373 ? 16.251 -0.820 7.154 1.00 87.50 373 SER A CA 1
ATOM 2832 C C . SER A 1 373 ? 17.210 -1.641 8.015 1.00 87.50 373 SER A C 1
ATOM 2834 O O . SER A 1 373 ? 17.102 -2.857 8.104 1.00 87.50 373 SER A O 1
ATOM 2836 N N . ASP A 1 374 ? 18.098 -0.975 8.758 1.00 86.25 374 ASP A N 1
ATOM 2837 C CA . ASP A 1 374 ? 18.964 -1.627 9.759 1.00 86.25 374 ASP A CA 1
ATOM 2838 C C . ASP A 1 374 ? 18.191 -2.053 11.035 1.00 86.25 374 ASP A C 1
ATOM 2840 O O . ASP A 1 374 ? 18.764 -2.568 12.004 1.00 86.25 374 ASP A O 1
ATOM 2844 N N . GLY A 1 375 ? 16.879 -1.802 11.072 1.00 84.56 375 GLY A N 1
ATOM 2845 C CA . GLY A 1 375 ? 16.003 -2.051 12.207 1.00 84.56 375 GLY A CA 1
ATOM 2846 C C . GLY A 1 375 ? 15.915 -0.873 13.190 1.00 84.56 375 GLY A C 1
ATOM 2847 O O . GLY A 1 375 ? 16.445 0.214 12.959 1.00 84.56 375 GLY A O 1
ATOM 2848 N N . PRO A 1 376 ? 15.226 -1.053 14.333 1.00 85.50 376 PRO A N 1
ATOM 2849 C CA . PRO A 1 376 ? 14.723 -2.316 14.875 1.00 85.50 376 PRO A CA 1
ATOM 2850 C C . PRO A 1 376 ? 13.521 -2.881 14.107 1.00 85.50 376 PRO A C 1
ATOM 2852 O O . PRO A 1 376 ? 12.663 -2.132 13.650 1.00 85.50 376 PRO A O 1
ATOM 2855 N N . PHE A 1 377 ? 13.406 -4.211 14.065 1.00 89.56 377 PHE A N 1
ATOM 2856 C CA . PHE A 1 377 ? 12.298 -4.903 13.400 1.00 89.56 377 PHE A CA 1
ATOM 2857 C C . PHE A 1 377 ? 11.201 -5.358 14.361 1.00 89.56 377 PHE A C 1
ATOM 2859 O O . PHE A 1 377 ? 11.414 -5.566 15.559 1.00 89.56 377 PHE A O 1
ATOM 2866 N N . LEU A 1 378 ? 10.005 -5.578 13.811 1.00 89.88 378 LEU A N 1
ATOM 2867 C CA . LEU A 1 378 ? 8.807 -5.948 14.567 1.00 89.88 378 LEU A CA 1
ATOM 2868 C C . LEU A 1 378 ? 8.886 -7.318 15.253 1.00 89.88 378 LEU A C 1
ATOM 2870 O O . LEU A 1 378 ? 8.265 -7.509 16.303 1.00 89.88 378 LEU A O 1
ATOM 2874 N N . ALA A 1 379 ? 9.588 -8.284 14.655 1.00 86.00 379 ALA A N 1
ATOM 2875 C CA . ALA A 1 379 ? 9.453 -9.693 15.028 1.00 86.00 379 ALA A CA 1
ATOM 2876 C C . ALA A 1 379 ? 10.765 -10.490 15.112 1.00 86.00 379 ALA A C 1
ATOM 2878 O O . ALA A 1 379 ? 10.715 -11.727 15.131 1.00 86.00 379 ALA A O 1
ATOM 2879 N N . GLY A 1 380 ? 11.915 -9.821 15.226 1.00 78.19 380 GLY A N 1
ATOM 2880 C CA . GLY A 1 380 ? 13.210 -10.492 15.314 1.00 78.19 380 GLY A CA 1
ATOM 2881 C C . GLY A 1 380 ? 14.324 -9.716 14.628 1.00 78.19 380 GLY A C 1
ATOM 2882 O O . GLY A 1 380 ? 14.688 -8.640 15.094 1.00 78.19 380 GLY A O 1
ATOM 2883 N N . GLN A 1 381 ? 14.910 -10.319 13.594 1.00 84.25 381 GLN A N 1
ATOM 2884 C CA . GLN A 1 381 ? 16.065 -9.794 12.856 1.00 84.25 381 GLN A CA 1
ATOM 2885 C C . GLN A 1 381 ? 15.729 -9.491 11.389 1.00 84.25 381 GLN A C 1
ATOM 2887 O O . GLN A 1 381 ? 16.624 -9.125 10.649 1.00 84.25 381 GLN A O 1
ATOM 2892 N N . GLU A 1 382 ? 14.471 -9.664 10.987 1.00 94.19 382 GLU A N 1
ATOM 2893 C CA . GLU A 1 382 ? 14.017 -9.551 9.603 1.00 94.19 382 GLU A CA 1
ATOM 2894 C C . GLU A 1 382 ? 12.883 -8.525 9.505 1.00 94.19 382 GLU A C 1
ATOM 2896 O O . GLU A 1 382 ? 12.017 -8.472 10.393 1.00 94.19 382 GLU A O 1
ATOM 2901 N N . GLU A 1 383 ? 12.871 -7.731 8.437 1.00 95.12 383 GLU A N 1
ATOM 2902 C CA . GLU A 1 383 ? 11.907 -6.643 8.235 1.00 95.12 383 GLU A CA 1
ATOM 2903 C C . GLU A 1 383 ? 10.502 -7.173 7.983 1.00 95.12 383 GLU A C 1
ATOM 2905 O O . GLU A 1 383 ? 9.532 -6.657 8.549 1.00 95.12 383 GLU A O 1
ATOM 2910 N N . LEU A 1 384 ? 10.395 -8.232 7.174 1.00 98.06 384 LEU A N 1
ATOM 2911 C CA . LEU A 1 384 ? 9.143 -8.909 6.878 1.00 98.06 384 LEU A CA 1
ATOM 2912 C C . LEU A 1 384 ? 9.121 -10.282 7.542 1.00 98.06 384 LEU A C 1
ATOM 2914 O O . LEU A 1 384 ? 9.854 -11.202 7.185 1.00 98.06 384 LEU A O 1
ATOM 2918 N N . THR A 1 385 ? 8.236 -10.454 8.520 1.00 98.56 385 THR A N 1
ATOM 2919 C CA . THR A 1 385 ? 8.029 -11.754 9.164 1.00 98.56 385 THR A CA 1
ATOM 2920 C C . THR A 1 385 ? 6.631 -12.289 8.896 1.00 98.56 385 THR A C 1
ATOM 2922 O O . THR A 1 385 ? 5.632 -11.722 9.344 1.00 98.56 385 THR A O 1
ATOM 2925 N N . ILE A 1 386 ? 6.577 -13.465 8.277 1.00 98.62 386 ILE A N 1
ATOM 2926 C CA . ILE A 1 386 ? 5.377 -14.280 8.116 1.00 98.62 386 ILE A CA 1
ATOM 2927 C C . ILE A 1 386 ? 5.312 -15.274 9.285 1.00 98.62 386 ILE A C 1
ATOM 2929 O O . ILE A 1 386 ? 6.190 -16.121 9.480 1.00 98.62 386 ILE A O 1
ATOM 2933 N N . GLY A 1 387 ? 4.309 -15.108 10.146 1.00 98.50 387 GLY A N 1
ATOM 2934 C CA . GLY A 1 387 ? 4.120 -15.859 11.386 1.00 98.50 387 GLY A CA 1
ATOM 2935 C C . GLY A 1 387 ? 3.803 -17.340 11.184 1.00 98.50 387 GLY A C 1
ATOM 2936 O O . GLY A 1 387 ? 3.513 -17.789 10.088 1.00 98.50 387 GLY A O 1
ATOM 2937 N N . ILE A 1 388 ? 3.840 -18.117 12.272 1.00 98.50 388 ILE A N 1
ATOM 2938 C CA . ILE A 1 388 ? 3.528 -19.558 12.239 1.00 98.50 388 ILE A CA 1
ATOM 2939 C C . ILE A 1 388 ? 2.116 -19.772 11.683 1.00 98.50 388 ILE A C 1
ATOM 2941 O O . ILE A 1 388 ? 1.186 -19.140 12.175 1.00 98.50 388 ILE A O 1
ATOM 2945 N N . GLY A 1 389 ? 1.939 -20.679 10.723 1.00 98.00 389 GLY A N 1
ATOM 2946 C CA . GLY A 1 389 ? 0.606 -21.026 10.217 1.00 98.00 389 GLY A CA 1
ATOM 2947 C C . GLY A 1 389 ? -0.118 -19.905 9.464 1.00 98.00 389 GLY A C 1
ATOM 2948 O O . GLY A 1 389 ? -1.330 -19.996 9.307 1.00 98.00 389 GLY A O 1
ATOM 2949 N N . VAL A 1 390 ? 0.577 -18.832 9.068 1.00 98.81 390 VAL A N 1
ATOM 2950 C CA . VAL A 1 390 ? -0.010 -17.796 8.205 1.00 98.81 390 VAL A CA 1
ATOM 2951 C C . VAL A 1 390 ? -0.261 -18.375 6.819 1.00 98.81 390 VAL A C 1
ATOM 2953 O O . VAL A 1 390 ? 0.586 -19.092 6.297 1.00 98.81 390 VAL A O 1
ATOM 2956 N N . THR A 1 391 ? -1.402 -18.057 6.221 1.00 98.56 391 THR A N 1
ATOM 2957 C CA . THR A 1 391 ? -1.777 -18.574 4.896 1.00 98.56 391 THR A CA 1
ATOM 2958 C C . THR A 1 391 ? -2.203 -17.447 3.976 1.00 98.56 391 THR A C 1
ATOM 2960 O O . THR A 1 391 ? -2.887 -16.521 4.415 1.00 98.56 391 THR A O 1
ATOM 2963 N N . PHE A 1 392 ? -1.811 -17.554 2.714 1.00 98.25 392 PHE A N 1
ATOM 2964 C CA . PHE A 1 392 ? -2.275 -16.708 1.624 1.00 98.25 392 PHE A CA 1
ATOM 2965 C C . PHE A 1 392 ? -3.306 -17.508 0.824 1.00 98.25 392 PHE A C 1
ATOM 2967 O O . PHE A 1 392 ? -3.033 -18.638 0.420 1.00 98.25 392 PHE A O 1
ATOM 2974 N N . SER A 1 393 ? -4.521 -16.976 0.681 1.00 96.38 393 SER A N 1
ATOM 2975 C CA . SER A 1 393 ? -5.635 -17.694 0.042 1.00 96.38 393 SER A CA 1
ATOM 2976 C C . SER A 1 393 ? -5.648 -17.499 -1.470 1.00 96.38 393 SER A C 1
ATOM 2978 O O . SER A 1 393 ? -5.960 -18.443 -2.194 1.00 96.38 393 SER A O 1
ATOM 2980 N N . ASP A 1 394 ? -5.293 -16.301 -1.933 1.00 87.75 394 ASP A N 1
ATOM 2981 C CA . ASP A 1 394 ? -5.185 -15.953 -3.347 1.00 87.75 394 ASP A CA 1
ATOM 2982 C C . ASP A 1 394 ? -3.810 -16.364 -3.909 1.00 87.75 394 ASP A C 1
ATOM 2984 O O . ASP A 1 394 ? -2.793 -15.867 -3.417 1.00 87.75 394 ASP A O 1
ATOM 2988 N N . PRO A 1 395 ? -3.754 -17.251 -4.926 1.00 80.25 395 PRO A N 1
ATOM 2989 C CA . PRO A 1 395 ? -2.521 -17.616 -5.626 1.00 80.25 395 PRO A CA 1
ATOM 2990 C C . PRO A 1 395 ? -1.745 -16.453 -6.236 1.00 80.25 395 PRO A C 1
ATOM 2992 O O . PRO A 1 395 ? -0.546 -16.593 -6.456 1.00 80.25 395 PRO A O 1
ATOM 2995 N N . ASN A 1 396 ? -2.407 -15.325 -6.493 1.00 79.56 396 ASN A N 1
ATOM 2996 C CA . ASN A 1 396 ? -1.777 -14.143 -7.071 1.00 79.56 396 ASN A CA 1
ATOM 2997 C C . ASN A 1 396 ? -1.156 -13.216 -6.016 1.00 79.56 396 ASN A C 1
ATOM 2999 O O . ASN A 1 396 ? -0.505 -12.240 -6.379 1.00 79.56 396 ASN A O 1
ATOM 3003 N N . SER A 1 397 ? -1.345 -13.486 -4.720 1.00 86.12 397 SER A N 1
ATOM 3004 C CA . SER A 1 397 ? -0.733 -12.682 -3.664 1.00 86.12 397 SER A CA 1
ATOM 3005 C C . SER A 1 397 ? 0.761 -12.957 -3.529 1.00 86.12 397 SER A C 1
ATOM 3007 O O . SER A 1 397 ? 1.196 -14.103 -3.409 1.00 86.12 397 SER A O 1
ATOM 3009 N N . ARG A 1 398 ? 1.542 -11.886 -3.418 1.00 90.31 398 ARG A N 1
ATOM 3010 C CA . ARG A 1 398 ? 3.004 -11.931 -3.356 1.00 90.31 398 ARG A CA 1
ATOM 3011 C C . ARG A 1 398 ? 3.525 -11.446 -2.007 1.00 90.31 398 ARG A C 1
ATOM 3013 O O . ARG A 1 398 ? 2.869 -10.684 -1.289 1.00 90.31 398 ARG A O 1
ATOM 3020 N N . VAL A 1 399 ? 4.737 -11.880 -1.668 1.00 95.62 399 VAL A N 1
ATOM 3021 C CA . VAL A 1 399 ? 5.459 -11.480 -0.451 1.00 95.62 399 VAL A CA 1
ATOM 3022 C C . VAL A 1 399 ? 6.791 -10.847 -0.843 1.00 95.62 399 VAL A C 1
ATOM 3024 O O . VAL A 1 399 ? 7.605 -11.496 -1.493 1.00 95.62 399 VAL A O 1
ATOM 3027 N N . MET A 1 400 ? 7.024 -9.590 -0.462 1.00 94.12 400 MET A N 1
ATOM 3028 C CA . MET A 1 400 ? 8.160 -8.805 -0.970 1.00 94.12 400 MET A CA 1
ATOM 3029 C C . MET A 1 400 ? 8.898 -8.041 0.138 1.00 94.12 400 MET A C 1
ATOM 3031 O O . MET A 1 400 ? 8.268 -7.414 0.986 1.00 94.12 400 MET A O 1
ATOM 3035 N N . GLY A 1 401 ? 10.229 -8.041 0.129 1.00 92.81 401 GLY A N 1
ATOM 3036 C CA . GLY A 1 401 ? 11.049 -7.255 1.061 1.00 92.81 401 GLY A CA 1
ATOM 3037 C C . GLY A 1 401 ? 12.514 -7.687 1.049 1.00 92.81 401 GLY A C 1
ATOM 3038 O O . GLY A 1 401 ? 12.823 -8.749 0.523 1.00 92.81 401 GLY A O 1
ATOM 3039 N N . ASP A 1 402 ? 13.418 -6.895 1.630 1.00 94.19 402 ASP A N 1
ATOM 3040 C CA . ASP A 1 402 ? 14.857 -7.210 1.632 1.00 94.19 402 ASP A CA 1
ATOM 3041 C C . ASP A 1 402 ? 15.135 -8.494 2.426 1.00 94.19 402 ASP A C 1
ATOM 3043 O O . ASP A 1 402 ? 15.535 -9.511 1.853 1.00 94.19 402 ASP A O 1
ATOM 3047 N N . SER A 1 403 ? 14.823 -8.474 3.726 1.00 96.69 403 SER A N 1
ATOM 3048 C CA . SER A 1 403 ? 14.963 -9.607 4.639 1.00 96.69 403 SER A CA 1
ATOM 3049 C C . SER A 1 403 ? 13.603 -10.195 5.043 1.00 96.69 403 SER A C 1
ATOM 3051 O O . SER A 1 403 ? 12.780 -9.578 5.731 1.00 96.69 403 SER A O 1
ATOM 3053 N N . ILE A 1 404 ? 13.360 -11.443 4.634 1.00 98.06 404 ILE A N 1
ATOM 3054 C CA . ILE A 1 404 ? 12.096 -12.152 4.848 1.00 98.06 404 ILE A CA 1
ATOM 3055 C C . ILE A 1 404 ? 12.306 -13.388 5.721 1.00 98.06 404 ILE A C 1
ATOM 3057 O O . ILE A 1 404 ? 13.156 -14.246 5.468 1.00 98.06 404 ILE A O 1
ATOM 3061 N N . LYS A 1 405 ? 11.450 -13.540 6.735 1.00 98.38 405 LYS A N 1
ATOM 3062 C CA . LYS A 1 405 ? 11.342 -14.765 7.532 1.00 98.38 405 LYS A CA 1
ATOM 3063 C C . LYS A 1 405 ? 9.971 -15.408 7.395 1.00 98.38 405 LYS A C 1
ATOM 3065 O O . LYS A 1 405 ? 8.985 -14.871 7.901 1.00 98.38 405 LYS A O 1
ATOM 3070 N N . ILE A 1 406 ? 9.923 -16.626 6.862 1.00 98.44 406 ILE A N 1
ATOM 3071 C CA . ILE A 1 406 ? 8.696 -17.424 6.769 1.00 98.44 406 ILE A CA 1
ATOM 3072 C C . ILE A 1 406 ? 8.714 -18.531 7.828 1.00 98.44 406 ILE A C 1
ATOM 3074 O O . ILE A 1 406 ? 9.491 -19.484 7.763 1.00 98.44 406 ILE A O 1
ATOM 3078 N N . LYS A 1 407 ? 7.893 -18.405 8.877 1.00 98.25 407 LYS A N 1
ATOM 3079 C CA . LYS A 1 407 ? 7.896 -19.351 10.008 1.00 98.25 407 LYS A CA 1
ATOM 3080 C C . LYS A 1 407 ? 7.158 -20.655 9.679 1.00 98.25 407 LYS A C 1
ATOM 3082 O O . LYS A 1 407 ? 6.425 -20.766 8.707 1.00 98.25 407 LYS A O 1
ATOM 3087 N N . GLN A 1 408 ? 7.368 -21.656 10.533 1.00 98.12 408 GLN A N 1
ATOM 3088 C CA . GLN A 1 408 ? 6.827 -23.008 10.383 1.00 98.12 408 GLN A CA 1
ATOM 3089 C C . GLN A 1 408 ? 5.322 -23.027 10.064 1.00 98.12 408 GLN A C 1
ATOM 3091 O O . GLN A 1 408 ? 4.544 -22.299 10.683 1.00 98.12 408 GLN A O 1
ATOM 3096 N N . ASN A 1 409 ? 4.923 -23.926 9.160 1.00 98.06 409 ASN A N 1
ATOM 3097 C CA . ASN A 1 409 ? 3.546 -24.142 8.696 1.00 98.06 409 ASN A CA 1
ATOM 3098 C C . ASN A 1 409 ? 2.897 -22.934 8.005 1.00 98.06 409 ASN A C 1
ATOM 3100 O O . ASN A 1 409 ? 1.707 -23.001 7.713 1.00 98.06 409 ASN A O 1
ATOM 3104 N N . ALA A 1 410 ? 3.620 -21.833 7.791 1.00 98.62 410 ALA A N 1
ATOM 3105 C CA . ALA A 1 410 ? 3.116 -20.773 6.937 1.00 98.62 410 ALA A CA 1
ATOM 3106 C C . ALA A 1 410 ? 3.215 -21.188 5.467 1.00 98.62 410 ALA A C 1
ATOM 3108 O O . ALA A 1 410 ? 4.143 -21.914 5.108 1.00 98.62 410 ALA A O 1
ATOM 3109 N N . GLN A 1 411 ? 2.276 -20.715 4.656 1.00 98.44 411 GLN A N 1
ATOM 3110 C CA . GLN A 1 411 ? 2.199 -20.967 3.221 1.00 98.44 411 GLN A CA 1
ATOM 3111 C C . GLN A 1 411 ? 2.004 -19.637 2.499 1.00 98.44 411 GLN A C 1
ATOM 3113 O O . GLN A 1 411 ? 1.046 -18.912 2.781 1.00 98.44 411 GLN A O 1
ATOM 3118 N N . VAL A 1 412 ? 2.927 -19.324 1.598 1.00 96.88 412 VAL A N 1
ATOM 3119 C CA . VAL A 1 412 ? 2.915 -18.124 0.749 1.00 96.88 412 VAL A CA 1
ATOM 3120 C C . VAL A 1 412 ? 3.054 -18.549 -0.714 1.00 96.88 412 VAL A C 1
ATOM 3122 O O . VAL A 1 412 ? 3.518 -19.661 -0.961 1.00 96.88 412 VAL A O 1
ATOM 3125 N N . TYR A 1 413 ? 2.670 -17.702 -1.670 1.00 93.06 413 TYR A N 1
ATOM 3126 C CA . TYR A 1 413 ? 2.929 -17.949 -3.095 1.00 93.06 413 TYR A CA 1
ATOM 3127 C C . TYR A 1 413 ? 4.266 -17.334 -3.496 1.00 93.06 413 TYR A C 1
ATOM 3129 O O . TYR A 1 413 ? 5.271 -17.708 -2.901 1.00 93.06 413 TYR A O 1
ATOM 3137 N N . ASP A 1 414 ? 4.309 -16.428 -4.465 1.00 84.38 414 ASP A N 1
ATOM 3138 C CA . ASP A 1 414 ? 5.569 -15.872 -4.951 1.00 84.38 414 ASP A CA 1
ATOM 3139 C C . ASP A 1 414 ? 6.265 -15.010 -3.890 1.00 84.38 414 ASP A C 1
ATOM 3141 O O . ASP A 1 414 ? 5.627 -14.218 -3.181 1.00 84.38 414 ASP A O 1
ATOM 3145 N N . VAL A 1 415 ? 7.592 -15.144 -3.798 1.00 84.50 415 VAL A N 1
ATOM 3146 C CA . VAL A 1 415 ? 8.417 -14.418 -2.821 1.00 84.50 415 VAL A CA 1
ATOM 3147 C C . VAL A 1 415 ? 9.579 -13.702 -3.498 1.00 84.50 415 VAL A C 1
ATOM 3149 O O . VAL A 1 415 ? 10.386 -14.331 -4.181 1.00 84.50 415 VAL A O 1
ATOM 3152 N N . TYR A 1 416 ? 9.708 -12.403 -3.229 1.00 89.44 416 TYR A N 1
ATOM 3153 C CA . TYR A 1 416 ? 10.730 -11.514 -3.783 1.00 89.44 416 TYR A CA 1
ATOM 3154 C C . TYR A 1 416 ? 11.627 -11.007 -2.657 1.00 89.44 416 TYR A C 1
ATOM 3156 O O . TYR A 1 416 ? 11.127 -10.368 -1.730 1.00 89.44 416 TYR A O 1
ATOM 3164 N N . TYR A 1 417 ? 12.923 -11.319 -2.700 1.00 93.44 417 TYR A N 1
ATOM 3165 C CA . TYR A 1 417 ? 13.808 -11.112 -1.552 1.00 93.44 417 TYR A CA 1
ATOM 3166 C C . TYR A 1 417 ? 15.287 -10.940 -1.896 1.00 93.44 417 TYR A C 1
ATOM 3168 O O . TYR A 1 417 ? 15.750 -11.357 -2.957 1.00 93.44 417 TYR A O 1
ATOM 3176 N N . ASN A 1 418 ? 16.050 -10.413 -0.937 1.00 89.50 418 ASN A N 1
ATOM 3177 C CA . ASN A 1 418 ? 17.517 -10.461 -0.928 1.00 89.50 418 ASN A CA 1
ATOM 3178 C C . ASN A 1 418 ? 18.038 -11.464 0.113 1.00 89.50 418 ASN A C 1
ATOM 3180 O O . ASN A 1 418 ? 18.969 -12.221 -0.161 1.00 89.50 418 ASN A O 1
ATOM 3184 N N . GLU A 1 419 ? 17.364 -11.578 1.260 1.00 96.12 419 GLU A N 1
ATOM 3185 C CA . GLU A 1 419 ? 17.623 -12.586 2.285 1.00 96.12 419 GLU A CA 1
ATOM 3186 C C . GLU A 1 419 ? 16.331 -13.314 2.681 1.00 96.12 419 GLU A C 1
ATOM 3188 O O . GLU A 1 419 ? 15.389 -12.711 3.188 1.00 96.12 419 GLU A O 1
ATOM 3193 N N . LEU A 1 420 ? 16.285 -14.638 2.499 1.00 97.06 420 LEU A N 1
ATOM 3194 C CA . LEU A 1 420 ? 15.143 -15.467 2.899 1.00 97.06 420 LEU A CA 1
ATOM 3195 C C . LEU A 1 420 ? 15.553 -16.500 3.945 1.00 97.06 420 LEU A C 1
ATOM 3197 O O . LEU A 1 420 ? 16.518 -17.247 3.774 1.00 97.06 420 LEU A O 1
ATOM 3201 N N . SER A 1 421 ? 14.778 -16.589 5.024 1.00 97.50 421 SER A N 1
ATOM 3202 C CA . SER A 1 421 ? 14.985 -17.568 6.088 1.00 97.50 421 SER A CA 1
ATOM 3203 C C . SER A 1 421 ? 13.676 -18.169 6.606 1.00 97.50 421 SER A C 1
ATOM 3205 O O . SER A 1 421 ? 12.581 -17.650 6.389 1.00 97.50 421 SER A O 1
ATOM 3207 N N . GLY A 1 422 ? 13.788 -19.268 7.357 1.00 96.69 422 GLY A N 1
ATOM 3208 C CA . GLY A 1 422 ? 12.668 -19.878 8.072 1.00 96.69 422 GLY A CA 1
ATOM 3209 C C . GLY A 1 422 ? 12.337 -21.302 7.625 1.00 96.69 422 GLY A C 1
ATOM 3210 O O . GLY A 1 422 ? 13.166 -21.985 7.036 1.00 96.69 422 GLY A O 1
ATOM 3211 N N . LEU A 1 423 ? 11.156 -21.778 8.025 1.00 96.12 423 LEU A N 1
ATOM 3212 C CA . LEU A 1 423 ? 10.691 -23.166 7.863 1.00 96.12 423 LEU A CA 1
ATOM 3213 C C . LEU A 1 423 ? 9.281 -23.249 7.250 1.00 96.12 423 LEU A C 1
ATOM 3215 O O . LEU A 1 423 ? 8.634 -24.292 7.353 1.00 96.12 423 LEU A O 1
ATOM 3219 N N . GLY A 1 424 ? 8.753 -22.138 6.739 1.00 97.19 424 GLY A N 1
ATOM 3220 C CA . GLY A 1 424 ? 7.494 -22.130 6.000 1.00 97.19 424 GLY A CA 1
ATOM 3221 C C . GLY A 1 424 ? 7.672 -22.598 4.561 1.00 97.19 424 GLY A C 1
ATOM 3222 O O . GLY A 1 424 ? 8.791 -22.789 4.088 1.00 97.19 424 GLY A O 1
ATOM 3223 N N . GLU A 1 425 ? 6.548 -22.804 3.892 1.00 98.00 425 GLU A N 1
ATOM 3224 C CA . GLU A 1 425 ? 6.464 -23.297 2.525 1.00 98.00 425 GLU A CA 1
ATOM 3225 C C . GLU A 1 425 ? 6.199 -22.134 1.563 1.00 98.00 425 GLU A C 1
ATOM 3227 O O . GLU A 1 425 ? 5.320 -21.302 1.801 1.00 98.00 425 GLU A O 1
ATOM 3232 N N . VAL A 1 426 ? 6.975 -22.094 0.483 1.00 96.62 426 VAL A N 1
ATOM 3233 C CA . VAL A 1 426 ? 6.761 -21.220 -0.672 1.00 96.62 426 VAL A CA 1
ATOM 3234 C C . VAL A 1 426 ? 6.131 -22.090 -1.754 1.00 96.62 426 VAL A C 1
ATOM 3236 O O . VAL A 1 426 ? 6.742 -23.060 -2.199 1.00 96.62 426 VAL A O 1
ATOM 3239 N N . LEU A 1 427 ? 4.872 -21.808 -2.084 1.00 90.25 427 LEU A N 1
ATOM 3240 C CA . LEU A 1 427 ? 4.075 -22.546 -3.067 1.00 90.25 427 LEU A CA 1
ATOM 3241 C C . LEU A 1 427 ? 4.297 -22.032 -4.496 1.00 90.25 427 LEU A C 1
ATOM 3243 O O . LEU A 1 427 ? 4.035 -22.774 -5.442 1.00 90.25 427 LEU A O 1
ATOM 3247 N N . GLY A 1 428 ? 4.722 -20.772 -4.625 1.00 83.69 428 GLY A N 1
ATOM 3248 C CA . GLY A 1 428 ? 5.041 -20.111 -5.888 1.00 83.69 428 GLY A CA 1
ATOM 3249 C C . GLY A 1 428 ? 6.539 -20.098 -6.187 1.00 83.69 428 GLY A C 1
ATOM 3250 O O . GLY A 1 428 ? 7.298 -20.936 -5.690 1.00 83.69 428 GLY A O 1
ATOM 3251 N N . ASP A 1 429 ? 6.956 -19.130 -6.994 1.00 78.94 429 ASP A N 1
ATOM 3252 C CA . ASP A 1 429 ? 8.343 -18.962 -7.416 1.00 78.94 429 ASP A CA 1
ATOM 3253 C C . ASP A 1 429 ? 9.143 -18.042 -6.474 1.00 78.94 429 ASP A C 1
ATOM 3255 O O . ASP A 1 429 ? 8.614 -17.258 -5.679 1.00 78.94 429 ASP A O 1
ATOM 3259 N N . HIS A 1 430 ? 10.468 -18.168 -6.555 1.00 84.44 430 HIS A N 1
ATOM 3260 C CA . HIS A 1 430 ? 11.425 -17.355 -5.810 1.00 84.44 430 HIS A CA 1
ATOM 3261 C C . HIS A 1 430 ? 12.091 -16.338 -6.742 1.00 84.44 430 HIS A C 1
ATOM 3263 O O . HIS A 1 430 ? 12.689 -16.728 -7.746 1.00 84.44 430 HIS A O 1
ATOM 3269 N N . PHE A 1 431 ? 12.082 -15.062 -6.356 1.00 70.81 431 PHE A N 1
ATOM 3270 C CA . PHE A 1 431 ? 12.664 -13.958 -7.122 1.00 70.81 431 PHE A CA 1
ATOM 3271 C C . PHE A 1 431 ? 13.734 -13.238 -6.294 1.00 70.81 431 PHE A C 1
ATOM 3273 O O . PHE A 1 431 ? 13.462 -12.723 -5.210 1.00 70.81 431 PHE A O 1
ATOM 3280 N N . THR A 1 432 ? 14.979 -13.246 -6.774 1.00 81.94 432 THR A N 1
ATOM 3281 C CA . THR A 1 432 ? 16.126 -12.644 -6.076 1.00 81.94 432 THR A CA 1
ATOM 3282 C C . THR A 1 432 ? 17.277 -12.347 -7.058 1.00 81.94 432 THR A C 1
ATOM 3284 O O . THR A 1 432 ? 17.534 -13.180 -7.935 1.00 81.94 432 THR A O 1
ATOM 3287 N N . PRO A 1 433 ? 17.993 -11.209 -6.935 1.00 80.25 433 PRO A N 1
ATOM 3288 C CA . PRO A 1 433 ? 17.767 -10.137 -5.962 1.00 80.25 433 PRO A CA 1
ATOM 3289 C C . PRO A 1 433 ? 16.523 -9.305 -6.295 1.00 80.25 433 PRO A C 1
ATOM 3291 O O . PRO A 1 433 ? 16.125 -9.211 -7.452 1.00 80.25 433 PRO A O 1
ATOM 3294 N N . ILE A 1 434 ? 15.923 -8.702 -5.272 1.00 80.19 434 ILE A N 1
ATOM 3295 C CA . ILE A 1 434 ? 14.874 -7.694 -5.430 1.00 80.19 434 ILE A CA 1
ATOM 3296 C C . ILE A 1 434 ? 15.498 -6.297 -5.346 1.00 80.19 434 ILE A C 1
ATOM 3298 O O . ILE A 1 434 ? 16.329 -6.026 -4.473 1.00 80.19 434 ILE A O 1
ATOM 3302 N N . GLU A 1 435 ? 15.091 -5.401 -6.242 1.00 78.44 435 GLU A N 1
ATOM 3303 C CA . GLU A 1 435 ? 15.432 -3.983 -6.145 1.00 78.44 435 GLU A CA 1
ATOM 3304 C C . GLU A 1 435 ? 14.469 -3.264 -5.195 1.00 78.44 435 GLU A C 1
ATOM 3306 O O . GLU A 1 435 ? 13.257 -3.483 -5.224 1.00 78.44 435 GLU A O 1
ATOM 3311 N N . LEU A 1 436 ? 15.021 -2.403 -4.340 1.00 79.25 436 LEU A N 1
ATOM 3312 C CA . LEU A 1 436 ? 14.266 -1.607 -3.379 1.00 79.25 436 LEU A CA 1
ATOM 3313 C C . LEU A 1 436 ? 14.582 -0.115 -3.569 1.00 79.25 436 LEU A C 1
ATOM 3315 O O . LEU A 1 436 ? 15.732 0.233 -3.853 1.00 79.25 436 LEU A O 1
ATOM 3319 N N . PRO A 1 437 ? 13.591 0.774 -3.383 1.00 86.25 437 PRO A N 1
ATOM 3320 C CA . PRO A 1 437 ? 12.306 0.494 -2.743 1.00 86.25 437 PRO A CA 1
ATOM 3321 C C . PRO A 1 437 ? 11.240 -0.155 -3.639 1.00 86.25 437 PRO A C 1
ATOM 3323 O O . PRO A 1 437 ? 11.221 0.068 -4.847 1.00 86.25 437 PRO A O 1
ATOM 3326 N N . LEU A 1 438 ? 10.301 -0.896 -3.029 1.00 79.62 438 LEU A N 1
ATOM 3327 C CA . LEU A 1 438 ? 9.134 -1.466 -3.730 1.00 79.62 438 LEU A CA 1
ATOM 3328 C C . LEU A 1 438 ? 8.268 -0.388 -4.392 1.00 79.62 438 LEU A C 1
ATOM 3330 O O . LEU A 1 438 ? 7.596 -0.662 -5.376 1.00 79.62 438 LEU A O 1
ATOM 3334 N N . THR A 1 439 ? 8.267 0.822 -3.835 1.00 74.19 439 THR A N 1
ATOM 3335 C CA . THR A 1 439 ? 7.700 2.053 -4.374 1.00 74.19 439 THR A CA 1
ATOM 3336 C C . THR A 1 439 ? 8.442 3.264 -3.799 1.00 74.19 439 THR A C 1
ATOM 3338 O O . THR A 1 439 ? 8.625 3.403 -2.594 1.00 74.19 439 THR A O 1
ATOM 3341 N N . THR A 1 440 ? 8.871 4.204 -4.638 1.00 62.81 440 THR A N 1
ATOM 3342 C CA . THR A 1 440 ? 9.471 5.470 -4.163 1.00 62.81 440 THR A CA 1
ATOM 3343 C C . THR A 1 440 ? 8.455 6.548 -3.777 1.00 62.81 440 THR A C 1
ATOM 3345 O O . THR A 1 440 ? 8.860 7.583 -3.256 1.00 62.81 440 THR A O 1
ATOM 3348 N N . SER A 1 441 ? 7.153 6.345 -4.015 1.00 65.31 441 SER A N 1
ATOM 3349 C CA . SER A 1 441 ? 6.112 7.322 -3.679 1.00 65.31 441 SER A CA 1
ATOM 3350 C C . SER A 1 441 ? 5.071 6.669 -2.784 1.00 65.31 441 SER A C 1
ATOM 3352 O O . SER A 1 441 ? 4.056 6.143 -3.244 1.00 65.31 441 SER A O 1
ATOM 3354 N N . LEU A 1 442 ? 5.319 6.706 -1.477 1.00 77.44 442 LEU A N 1
ATOM 3355 C CA . LEU A 1 442 ? 4.237 6.514 -0.523 1.00 77.44 442 LEU A CA 1
ATOM 3356 C C . LEU A 1 442 ? 3.283 7.720 -0.559 1.00 77.44 442 LEU A C 1
ATOM 3358 O O . LEU A 1 442 ? 3.701 8.823 -0.927 1.00 77.44 442 LEU A O 1
ATOM 3362 N N . PRO A 1 443 ? 2.018 7.551 -0.137 1.00 78.44 443 PRO A N 1
ATOM 3363 C CA . PRO A 1 443 ? 1.064 8.652 -0.092 1.00 78.44 443 PRO A CA 1
ATOM 3364 C C . PRO A 1 443 ? 1.625 9.825 0.722 1.00 78.44 443 PRO A C 1
ATOM 3366 O O . PRO A 1 443 ? 2.227 9.634 1.780 1.00 78.44 443 PRO A O 1
ATOM 3369 N N . SER A 1 444 ? 1.435 11.063 0.271 1.00 78.06 444 SER A N 1
ATOM 3370 C CA . SER A 1 444 ? 1.758 12.215 1.120 1.00 78.06 444 SER A CA 1
ATOM 3371 C C . SER A 1 444 ? 0.691 12.372 2.209 1.00 78.06 444 SER A C 1
ATOM 3373 O O . SER A 1 444 ? -0.474 12.030 2.002 1.00 78.06 444 SER A O 1
ATOM 3375 N N . ILE A 1 445 ? 1.071 12.874 3.389 1.00 81.44 445 ILE A N 1
ATOM 3376 C CA . ILE A 1 445 ? 0.091 13.252 4.417 1.00 81.44 445 ILE A CA 1
ATOM 3377 C C . ILE A 1 445 ? -0.526 14.593 4.011 1.00 81.44 445 ILE A C 1
ATOM 3379 O O . ILE A 1 445 ? 0.194 15.596 3.968 1.00 81.44 445 ILE A O 1
ATOM 3383 N N . PRO A 1 446 ? -1.843 14.656 3.739 1.00 80.44 446 PRO A N 1
ATOM 3384 C CA . PRO A 1 446 ? -2.502 15.922 3.464 1.00 80.44 446 PRO A CA 1
ATOM 3385 C C . PRO A 1 446 ? -2.467 16.824 4.700 1.00 80.44 446 PRO A C 1
ATOM 3387 O O . PRO A 1 446 ? -2.419 16.340 5.829 1.00 80.44 446 PRO A O 1
ATOM 3390 N N . THR A 1 447 ? -2.588 18.141 4.514 1.00 88.00 447 THR A N 1
ATOM 3391 C CA . THR A 1 447 ? -2.649 19.090 5.638 1.00 88.00 447 THR A CA 1
ATOM 3392 C C . THR A 1 447 ? -3.724 18.689 6.651 1.00 88.00 447 THR A C 1
ATOM 3394 O O . THR A 1 447 ? -4.873 18.435 6.273 1.00 88.00 447 THR A O 1
ATOM 3397 N N . ILE A 1 448 ? -3.370 18.676 7.936 1.00 91.00 448 ILE A N 1
ATOM 3398 C CA . ILE A 1 448 ? -4.276 18.354 9.040 1.00 91.00 448 ILE A CA 1
ATOM 3399 C C . ILE A 1 448 ? -4.479 19.610 9.888 1.00 91.00 448 ILE A C 1
ATOM 3401 O O . ILE A 1 448 ? -3.516 20.198 10.363 1.00 91.00 448 ILE A O 1
ATOM 3405 N N . ASN A 1 449 ? -5.735 20.029 10.062 1.00 96.81 449 ASN A N 1
ATOM 3406 C CA . ASN A 1 449 ? -6.107 21.211 10.837 1.00 96.81 449 ASN A CA 1
ATOM 3407 C C . ASN A 1 449 ? -7.162 20.833 11.893 1.00 96.81 449 ASN A C 1
ATOM 3409 O O . ASN A 1 449 ? -8.351 21.061 11.656 1.00 96.81 449 ASN A O 1
ATOM 3413 N N . PRO A 1 450 ? -6.769 20.217 13.023 1.00 98.06 450 PRO A N 1
ATOM 3414 C CA . PRO A 1 450 ? -7.701 19.893 14.100 1.00 98.06 450 PRO A CA 1
ATOM 3415 C C . PRO A 1 450 ? -8.419 21.135 14.643 1.00 98.06 450 PRO A C 1
ATOM 3417 O O . PRO A 1 450 ? -7.890 22.249 14.607 1.00 98.06 450 PRO A O 1
ATOM 3420 N N . GLY A 1 451 ? -9.639 20.936 15.132 1.00 98.19 451 GLY A N 1
ATOM 3421 C CA . GLY A 1 451 ? -10.384 21.941 15.890 1.00 98.19 451 GLY A CA 1
ATOM 3422 C C . GLY A 1 451 ? -10.077 21.860 17.386 1.00 98.19 451 GLY A C 1
ATOM 3423 O O . GLY A 1 451 ? -9.327 20.999 17.829 1.00 98.19 451 GLY A O 1
ATOM 3424 N N . GLU A 1 452 ? -10.691 22.740 18.177 1.00 96.38 452 GLU A N 1
ATOM 3425 C CA . GLU A 1 452 ? -10.555 22.734 19.646 1.00 96.38 452 GLU A CA 1
ATOM 3426 C C . GLU A 1 452 ? -11.694 21.973 20.354 1.00 96.38 452 GLU A C 1
ATOM 3428 O O . GLU A 1 452 ? -11.605 21.679 21.544 1.00 96.38 452 GLU A O 1
ATOM 3433 N N . GLU A 1 453 ? -12.797 21.684 19.652 1.00 98.00 453 GLU A N 1
ATOM 3434 C CA . GLU A 1 453 ? -13.975 21.036 20.237 1.00 98.00 453 GLU A CA 1
ATOM 3435 C C . GLU A 1 453 ? -13.816 19.514 20.264 1.00 98.00 453 GLU A C 1
ATOM 3437 O O . GLU A 1 453 ? -13.779 18.867 19.215 1.00 98.00 453 GLU A O 1
ATOM 3442 N N . ASN A 1 454 ? -13.788 18.938 21.466 1.00 98.31 454 ASN A N 1
ATOM 3443 C CA . ASN A 1 454 ? -13.859 17.492 21.647 1.00 98.31 454 ASN A CA 1
ATOM 3444 C C . ASN A 1 454 ? -15.298 16.999 21.471 1.00 98.31 454 ASN A C 1
ATOM 3446 O O . ASN A 1 454 ? -16.237 17.551 22.047 1.00 98.31 454 ASN A O 1
ATOM 3450 N N . ILE A 1 455 ? -15.452 15.914 20.721 1.00 98.69 455 ILE A N 1
ATOM 3451 C CA . ILE A 1 455 ? -16.721 15.235 20.492 1.00 98.69 455 ILE A CA 1
ATOM 3452 C C . ILE A 1 455 ? -16.782 14.005 21.387 1.00 98.69 455 ILE A C 1
ATOM 3454 O O . ILE A 1 455 ? -16.097 13.018 21.137 1.00 98.69 455 ILE A O 1
ATOM 3458 N N . GLU A 1 456 ? -17.642 14.040 22.402 1.00 98.50 456 GLU A N 1
ATOM 3459 C CA . GLU A 1 456 ? -17.940 12.867 23.221 1.00 98.50 456 GLU A CA 1
ATOM 3460 C C . GLU A 1 456 ? -19.257 12.222 22.776 1.00 98.50 456 GLU A C 1
ATOM 3462 O O . GLU A 1 456 ? -20.300 12.878 22.718 1.00 98.50 456 GLU A O 1
ATOM 3467 N N . VAL A 1 457 ? -19.219 10.916 22.502 1.00 98.69 457 VAL A N 1
ATOM 3468 C CA . VAL A 1 457 ? -20.416 10.094 22.280 1.00 98.69 457 VAL A CA 1
ATOM 3469 C C . VAL A 1 457 ? -20.569 9.151 23.472 1.00 98.69 457 VAL A C 1
ATOM 3471 O O . VAL A 1 457 ? -19.786 8.205 23.602 1.00 98.69 457 VAL A O 1
ATOM 3474 N N . PRO A 1 458 ? -21.533 9.401 24.377 1.00 98.62 458 PRO A N 1
ATOM 3475 C CA . PRO A 1 458 ? -21.699 8.597 25.582 1.00 98.62 458 PRO A CA 1
ATOM 3476 C C . PRO A 1 458 ? -22.026 7.126 25.301 1.00 98.62 458 PRO A C 1
ATOM 3478 O O . PRO A 1 458 ? -22.383 6.729 24.194 1.00 98.62 458 PRO A O 1
ATOM 3481 N N . SER A 1 459 ? -21.917 6.304 26.346 1.00 98.50 459 SER A N 1
ATOM 3482 C CA . SER A 1 459 ? -22.108 4.853 26.251 1.00 98.50 459 SER A CA 1
ATOM 3483 C C . SER A 1 459 ? -23.496 4.499 25.711 1.00 98.50 459 SER A C 1
ATOM 3485 O O . SER A 1 459 ? -24.501 4.946 26.263 1.00 98.50 459 SER A O 1
ATOM 3487 N N . GLY A 1 460 ? -23.545 3.699 24.644 1.00 97.62 460 GLY A N 1
ATOM 3488 C CA . GLY A 1 460 ? -24.783 3.277 23.978 1.00 97.62 460 GLY A CA 1
ATOM 3489 C C . GLY A 1 460 ? -25.513 4.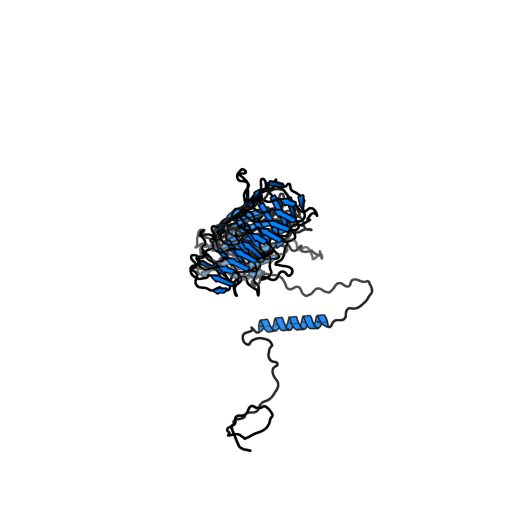359 23.171 1.00 97.62 460 GLY A C 1
ATOM 3490 O O . GLY A 1 460 ? -26.527 4.052 22.545 1.00 97.62 460 GLY A O 1
ATOM 3491 N N . GLU A 1 461 ? -25.029 5.602 23.169 1.00 98.69 461 GLU A N 1
ATOM 3492 C CA . GLU A 1 461 ? -25.667 6.707 22.452 1.00 98.69 461 GLU A CA 1
ATOM 3493 C C . GLU A 1 461 ? -25.267 6.738 20.974 1.00 98.69 461 GLU A C 1
ATOM 3495 O O . GLU A 1 461 ? -24.268 6.150 20.558 1.00 98.69 461 GLU A O 1
ATOM 3500 N N . THR A 1 462 ? -26.064 7.438 20.165 1.00 98.75 462 THR A N 1
ATOM 3501 C CA . THR A 1 462 ? -25.806 7.625 18.731 1.00 98.75 462 THR A CA 1
ATOM 3502 C C . THR A 1 462 ? -25.576 9.093 18.399 1.00 98.75 462 THR A C 1
ATOM 3504 O O . THR A 1 462 ? -26.378 9.945 18.777 1.00 98.75 462 THR A O 1
ATOM 3507 N N . LEU A 1 463 ? -24.533 9.382 17.621 1.00 98.69 463 LEU A N 1
ATOM 3508 C CA . LEU A 1 463 ? -24.256 10.706 17.070 1.00 98.69 463 LEU A CA 1
ATOM 3509 C C . LEU A 1 463 ? -24.134 10.640 15.546 1.00 98.69 463 LEU A C 1
ATOM 3511 O O . LEU A 1 463 ? -23.405 9.805 15.017 1.00 98.69 463 LEU A O 1
ATOM 3515 N N . VAL A 1 464 ? -24.798 11.559 14.843 1.00 98.56 464 VAL A N 1
ATOM 3516 C CA . VAL A 1 464 ? -24.508 11.844 13.430 1.00 98.56 464 VAL A CA 1
ATOM 3517 C C . VAL A 1 464 ? -23.505 12.990 13.376 1.00 98.56 464 VAL A C 1
ATOM 3519 O O . VAL A 1 464 ? -23.796 14.079 13.868 1.00 98.56 464 VAL A O 1
ATOM 3522 N N . LEU A 1 465 ? -22.337 12.748 12.784 1.00 98.44 465 LEU A N 1
ATOM 3523 C CA . LEU A 1 465 ? -21.248 13.711 12.687 1.00 98.44 465 LEU A CA 1
ATOM 3524 C C . LEU A 1 465 ? -21.034 14.131 11.228 1.00 98.44 465 LEU A C 1
ATOM 3526 O O . LEU A 1 465 ? -20.812 13.302 10.340 1.00 98.44 465 LEU A O 1
ATOM 3530 N N . HIS A 1 466 ? -21.095 15.434 10.977 1.00 97.75 466 HIS A N 1
ATOM 3531 C CA . HIS A 1 466 ? -20.812 16.031 9.671 1.00 97.75 466 HIS A CA 1
ATOM 3532 C C . HIS A 1 466 ? -19.321 16.357 9.532 1.00 97.75 466 HIS A C 1
ATOM 3534 O O . HIS A 1 466 ? -18.633 16.473 10.538 1.00 97.75 466 HIS A O 1
ATOM 3540 N N . GLY A 1 467 ? -18.822 16.490 8.299 1.00 95.88 467 GLY A N 1
ATOM 3541 C CA . GLY A 1 467 ? -17.436 16.902 8.057 1.00 95.88 467 GLY A CA 1
ATOM 3542 C C . GLY A 1 467 ? -17.095 18.228 8.745 1.00 95.88 467 GLY A C 1
ATOM 3543 O O . GLY A 1 467 ? -17.924 19.141 8.798 1.00 95.88 467 GLY A O 1
ATOM 3544 N N . GLY A 1 468 ? -15.878 18.330 9.274 1.00 96.69 468 GLY A N 1
ATOM 3545 C CA . GLY A 1 468 ? -15.442 19.467 10.079 1.00 96.69 468 GLY A CA 1
ATOM 3546 C C . GLY A 1 468 ? -14.109 19.236 10.787 1.00 96.69 468 GLY A C 1
ATOM 3547 O O . GLY A 1 468 ? -13.475 18.191 10.632 1.00 96.69 468 GLY A O 1
ATOM 3548 N N . ASN A 1 469 ? -13.703 20.234 11.572 1.00 98.38 469 ASN A N 1
ATOM 3549 C CA . ASN A 1 469 ? -12.471 20.218 12.353 1.00 98.38 469 ASN A CA 1
ATOM 3550 C C . ASN A 1 469 ? -12.815 20.059 13.831 1.00 98.38 469 ASN A C 1
ATOM 3552 O O . ASN A 1 469 ? -13.531 20.889 14.390 1.00 98.38 469 ASN A O 1
ATOM 3556 N N . TYR A 1 470 ? -12.268 19.027 14.455 1.00 98.69 470 TYR A N 1
ATOM 3557 C CA . TYR A 1 470 ? -12.553 18.635 15.828 1.00 98.69 470 TYR A CA 1
ATOM 3558 C C . TYR A 1 470 ? -11.247 18.423 16.596 1.00 98.69 470 TYR A C 1
ATOM 3560 O O . TYR A 1 470 ? -10.194 18.216 15.987 1.00 98.69 470 TYR A O 1
ATOM 3568 N N . GLY A 1 471 ? -11.325 18.491 17.922 1.00 98.69 471 GLY A N 1
ATOM 3569 C CA . GLY A 1 471 ? -10.275 18.030 18.825 1.00 98.69 471 GLY A CA 1
ATOM 3570 C C . GLY A 1 471 ? -10.278 16.502 18.870 1.00 98.69 471 GLY A C 1
ATOM 3571 O O . GLY A 1 471 ? -10.097 15.840 17.845 1.00 98.69 471 GLY A O 1
ATOM 3572 N N . ALA A 1 472 ? -10.527 15.925 20.043 1.00 98.62 472 ALA A N 1
ATOM 3573 C CA . ALA A 1 472 ? -10.654 14.478 20.206 1.00 98.62 472 ALA A CA 1
ATOM 3574 C C . ALA A 1 472 ? -12.051 13.956 19.813 1.00 98.62 472 ALA A C 1
ATOM 3576 O O . ALA A 1 472 ? -13.064 14.585 20.123 1.00 98.62 472 ALA A O 1
ATOM 3577 N N . LEU A 1 473 ? -12.122 12.775 19.186 1.00 98.81 473 LEU A N 1
ATOM 3578 C CA . LEU A 1 473 ? -13.343 11.960 19.137 1.00 98.81 473 LEU A CA 1
ATOM 3579 C C . LEU A 1 473 ? -13.280 10.890 20.227 1.00 98.81 473 LEU A C 1
ATOM 3581 O O . LEU A 1 473 ? -12.481 9.958 20.145 1.00 98.81 473 LEU A O 1
ATOM 3585 N N . GLU A 1 474 ? -14.168 11.002 21.207 1.00 98.75 474 GLU A N 1
ATOM 3586 C CA . GLU A 1 474 ? -14.272 10.116 22.362 1.00 98.75 474 GLU A CA 1
ATOM 3587 C C . GLU A 1 474 ? -15.606 9.359 22.324 1.00 98.75 474 GLU A C 1
ATOM 3589 O O . GLU A 1 474 ? -16.615 9.789 22.887 1.00 98.75 474 GLU A O 1
ATOM 3594 N N . ALA A 1 475 ? -15.637 8.212 21.646 1.00 98.75 475 ALA A N 1
ATOM 3595 C CA . ALA A 1 475 ? -16.831 7.370 21.582 1.00 98.75 475 ALA A CA 1
ATOM 3596 C C . ALA A 1 475 ? -16.756 6.274 22.648 1.00 98.75 475 ALA A C 1
ATOM 3598 O O . ALA A 1 475 ? -15.875 5.415 22.623 1.00 98.75 475 ALA A O 1
ATOM 3599 N N . ARG A 1 476 ? -17.669 6.301 23.618 1.00 98.62 476 ARG A N 1
ATOM 3600 C CA . ARG A 1 476 ? -17.662 5.372 24.755 1.00 98.62 476 ARG A CA 1
ATOM 3601 C C . ARG A 1 476 ? -18.282 4.027 24.386 1.00 98.62 476 ARG A C 1
ATOM 3603 O O . ARG A 1 476 ? -18.814 3.841 23.301 1.00 98.62 476 ARG A O 1
ATOM 3610 N N . GLN A 1 477 ? -18.208 3.072 25.310 1.00 98.38 477 GLN A N 1
ATOM 3611 C CA . GLN A 1 477 ? -18.644 1.694 25.084 1.00 98.38 477 GLN A CA 1
ATOM 3612 C C . GLN A 1 477 ? -20.026 1.597 24.413 1.00 98.38 477 GLN A C 1
ATOM 3614 O O . GLN A 1 477 ? -20.990 2.195 24.878 1.00 98.38 477 GLN A O 1
ATOM 3619 N N . GLY A 1 478 ? -20.141 0.804 23.348 1.00 98.38 478 GLY A N 1
ATOM 3620 C CA . GLY A 1 478 ? -21.419 0.564 22.671 1.00 98.38 478 GLY A CA 1
ATOM 3621 C C . GLY A 1 478 ? -21.993 1.768 21.920 1.00 98.38 478 GLY A C 1
ATOM 3622 O O . GLY A 1 478 ? -23.110 1.673 21.415 1.00 98.38 478 GLY A O 1
ATOM 3623 N N . ALA A 1 479 ? -21.282 2.898 21.866 1.00 98.88 479 ALA A N 1
ATOM 3624 C CA . ALA A 1 479 ? -21.721 4.073 21.127 1.00 98.88 479 ALA A CA 1
ATOM 3625 C C . ALA A 1 479 ? -21.811 3.793 19.619 1.00 98.88 479 ALA A C 1
ATOM 3627 O O . ALA A 1 479 ? -21.189 2.871 19.087 1.00 98.88 479 ALA A O 1
ATOM 3628 N N . THR A 1 480 ? -22.573 4.626 18.917 1.00 98.88 480 THR A N 1
ATOM 3629 C CA . THR A 1 480 ? -22.656 4.624 17.457 1.00 98.88 480 THR A CA 1
ATOM 3630 C C . THR A 1 480 ? -22.328 6.009 16.907 1.00 98.88 480 THR A C 1
ATOM 3632 O O . THR A 1 480 ? -22.969 6.996 17.259 1.00 98.88 480 THR A O 1
ATOM 3635 N N . VAL A 1 481 ? -21.347 6.090 16.013 1.00 98.81 481 VAL A N 1
ATOM 3636 C CA . VAL A 1 481 ? -20.983 7.308 15.282 1.00 98.81 481 VAL A CA 1
ATOM 3637 C C . VAL A 1 481 ? -21.348 7.113 13.817 1.00 98.81 481 VAL A C 1
ATOM 3639 O O . VAL A 1 481 ? -20.897 6.170 13.175 1.00 98.81 481 VAL A O 1
ATOM 3642 N N . ILE A 1 482 ? -22.180 7.996 13.278 1.00 98.62 482 ILE A N 1
ATOM 3643 C CA . ILE A 1 482 ? -22.606 7.979 11.880 1.00 98.62 482 ILE A CA 1
ATOM 3644 C C . ILE A 1 482 ? -21.956 9.167 11.179 1.00 98.62 482 ILE A C 1
ATOM 3646 O O . ILE A 1 482 ? -22.351 10.312 11.392 1.00 98.62 482 ILE A O 1
ATOM 3650 N N . PHE A 1 483 ? -20.979 8.902 10.322 1.00 98.44 483 PHE A N 1
ATOM 3651 C CA . PHE A 1 483 ? -20.327 9.905 9.493 1.00 98.44 483 PHE A CA 1
ATOM 3652 C C . PHE A 1 483 ? -21.186 10.185 8.257 1.00 98.44 483 PHE A C 1
ATOM 3654 O O . PHE A 1 483 ? -21.450 9.297 7.442 1.00 98.44 483 PHE A O 1
ATOM 3661 N N . ALA A 1 484 ? -21.636 11.433 8.116 1.00 96.25 484 ALA A N 1
ATOM 3662 C CA . ALA A 1 484 ? -22.442 11.867 6.976 1.00 96.25 484 ALA A CA 1
ATOM 3663 C C . ALA A 1 484 ? -21.667 11.873 5.640 1.00 96.25 484 ALA A C 1
ATOM 3665 O O . ALA A 1 484 ? -22.298 11.922 4.585 1.00 96.25 484 ALA A O 1
ATOM 3666 N N . GLY A 1 485 ? -20.330 11.818 5.688 1.00 91.38 485 GLY A N 1
ATOM 3667 C CA . GLY A 1 485 ? -19.429 11.930 4.540 1.00 91.38 485 GLY A CA 1
ATOM 3668 C C . GLY A 1 485 ? -18.668 13.255 4.515 1.00 91.38 485 GLY A C 1
ATOM 3669 O O . GLY A 1 485 ? -19.005 14.201 5.232 1.00 91.38 485 GLY A O 1
ATOM 3670 N N . GLY A 1 486 ? -17.653 13.327 3.659 1.00 86.50 486 GLY A N 1
ATOM 3671 C CA . GLY A 1 486 ? -16.791 14.498 3.503 1.00 86.50 486 GLY A CA 1
ATOM 3672 C C . GLY A 1 486 ? -15.487 14.418 4.298 1.00 86.50 486 GLY A C 1
ATOM 3673 O O . GLY A 1 486 ? -15.005 13.339 4.639 1.00 86.50 486 GLY A O 1
ATOM 3674 N N . LEU A 1 487 ? -14.881 15.579 4.541 1.00 93.88 487 LEU A N 1
ATOM 3675 C CA . LEU A 1 487 ? -13.566 15.704 5.166 1.00 93.88 487 LEU A CA 1
ATOM 3676 C C . LEU A 1 487 ? -13.689 15.958 6.672 1.00 93.88 487 LEU A C 1
ATOM 3678 O O . LEU A 1 487 ? -14.414 16.859 7.096 1.00 93.88 487 LEU A O 1
ATOM 3682 N N . TYR A 1 488 ? -12.941 15.193 7.459 1.00 98.44 488 TYR A N 1
ATOM 3683 C CA . TYR A 1 488 ? -12.865 15.312 8.908 1.00 98.44 488 TYR A CA 1
ATOM 3684 C C . TYR A 1 488 ? -11.418 15.504 9.353 1.00 98.44 488 TYR A C 1
ATOM 3686 O O . TYR A 1 488 ? -10.533 14.760 8.927 1.00 98.44 488 TYR A O 1
ATOM 3694 N N . HIS A 1 489 ? -11.192 16.454 10.254 1.00 98.56 489 HIS A N 1
ATOM 3695 C CA . HIS A 1 489 ? -9.920 16.639 10.942 1.00 98.56 489 HIS A CA 1
ATOM 3696 C C . HIS A 1 489 ? -10.095 16.396 12.438 1.00 98.56 489 HIS A C 1
ATOM 3698 O O . HIS A 1 489 ? -11.045 16.905 13.029 1.00 98.56 489 HIS A O 1
ATOM 3704 N N . PHE A 1 490 ? -9.166 15.660 13.040 1.00 98.88 490 PHE A N 1
ATOM 3705 C CA . PHE A 1 490 ? -9.150 15.371 14.472 1.00 98.88 490 PHE A CA 1
ATOM 3706 C C . PHE A 1 490 ? -7.744 15.514 15.047 1.00 98.88 490 PHE A C 1
ATOM 3708 O O . PHE A 1 490 ? -6.751 15.242 14.367 1.00 98.88 490 PHE A O 1
ATOM 3715 N N . GLU A 1 491 ? -7.665 15.878 16.323 1.00 98.69 491 GLU A N 1
ATOM 3716 C CA . GLU A 1 491 ? -6.436 15.736 17.103 1.00 98.69 491 GLU A CA 1
ATOM 3717 C C . GLU A 1 491 ? -6.179 14.253 17.386 1.00 98.69 491 GLU A C 1
ATOM 3719 O O . GLU A 1 491 ? -5.105 13.739 17.090 1.00 98.69 491 GLU A O 1
ATOM 3724 N N . GLU A 1 492 ? -7.176 13.529 17.888 1.00 98.56 492 GLU A N 1
ATOM 3725 C CA . GLU A 1 492 ? -7.054 12.107 18.207 1.00 98.56 492 GLU A CA 1
ATOM 3726 C C . GLU A 1 492 ? -8.403 11.389 18.204 1.00 98.56 492 GLU A C 1
ATOM 3728 O O . GLU A 1 492 ? -9.462 12.004 18.327 1.00 98.56 492 GLU A O 1
ATOM 3733 N N . TRP A 1 493 ? -8.359 10.066 18.070 1.00 98.75 493 TRP A N 1
ATOM 3734 C CA . TRP A 1 493 ? -9.504 9.181 18.270 1.00 98.75 493 TRP A CA 1
ATOM 3735 C C . TRP A 1 493 ? -9.244 8.268 19.469 1.00 98.75 493 TRP A C 1
ATOM 3737 O O . TRP A 1 493 ? -8.292 7.482 19.450 1.00 98.75 493 TRP A O 1
ATOM 3747 N N . ASP A 1 494 ? -10.129 8.329 20.464 1.00 98.69 494 ASP A N 1
ATOM 3748 C CA . ASP A 1 494 ? -10.219 7.392 21.586 1.00 98.69 494 ASP A CA 1
ATOM 3749 C C . ASP A 1 494 ? -11.584 6.695 21.559 1.00 98.69 494 ASP A C 1
ATOM 3751 O O . ASP A 1 494 ? -12.602 7.182 22.059 1.00 98.69 494 ASP A O 1
ATOM 3755 N N . ILE A 1 495 ? -11.615 5.548 20.889 1.00 98.81 495 ILE A N 1
ATOM 3756 C CA . ILE A 1 495 ? -12.825 4.788 20.615 1.00 98.81 495 ILE A CA 1
ATOM 3757 C C . ILE A 1 495 ? -12.853 3.559 21.517 1.00 98.81 495 ILE A C 1
ATOM 3759 O O . ILE A 1 495 ? -12.006 2.668 21.420 1.00 98.81 495 ILE A O 1
ATOM 3763 N N . GLY A 1 496 ? -13.858 3.508 22.384 1.00 98.56 496 GLY A N 1
ATOM 3764 C CA . GLY A 1 496 ? -14.062 2.451 23.361 1.00 98.56 496 GLY A CA 1
ATOM 3765 C C . GLY A 1 496 ? -14.530 1.120 22.769 1.00 98.56 496 GLY A C 1
ATOM 3766 O O . GLY A 1 496 ? -14.515 0.875 21.561 1.00 98.56 496 GLY A O 1
ATOM 3767 N N . LEU A 1 497 ? -14.942 0.232 23.673 1.00 98.50 497 LEU A N 1
ATOM 3768 C CA . LEU A 1 497 ? -15.349 -1.140 23.367 1.00 98.50 497 LEU A CA 1
ATOM 3769 C C . LEU A 1 497 ? -16.667 -1.195 22.588 1.00 98.50 497 LEU A C 1
ATOM 3771 O O . LEU A 1 497 ? -17.641 -0.546 22.970 1.00 98.50 497 LEU A O 1
ATOM 3775 N N . SER A 1 498 ? -16.733 -2.056 21.573 1.00 98.50 498 SER A N 1
ATOM 3776 C CA . SER A 1 498 ? -17.957 -2.356 20.816 1.00 98.50 498 SER A CA 1
ATOM 3777 C C . SER A 1 498 ? -18.651 -1.124 20.225 1.00 98.50 498 SER A C 1
ATOM 3779 O O . SER A 1 498 ? -19.878 -1.045 20.217 1.00 98.50 498 SER A O 1
ATOM 3781 N N . VAL A 1 499 ? -17.872 -0.146 19.764 1.00 98.88 499 VAL A N 1
ATOM 3782 C CA . VAL A 1 499 ? -18.384 1.056 19.096 1.00 98.88 499 VAL A CA 1
ATOM 3783 C C . VAL A 1 499 ? -18.632 0.762 17.623 1.00 98.88 499 VAL A C 1
ATOM 3785 O O . VAL A 1 499 ? -17.804 0.138 16.962 1.00 98.88 499 VAL A O 1
ATOM 3788 N N . ASN A 1 500 ? -19.743 1.262 17.088 1.00 98.81 500 ASN A N 1
ATOM 3789 C CA . ASN A 1 500 ? -20.025 1.202 15.660 1.00 98.81 500 ASN A CA 1
ATOM 3790 C C . ASN A 1 500 ? -19.769 2.559 15.002 1.00 98.81 500 ASN A C 1
ATOM 3792 O O . ASN A 1 500 ? -20.367 3.559 15.383 1.00 98.81 500 ASN A O 1
ATOM 3796 N N . MET A 1 501 ? -18.904 2.598 13.998 1.00 98.75 501 MET A N 1
ATOM 3797 C CA . MET A 1 501 ? -18.587 3.777 13.197 1.00 98.75 501 MET A CA 1
ATOM 3798 C C . MET A 1 501 ? -19.014 3.518 11.751 1.00 98.75 501 MET A C 1
ATOM 3800 O O . MET A 1 501 ? -18.411 2.700 11.056 1.00 98.75 501 MET A O 1
ATOM 3804 N N . TYR A 1 502 ? -20.066 4.200 11.308 1.00 98.62 502 TYR A N 1
ATOM 3805 C CA . TYR A 1 502 ? -20.681 3.993 10.000 1.00 98.62 502 TYR A CA 1
ATOM 3806 C C . TYR A 1 502 ? -20.447 5.182 9.076 1.00 98.62 502 TYR A C 1
ATOM 3808 O O . TYR A 1 502 ? -20.865 6.294 9.392 1.00 98.62 502 TYR A O 1
ATOM 3816 N N . ALA A 1 503 ? -19.860 4.943 7.908 1.00 97.81 503 ALA A N 1
ATOM 3817 C CA . ALA A 1 503 ? -19.818 5.918 6.824 1.00 97.81 503 ALA A CA 1
ATOM 3818 C C . ALA A 1 503 ? -21.085 5.814 5.963 1.00 97.81 503 ALA A C 1
ATOM 3820 O O . ALA A 1 503 ? -21.485 4.719 5.566 1.00 97.81 503 ALA A O 1
ATOM 3821 N N . ARG A 1 504 ? -21.733 6.948 5.673 1.00 96.19 504 ARG A N 1
ATOM 3822 C CA . ARG A 1 504 ? -22.929 6.998 4.807 1.00 96.19 504 ARG A CA 1
ATOM 3823 C C . ARG A 1 504 ? -22.674 7.514 3.390 1.00 96.19 504 ARG A C 1
ATOM 3825 O O . ARG A 1 504 ? -23.585 7.521 2.570 1.00 96.19 504 ARG A O 1
ATOM 3832 N N . SER A 1 505 ? -21.469 7.995 3.136 1.00 90.69 505 SER A N 1
ATOM 3833 C CA . SER A 1 505 ? -21.009 8.616 1.893 1.00 90.69 505 SER A CA 1
ATOM 3834 C C . SER A 1 505 ? -19.473 8.632 1.938 1.00 90.69 505 SER A C 1
ATOM 3836 O O . SER A 1 505 ? -18.935 8.482 3.046 1.00 90.69 505 SER A O 1
ATOM 3838 N N . PRO A 1 506 ? -18.756 8.809 0.809 1.00 89.62 506 PRO A N 1
ATOM 3839 C CA . PRO A 1 506 ? -17.300 8.868 0.829 1.00 89.62 506 PRO A CA 1
ATOM 3840 C C . PRO A 1 506 ? -16.773 9.864 1.863 1.00 89.62 506 PRO A C 1
ATOM 3842 O O . PRO A 1 506 ? -17.297 10.977 2.010 1.00 89.62 506 PRO A O 1
ATOM 3845 N N . MET A 1 507 ? -15.756 9.451 2.616 1.00 94.06 507 MET A N 1
ATOM 3846 C CA . MET A 1 507 ? -15.163 10.249 3.677 1.00 94.06 507 MET A CA 1
ATOM 3847 C C . MET A 1 507 ? -13.646 10.133 3.725 1.00 94.06 507 MET A C 1
ATOM 3849 O O . MET A 1 507 ? -13.061 9.078 3.486 1.00 94.06 507 MET A O 1
ATOM 3853 N N . GLN A 1 508 ? -13.025 11.236 4.126 1.00 94.25 508 GLN A N 1
ATOM 3854 C CA . GLN A 1 508 ? -11.614 11.285 4.455 1.00 94.25 508 GLN A CA 1
ATOM 3855 C C . GLN A 1 508 ? -11.454 11.756 5.897 1.00 94.25 508 GLN A C 1
ATOM 3857 O O . GLN A 1 508 ? -11.942 12.823 6.267 1.00 94.25 508 GLN A O 1
ATOM 3862 N N . VAL A 1 509 ? -10.755 10.968 6.704 1.00 98.25 509 VAL A N 1
ATOM 3863 C CA . VAL A 1 509 ? -10.454 11.269 8.102 1.00 98.25 509 VAL A CA 1
ATOM 3864 C C . VAL A 1 509 ? -8.961 11.552 8.221 1.00 98.25 509 VAL A C 1
ATOM 3866 O O . VAL A 1 509 ? -8.136 10.720 7.858 1.00 98.25 509 VAL A O 1
ATOM 3869 N N . ARG A 1 510 ? -8.600 12.730 8.729 1.00 98.19 510 ARG A N 1
ATOM 3870 C CA . ARG A 1 510 ? -7.213 13.147 8.961 1.00 98.19 510 ARG A CA 1
ATOM 3871 C C . ARG A 1 510 ? -6.991 13.352 10.454 1.00 98.19 510 ARG A C 1
ATOM 3873 O O . ARG A 1 510 ? -7.618 14.222 11.054 1.00 98.19 510 ARG A O 1
ATOM 3880 N N . ILE A 1 511 ? -6.114 12.555 11.048 1.00 98.81 511 ILE A N 1
ATOM 3881 C CA . ILE A 1 511 ? -5.828 12.565 12.484 1.00 98.81 511 ILE A CA 1
ATOM 3882 C C . ILE A 1 511 ? -4.383 13.011 12.692 1.00 98.81 511 ILE A C 1
ATOM 3884 O O . ILE A 1 511 ? -3.461 12.378 12.179 1.00 98.81 511 ILE A O 1
ATOM 3888 N N . GLU A 1 512 ? -4.187 14.089 13.450 1.00 98.62 512 GLU A N 1
ATOM 3889 C CA . GLU A 1 512 ? -2.850 14.627 13.733 1.00 98.62 512 GLU A CA 1
ATOM 3890 C C . GLU A 1 512 ? -2.077 13.729 14.707 1.00 98.62 512 GLU A C 1
ATOM 3892 O O . GLU A 1 512 ? -0.909 13.402 14.508 1.00 98.62 512 GLU A O 1
ATOM 3897 N N . GLY A 1 513 ? -2.753 13.298 15.766 1.00 98.38 513 GLY A N 1
ATOM 3898 C CA . GLY A 1 513 ? -2.231 12.432 16.804 1.00 98.38 513 GLY A CA 1
ATOM 3899 C C . GLY A 1 513 ? -2.530 10.964 16.529 1.00 98.38 513 GLY A C 1
ATOM 3900 O O . GLY A 1 513 ? -2.136 10.398 15.511 1.00 98.38 513 GLY A O 1
ATOM 3901 N N . LYS A 1 514 ? -3.166 10.299 17.494 1.00 98.50 514 LYS A N 1
ATOM 3902 C CA . LYS A 1 514 ? -3.292 8.837 17.507 1.00 98.50 514 LYS A CA 1
ATOM 3903 C C . LYS A 1 514 ? -4.706 8.379 17.194 1.00 98.50 514 LYS A C 1
ATOM 3905 O O . LYS A 1 514 ? -5.678 9.011 17.591 1.00 98.50 514 LYS A O 1
ATOM 3910 N N . LEU A 1 515 ? -4.798 7.212 16.562 1.00 98.88 515 LEU A N 1
ATOM 3911 C CA . LEU A 1 515 ? -6.048 6.484 16.362 1.00 98.88 515 LEU A CA 1
ATOM 3912 C C . LEU A 1 515 ? -6.071 5.266 17.284 1.00 98.88 515 LEU A C 1
ATOM 3914 O O . LEU A 1 515 ? -5.293 4.329 17.098 1.00 98.88 515 LEU A O 1
ATOM 3918 N N . GLN A 1 516 ? -6.951 5.254 18.282 1.00 98.81 516 GLN A N 1
ATOM 3919 C CA . GLN A 1 516 ? -7.142 4.118 19.180 1.00 98.81 516 GLN A CA 1
ATOM 3920 C C . GLN A 1 516 ? -8.577 3.611 19.093 1.00 98.81 516 GLN A C 1
ATOM 3922 O O . GLN A 1 516 ? -9.498 4.274 19.545 1.00 98.81 516 GLN A O 1
ATOM 3927 N N . VAL A 1 517 ? -8.753 2.399 18.568 1.00 98.75 517 VAL A N 1
ATOM 3928 C CA . VAL A 1 517 ? -10.029 1.678 18.593 1.00 98.75 517 VAL A CA 1
ATOM 3929 C C . VAL A 1 517 ? -9.893 0.445 19.474 1.00 98.75 517 VAL A C 1
ATOM 3931 O O . VAL A 1 517 ? -8.944 -0.333 19.329 1.00 98.75 517 VAL A O 1
ATOM 3934 N N . ASP A 1 518 ? -10.803 0.287 20.431 1.00 98.38 518 ASP A N 1
ATOM 3935 C CA . ASP A 1 518 ? -10.836 -0.863 21.329 1.00 98.38 518 ASP A CA 1
ATOM 3936 C C . ASP A 1 518 ? -11.592 -2.062 20.722 1.00 98.38 518 ASP A C 1
ATOM 3938 O O . ASP A 1 518 ? -12.001 -2.054 19.558 1.00 98.38 518 ASP A O 1
ATOM 3942 N N . GLN A 1 519 ? -11.669 -3.151 21.483 1.00 98.50 519 GLN A N 1
ATOM 3943 C CA . GLN A 1 519 ? -12.168 -4.451 21.037 1.00 98.50 519 GLN A CA 1
ATOM 3944 C C . GLN A 1 519 ? -13.626 -4.442 20.553 1.00 98.50 519 GLN A C 1
ATOM 3946 O O . GLN A 1 519 ? -14.499 -3.809 21.149 1.00 98.50 519 GLN A O 1
ATOM 3951 N N . GLY A 1 520 ? -13.885 -5.255 19.525 1.00 98.38 520 GLY A N 1
ATOM 3952 C CA . GLY A 1 520 ? -15.221 -5.593 19.034 1.00 98.38 520 GLY A CA 1
ATOM 3953 C C . GLY A 1 520 ? -15.930 -4.443 18.327 1.00 98.38 520 GLY A C 1
ATOM 3954 O O . GLY A 1 520 ? -17.150 -4.478 18.192 1.00 98.38 520 GLY A O 1
ATOM 3955 N N . SER A 1 521 ? -15.187 -3.406 17.946 1.00 98.81 521 SER A N 1
ATOM 3956 C CA . SER A 1 521 ? -15.716 -2.218 17.279 1.00 98.81 521 SER A CA 1
ATOM 3957 C C . SER A 1 521 ? -15.741 -2.403 15.761 1.00 98.81 521 SER A C 1
ATOM 3959 O O . SER A 1 521 ? -14.926 -3.135 15.197 1.00 98.81 521 SER A O 1
ATOM 3961 N N . TYR A 1 522 ? -16.664 -1.715 15.097 1.00 98.81 522 TYR A N 1
ATOM 3962 C CA . TYR A 1 522 ? -16.827 -1.714 13.646 1.00 98.81 522 TYR A CA 1
ATOM 3963 C C . TYR A 1 522 ? -16.486 -0.334 13.085 1.00 98.81 522 TYR A C 1
ATOM 3965 O O . TYR A 1 522 ? -16.974 0.666 13.604 1.00 98.81 522 TYR A O 1
ATOM 3973 N N . LEU A 1 523 ? -15.696 -0.280 12.015 1.00 98.62 523 LEU A N 1
ATOM 3974 C CA . LEU A 1 523 ? -15.507 0.894 11.166 1.00 98.62 523 LEU A CA 1
ATOM 3975 C C . LEU A 1 523 ? -15.707 0.489 9.711 1.00 98.62 523 LEU A C 1
ATOM 3977 O O . LEU A 1 523 ? -14.978 -0.364 9.213 1.00 98.62 523 LEU A O 1
ATOM 3981 N N . GLY A 1 524 ? -16.656 1.107 9.022 1.00 97.88 524 GLY A N 1
ATOM 3982 C CA . GLY A 1 524 ? -16.884 0.814 7.613 1.00 97.88 524 GLY A CA 1
ATOM 3983 C C . GLY A 1 524 ? -18.170 1.426 7.076 1.00 97.88 524 GLY A C 1
ATOM 3984 O O . GLY A 1 524 ? -18.797 2.252 7.751 1.00 97.88 524 GLY A O 1
ATOM 3985 N N . PRO A 1 525 ? -18.599 1.008 5.878 1.00 96.31 525 PRO A N 1
ATOM 3986 C CA . PRO A 1 525 ? -19.864 1.431 5.304 1.00 96.31 525 PRO A CA 1
ATOM 3987 C C . PRO A 1 525 ? -21.041 1.129 6.227 1.00 96.31 525 PRO A C 1
ATOM 3989 O O . PRO A 1 525 ? -21.063 0.118 6.938 1.00 96.31 525 PRO A O 1
ATOM 3992 N N . SER A 1 526 ? -22.034 2.011 6.223 1.00 94.75 526 SER A N 1
ATOM 3993 C CA . SER A 1 526 ? -23.323 1.696 6.820 1.00 94.75 526 SER A CA 1
ATOM 3994 C C . SER A 1 526 ? -24.028 0.625 5.994 1.00 94.75 526 SER A C 1
ATOM 3996 O O . SER A 1 526 ? -23.993 0.655 4.768 1.00 94.75 526 SER A O 1
ATOM 3998 N N . ILE A 1 527 ? -24.689 -0.318 6.666 1.00 88.69 527 ILE A N 1
ATOM 3999 C CA . ILE A 1 527 ? -25.328 -1.471 6.013 1.00 88.69 527 ILE A CA 1
ATOM 4000 C C . ILE A 1 527 ? -26.453 -1.077 5.039 1.00 88.69 527 ILE A C 1
ATOM 4002 O O . ILE A 1 527 ? -26.841 -1.873 4.189 1.00 88.69 527 ILE A O 1
ATOM 4006 N N . ASP A 1 528 ? -26.999 0.137 5.164 1.00 90.44 528 ASP A N 1
ATOM 4007 C CA . ASP A 1 528 ? -28.026 0.685 4.275 1.00 90.44 528 ASP A CA 1
ATOM 4008 C C . ASP A 1 528 ? -27.453 1.400 3.034 1.00 90.44 528 ASP A C 1
ATOM 4010 O O . ASP A 1 528 ? -28.229 1.858 2.194 1.00 90.44 528 ASP A O 1
ATOM 4014 N N . VAL A 1 529 ? -26.124 1.478 2.888 1.00 88.94 529 VAL A N 1
ATOM 4015 C CA . VAL A 1 529 ? -25.435 2.090 1.743 1.00 88.94 529 VAL A CA 1
ATOM 4016 C C . VAL A 1 529 ? -24.713 1.005 0.944 1.00 88.94 529 VAL A C 1
ATOM 4018 O O . VAL A 1 529 ? -23.702 0.470 1.381 1.00 88.94 529 VAL A O 1
ATOM 4021 N N . LEU A 1 530 ? -25.257 0.669 -0.228 1.00 82.31 530 LEU A N 1
ATOM 4022 C CA . LEU A 1 530 ? -24.822 -0.497 -1.012 1.00 82.31 530 LEU A CA 1
ATOM 4023 C C . LEU A 1 530 ? -23.600 -0.244 -1.904 1.00 82.31 530 LEU A C 1
ATOM 4025 O O . LEU A 1 530 ? -22.894 -1.193 -2.226 1.00 82.31 530 LEU A O 1
ATOM 4029 N N . ASP A 1 531 ? -23.352 1.010 -2.281 1.00 85.81 531 ASP A N 1
ATOM 4030 C CA . ASP A 1 531 ? -22.307 1.369 -3.251 1.00 85.81 531 ASP A CA 1
ATOM 4031 C C . ASP A 1 531 ? -21.039 1.934 -2.589 1.00 85.81 531 ASP A C 1
ATOM 4033 O O . ASP A 1 531 ? -20.134 2.388 -3.282 1.00 85.81 531 ASP A O 1
ATOM 4037 N N . LEU A 1 532 ? -20.973 1.932 -1.252 1.00 88.25 532 LEU A N 1
ATOM 4038 C CA . LEU A 1 532 ? -19.827 2.438 -0.498 1.00 88.25 532 LEU A CA 1
ATOM 4039 C C . LEU A 1 532 ? -18.919 1.281 -0.086 1.00 88.25 532 LEU A C 1
ATOM 4041 O O . LEU A 1 532 ? -19.382 0.315 0.522 1.00 88.25 532 LEU A O 1
ATOM 4045 N N . ASN A 1 533 ? -17.626 1.395 -0.374 1.00 87.62 533 ASN A N 1
ATOM 4046 C CA . ASN A 1 533 ? -16.633 0.374 -0.041 1.00 87.62 533 ASN A CA 1
ATOM 4047 C C . ASN A 1 533 ? -15.371 1.000 0.591 1.00 87.62 533 ASN A C 1
ATOM 4049 O O . ASN A 1 533 ? -15.358 2.185 0.930 1.00 87.62 533 ASN A O 1
ATOM 4053 N N . ALA A 1 534 ? -14.319 0.206 0.809 1.00 88.81 534 ALA A N 1
ATOM 4054 C CA . ALA A 1 534 ? -13.109 0.676 1.483 1.00 88.81 534 ALA A CA 1
ATOM 4055 C C . ALA A 1 534 ? -12.351 1.790 0.726 1.00 88.81 534 ALA A C 1
ATOM 4057 O O . ALA A 1 534 ? -11.751 2.631 1.396 1.00 88.81 534 ALA A O 1
ATOM 4058 N N . THR A 1 535 ? -12.434 1.898 -0.613 1.00 82.56 535 THR A N 1
ATOM 4059 C CA . THR A 1 535 ? -11.806 3.021 -1.354 1.00 82.56 535 THR A CA 1
ATOM 4060 C C . THR A 1 535 ? -12.414 4.369 -1.022 1.00 82.56 535 THR A C 1
ATOM 4062 O O . THR A 1 535 ? -11.761 5.400 -1.158 1.00 82.56 535 THR A O 1
ATOM 4065 N N . ASP A 1 536 ? -13.676 4.371 -0.604 1.00 85.94 536 ASP A N 1
ATOM 4066 C CA . ASP A 1 536 ? -14.410 5.589 -0.290 1.00 85.94 536 ASP A CA 1
ATOM 4067 C C . ASP A 1 536 ? -14.169 6.056 1.149 1.00 85.94 536 ASP A C 1
ATOM 4069 O O . ASP A 1 536 ? -14.660 7.113 1.546 1.00 85.94 536 ASP A O 1
ATOM 4073 N N . ILE A 1 537 ? -13.445 5.271 1.951 1.00 94.56 537 ILE A N 1
ATOM 4074 C CA . ILE A 1 537 ? -13.173 5.544 3.358 1.00 94.56 537 ILE A CA 1
ATOM 4075 C C . ILE A 1 537 ? -11.660 5.573 3.555 1.00 94.56 537 ILE A C 1
ATOM 4077 O O . ILE A 1 537 ? -11.021 4.535 3.715 1.00 94.56 537 ILE A O 1
ATOM 4081 N N . VAL A 1 538 ? -11.086 6.776 3.575 1.00 93.88 538 VAL A N 1
ATOM 4082 C CA . VAL A 1 538 ? -9.631 6.964 3.680 1.00 93.88 538 VAL A CA 1
ATOM 4083 C C . VAL A 1 538 ? -9.265 7.605 5.013 1.00 93.88 538 VAL A C 1
ATOM 4085 O O . VAL A 1 538 ? -9.833 8.627 5.399 1.00 93.88 538 VAL A O 1
ATOM 4088 N N . ILE A 1 539 ? -8.292 7.025 5.713 1.00 98.12 539 ILE A N 1
ATOM 4089 C CA . ILE A 1 539 ? -7.845 7.474 7.032 1.00 98.12 539 ILE A CA 1
ATOM 4090 C C . ILE A 1 539 ? -6.342 7.745 7.014 1.00 98.12 539 ILE A C 1
ATOM 4092 O O . ILE A 1 539 ? -5.537 6.841 6.801 1.00 98.12 539 ILE A O 1
ATOM 4096 N N . TYR A 1 540 ? -5.969 8.984 7.316 1.00 97.81 540 TYR A N 1
ATOM 4097 C CA . TYR A 1 540 ? -4.589 9.421 7.511 1.00 97.81 540 TYR A CA 1
ATOM 4098 C C . TYR A 1 540 ? -4.319 9.612 9.000 1.00 97.81 540 TYR A C 1
ATOM 4100 O O . TYR A 1 540 ? -5.079 10.304 9.680 1.00 97.81 540 TYR A O 1
ATOM 4108 N N . VAL A 1 541 ? -3.227 9.038 9.503 1.00 98.75 541 VAL A N 1
ATOM 4109 C CA . VAL A 1 541 ? -2.798 9.182 10.900 1.00 98.75 541 VAL A CA 1
ATOM 4110 C C . VAL A 1 541 ? -1.348 9.658 10.938 1.00 98.75 541 VAL A C 1
ATOM 4112 O O . VAL A 1 541 ? -0.430 8.901 10.631 1.00 98.75 541 VAL A O 1
ATOM 4115 N N . ASN A 1 542 ? -1.137 10.911 11.340 1.00 97.75 542 ASN A N 1
ATOM 4116 C CA . ASN A 1 542 ? 0.187 11.539 11.399 1.00 97.75 542 ASN A CA 1
ATOM 4117 C C . ASN A 1 542 ? 0.958 11.209 12.697 1.00 97.75 542 ASN A C 1
ATOM 4119 O O . ASN A 1 542 ? 2.144 11.517 12.820 1.00 97.75 542 ASN A O 1
ATOM 4123 N N . GLY A 1 543 ? 0.314 10.542 13.660 1.00 98.00 543 GLY A N 1
ATOM 4124 C CA . GLY A 1 543 ? 0.898 10.231 14.959 1.00 98.00 543 GLY A CA 1
ATOM 4125 C C . GLY A 1 543 ? 2.098 9.282 14.939 1.00 98.00 543 GLY A C 1
ATOM 4126 O O . GLY A 1 543 ? 2.287 8.451 14.053 1.00 98.00 543 GLY A O 1
ATOM 4127 N N . ILE A 1 544 ? 2.878 9.360 16.017 1.00 98.44 544 ILE A N 1
ATOM 4128 C CA . ILE A 1 544 ? 4.022 8.487 16.308 1.00 98.44 544 ILE A CA 1
ATOM 4129 C C . ILE A 1 544 ? 3.690 7.466 17.403 1.00 98.44 544 ILE A C 1
ATOM 4131 O O . ILE A 1 544 ? 2.763 7.645 18.200 1.00 98.44 544 ILE A O 1
ATOM 4135 N N . ASN A 1 545 ? 4.497 6.407 17.510 1.00 98.38 545 ASN A N 1
ATOM 4136 C CA . ASN A 1 545 ? 4.439 5.504 18.662 1.00 98.38 545 ASN A CA 1
ATOM 4137 C C . ASN A 1 545 ? 4.815 6.242 19.962 1.00 98.38 545 ASN A C 1
ATOM 4139 O O . ASN A 1 545 ? 5.861 6.887 20.053 1.00 98.38 545 ASN A O 1
ATOM 4143 N N . GLY A 1 546 ? 3.983 6.106 20.997 1.00 97.62 546 GLY A N 1
ATOM 4144 C CA . GLY A 1 546 ? 4.169 6.775 22.285 1.00 97.62 546 GLY A CA 1
ATOM 4145 C C . GLY A 1 546 ? 4.390 8.282 22.132 1.00 97.62 546 GLY A C 1
ATOM 4146 O O . GLY A 1 546 ? 3.609 8.968 21.473 1.00 97.62 546 GLY A O 1
ATOM 4147 N N . SER A 1 547 ? 5.445 8.792 22.766 1.00 96.62 547 SER A N 1
ATOM 4148 C CA . SER A 1 547 ? 5.885 10.192 22.672 1.00 96.62 547 SER A CA 1
ATOM 4149 C C . SER A 1 547 ? 7.239 10.364 21.978 1.00 96.62 547 SER A C 1
ATOM 4151 O O . SER A 1 547 ? 7.734 11.482 21.890 1.00 96.62 547 SER A O 1
ATOM 4153 N N . ASN A 1 548 ? 7.866 9.273 21.527 1.00 95.25 548 ASN A N 1
ATOM 4154 C CA . ASN A 1 548 ? 9.236 9.286 21.006 1.00 95.25 548 ASN A CA 1
ATOM 4155 C C . ASN A 1 548 ? 9.415 8.542 19.675 1.00 95.25 548 ASN A C 1
ATOM 4157 O O . ASN A 1 548 ? 10.526 8.505 19.164 1.00 95.25 548 ASN A O 1
ATOM 4161 N N . GLY A 1 549 ? 8.363 7.927 19.128 1.00 95.56 549 GLY A N 1
ATOM 4162 C CA . GLY A 1 549 ? 8.413 7.220 17.847 1.00 95.56 549 GLY A CA 1
ATOM 4163 C C . GLY A 1 549 ? 9.098 5.856 17.894 1.00 95.56 549 GLY A C 1
ATOM 4164 O O . GLY A 1 549 ? 9.077 5.139 16.898 1.00 95.56 549 GLY A O 1
ATOM 4165 N N . ASN A 1 550 ? 9.640 5.440 19.043 1.00 94.62 550 ASN A N 1
ATOM 4166 C CA . ASN A 1 550 ? 10.332 4.160 19.152 1.00 94.62 550 ASN A CA 1
ATOM 4167 C C . ASN A 1 550 ? 9.385 2.997 18.827 1.00 94.62 550 ASN A C 1
ATOM 4169 O O . ASN A 1 550 ? 8.240 2.966 19.287 1.00 94.62 550 ASN A O 1
ATOM 4173 N N . LEU A 1 551 ? 9.894 1.975 18.132 1.00 93.31 551 LEU A N 1
ATOM 4174 C CA . LEU A 1 551 ? 9.105 0.813 17.715 1.00 93.31 551 LEU A CA 1
ATOM 4175 C C . LEU A 1 551 ? 8.340 0.156 18.875 1.00 93.31 551 LEU A C 1
ATOM 4177 O O . LEU A 1 551 ? 7.166 -0.190 18.747 1.00 93.31 551 LEU A O 1
ATOM 4181 N N . GLY A 1 552 ? 8.985 0.014 20.036 1.00 93.06 552 GLY A N 1
ATOM 4182 C CA . GLY A 1 552 ? 8.395 -0.584 21.236 1.00 93.06 552 GLY A CA 1
ATOM 4183 C C . GLY A 1 552 ? 7.452 0.333 22.022 1.00 93.06 552 GLY A C 1
ATOM 4184 O O . GLY A 1 552 ? 6.733 -0.160 22.889 1.00 93.06 552 GLY A O 1
ATOM 4185 N N . ALA A 1 553 ? 7.417 1.638 21.735 1.00 97.00 553 ALA A N 1
ATOM 4186 C CA . ALA A 1 553 ? 6.639 2.594 2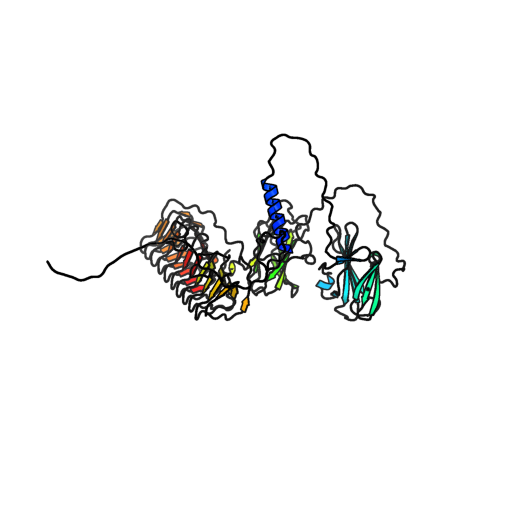2.515 1.00 97.00 553 ALA A CA 1
ATOM 4187 C C . ALA A 1 553 ? 5.127 2.367 22.375 1.00 97.00 553 ALA A C 1
ATOM 4189 O O . ALA A 1 553 ? 4.637 1.811 21.384 1.00 97.00 553 ALA A O 1
ATOM 4190 N N . THR A 1 554 ? 4.391 2.776 23.405 1.00 96.25 554 THR A N 1
ATOM 4191 C CA . THR A 1 554 ? 2.935 2.650 23.495 1.00 96.25 554 THR A CA 1
ATOM 4192 C C . THR A 1 554 ? 2.305 3.971 23.932 1.00 96.25 554 THR A C 1
ATOM 4194 O O . THR A 1 554 ? 2.933 4.691 24.712 1.00 96.25 554 THR A O 1
ATOM 4197 N N . PRO A 1 555 ? 1.060 4.261 23.519 1.00 97.44 555 PRO A N 1
ATOM 4198 C CA . PRO A 1 555 ? 0.270 3.510 22.531 1.00 97.44 555 PRO A CA 1
ATOM 4199 C C . PRO A 1 555 ? 0.890 3.560 21.122 1.00 97.44 555 PRO A C 1
ATOM 4201 O O . PRO A 1 555 ? 1.757 4.391 20.856 1.00 97.44 555 PRO A O 1
ATOM 4204 N N . LYS A 1 556 ? 0.501 2.628 20.241 1.00 98.44 556 LYS A N 1
ATOM 4205 C CA . LYS A 1 556 ? 0.903 2.674 18.822 1.00 98.44 556 LYS A CA 1
ATOM 4206 C C . LYS A 1 556 ? 0.242 3.865 18.133 1.00 98.44 556 LYS A C 1
ATOM 4208 O O . LYS A 1 556 ? -0.788 4.321 18.623 1.00 98.44 556 LYS A O 1
ATOM 4213 N N . ALA A 1 557 ? 0.816 4.349 17.035 1.00 98.69 557 ALA A N 1
ATOM 4214 C CA . ALA A 1 557 ? 0.258 5.471 16.277 1.00 98.69 557 ALA A CA 1
ATOM 4215 C C . ALA A 1 557 ? -1.205 5.223 15.871 1.00 98.69 557 ALA A C 1
ATOM 4217 O O . ALA A 1 557 ? -2.073 6.047 16.158 1.00 98.69 557 ALA A O 1
ATOM 4218 N N . ALA A 1 558 ? -1.489 4.039 15.320 1.00 98.88 558 ALA A N 1
ATOM 4219 C CA . ALA A 1 558 ? -2.843 3.591 15.020 1.00 98.88 558 ALA A CA 1
ATOM 4220 C C . ALA A 1 558 ? -3.070 2.152 15.497 1.00 98.88 558 ALA A C 1
ATOM 4222 O O . ALA A 1 558 ? -2.200 1.285 15.370 1.00 98.88 558 ALA A O 1
ATOM 4223 N N . LYS A 1 559 ? -4.249 1.881 16.055 1.00 98.69 559 LYS A N 1
ATOM 4224 C CA . LYS A 1 559 ? -4.612 0.560 16.572 1.00 98.69 559 LYS A CA 1
ATOM 4225 C C . LYS A 1 559 ? -6.091 0.270 16.348 1.00 98.69 559 LYS A C 1
ATOM 4227 O O . LYS A 1 559 ? -6.931 1.015 16.847 1.00 98.69 559 LYS A O 1
ATOM 4232 N N . PHE A 1 560 ? -6.381 -0.880 15.746 1.00 98.81 560 PHE A N 1
ATOM 4233 C CA . PHE A 1 560 ? -7.703 -1.504 15.751 1.00 98.81 560 PHE A CA 1
ATOM 4234 C C . PHE A 1 560 ? -7.730 -2.663 16.746 1.00 98.81 560 PHE A C 1
ATOM 4236 O O . PHE A 1 560 ? -6.807 -3.479 16.789 1.00 98.81 560 PHE A O 1
ATOM 4243 N N . GLY A 1 561 ? -8.754 -2.687 17.598 1.00 98.31 561 GLY A N 1
ATOM 4244 C CA . GLY A 1 561 ? -8.897 -3.610 18.718 1.00 98.31 561 GLY A CA 1
ATOM 4245 C C . GLY A 1 561 ? -9.012 -5.085 18.331 1.00 98.31 561 GLY A C 1
ATOM 4246 O O . GLY A 1 561 ? -9.018 -5.461 17.163 1.00 98.31 561 GLY A O 1
ATOM 4247 N N . ILE A 1 562 ? -9.034 -5.941 19.357 1.00 98.75 562 ILE A N 1
ATOM 4248 C CA . ILE A 1 562 ? -9.263 -7.384 19.182 1.00 98.75 562 ILE A CA 1
ATOM 4249 C C . ILE A 1 562 ? -10.667 -7.582 18.601 1.00 98.75 562 ILE A C 1
ATOM 4251 O O . ILE A 1 562 ? -11.573 -6.854 18.991 1.00 98.75 562 ILE A O 1
ATOM 4255 N N . ASP A 1 563 ? -10.850 -8.547 17.703 1.00 98.56 563 ASP A N 1
ATOM 4256 C CA . ASP A 1 563 ? -12.144 -8.897 17.095 1.00 98.56 563 ASP A CA 1
ATOM 4257 C C . ASP A 1 563 ? -12.884 -7.697 16.461 1.00 98.56 563 ASP A C 1
ATOM 4259 O O . ASP A 1 563 ? -14.110 -7.698 16.345 1.00 98.56 563 ASP A O 1
ATOM 4263 N N . SER A 1 564 ? -12.157 -6.640 16.089 1.00 98.62 564 SER A N 1
ATOM 4264 C CA . SER A 1 564 ? -12.729 -5.467 15.427 1.00 98.62 564 SER A CA 1
ATOM 4265 C C . SER A 1 564 ? -12.858 -5.703 13.921 1.00 98.62 564 SER A C 1
ATOM 4267 O O . SER A 1 564 ? -12.123 -6.494 13.333 1.00 98.62 564 SER A O 1
ATOM 4269 N N . THR A 1 565 ? -13.779 -4.992 13.280 1.00 98.81 565 THR A N 1
ATOM 4270 C CA . THR A 1 565 ? -13.903 -4.970 11.816 1.00 98.81 565 THR A CA 1
ATOM 4271 C C . THR A 1 565 ? -13.529 -3.590 11.299 1.00 98.81 565 THR A C 1
ATOM 4273 O O . THR A 1 565 ? -14.045 -2.593 11.803 1.00 98.81 565 THR A O 1
ATOM 4276 N N . VAL A 1 566 ? -12.644 -3.528 10.307 1.00 98.56 566 VAL A N 1
ATOM 4277 C CA . VAL A 1 566 ? -12.278 -2.290 9.611 1.00 98.56 566 VAL A CA 1
ATOM 4278 C C . VAL A 1 566 ? -12.409 -2.486 8.104 1.00 98.56 566 VAL A C 1
ATOM 4280 O O . VAL A 1 566 ? -11.843 -3.419 7.546 1.00 98.56 566 VAL A O 1
ATOM 4283 N N . ILE A 1 567 ? -13.177 -1.615 7.458 1.00 97.81 567 ILE A N 1
ATOM 4284 C CA . ILE A 1 567 ? -13.381 -1.562 6.009 1.00 97.81 567 ILE A CA 1
ATOM 4285 C C . ILE A 1 567 ? -13.017 -0.141 5.573 1.00 97.81 567 ILE A C 1
ATOM 4287 O O . ILE A 1 567 ? -13.860 0.756 5.628 1.00 97.81 567 ILE A O 1
ATOM 4291 N N . ALA A 1 568 ? -11.735 0.081 5.284 1.00 96.50 568 ALA A N 1
ATOM 4292 C CA . ALA A 1 568 ? -11.156 1.389 4.978 1.00 96.50 568 ALA A CA 1
ATOM 4293 C C . ALA A 1 568 ? -9.716 1.252 4.466 1.00 96.50 568 ALA A C 1
ATOM 4295 O O . ALA A 1 568 ? -9.009 0.315 4.838 1.00 96.50 568 ALA A O 1
ATOM 4296 N N . ASN A 1 569 ? -9.253 2.264 3.737 1.00 95.19 569 ASN A N 1
ATOM 4297 C CA . ASN A 1 569 ? -7.835 2.488 3.482 1.00 95.19 569 ASN A CA 1
ATOM 4298 C C . ASN A 1 569 ? -7.218 3.289 4.639 1.00 95.19 569 ASN A C 1
ATOM 4300 O O . ASN A 1 569 ? -7.723 4.352 5.008 1.00 95.19 569 ASN A O 1
ATOM 4304 N N . VAL A 1 570 ? -6.124 2.797 5.228 1.00 97.94 570 VAL A N 1
ATOM 4305 C CA . VAL A 1 570 ? -5.465 3.421 6.390 1.00 97.94 570 VAL A CA 1
ATOM 4306 C C . VAL A 1 570 ? -3.976 3.640 6.134 1.00 97.94 570 VAL A C 1
ATOM 4308 O O . VAL A 1 570 ? -3.264 2.688 5.825 1.00 97.94 570 VAL A O 1
ATOM 4311 N N . TYR A 1 571 ? -3.498 4.871 6.335 1.00 97.38 571 TYR A N 1
ATOM 4312 C CA . TYR A 1 571 ? -2.089 5.241 6.185 1.00 97.38 571 TYR A CA 1
ATOM 4313 C C . TYR A 1 571 ? -1.499 5.899 7.436 1.00 97.38 571 TYR A C 1
ATOM 4315 O O . TYR A 1 571 ? -2.048 6.865 7.974 1.00 97.38 571 TYR A O 1
ATOM 4323 N N . VAL A 1 572 ? -0.370 5.354 7.902 1.00 98.50 572 VAL A N 1
ATOM 4324 C CA . VAL A 1 572 ? 0.269 5.684 9.190 1.00 98.50 572 VAL A CA 1
ATOM 4325 C C . VAL A 1 572 ? 1.798 5.826 9.036 1.00 98.50 572 VAL A C 1
ATOM 4327 O O . VAL A 1 572 ? 2.554 4.980 9.524 1.00 98.50 572 VAL A O 1
ATOM 4330 N N . PRO A 1 573 ? 2.307 6.865 8.351 1.00 95.50 573 PRO A N 1
ATOM 4331 C CA . PRO A 1 573 ? 3.716 6.943 7.934 1.00 95.50 573 PRO A CA 1
ATOM 4332 C C . PRO A 1 573 ? 4.732 7.151 9.052 1.00 95.50 573 PRO A C 1
ATOM 4334 O O . PRO A 1 573 ? 5.921 6.930 8.845 1.00 95.50 573 PRO A O 1
ATOM 4337 N N . ASN A 1 574 ? 4.296 7.578 10.238 1.00 96.19 574 ASN A N 1
ATOM 4338 C CA . ASN A 1 574 ? 5.206 7.969 11.319 1.00 96.19 574 ASN A CA 1
ATOM 4339 C C . ASN A 1 574 ? 5.244 6.962 12.479 1.00 96.19 574 ASN A C 1
ATOM 4341 O O . ASN A 1 574 ? 5.912 7.185 13.493 1.00 96.19 574 ASN A O 1
ATOM 4345 N N . GLY A 1 575 ? 4.537 5.836 12.369 1.00 97.56 575 GLY A N 1
ATOM 4346 C CA . GLY A 1 575 ? 4.488 4.860 13.448 1.00 97.56 575 GLY A CA 1
ATOM 4347 C C . GLY A 1 575 ? 3.853 3.535 13.065 1.00 97.56 575 GLY A C 1
ATOM 4348 O O . GLY A 1 575 ? 3.724 3.181 11.898 1.00 97.56 575 GLY A O 1
ATOM 4349 N N . THR A 1 576 ? 3.502 2.755 14.083 1.00 98.69 576 THR A N 1
ATOM 4350 C CA . THR A 1 576 ? 2.944 1.424 13.863 1.00 98.69 576 THR A CA 1
ATOM 4351 C C . THR A 1 576 ? 1.433 1.488 13.671 1.00 98.69 576 THR A C 1
ATOM 4353 O O . THR A 1 576 ? 0.723 1.991 14.547 1.00 98.69 576 THR A O 1
ATOM 4356 N N . LEU A 1 577 ? 0.957 0.883 12.584 1.00 98.88 577 LEU A N 1
ATOM 4357 C CA . LEU A 1 577 ? -0.425 0.452 12.410 1.00 98.88 577 LEU A CA 1
ATOM 4358 C C . LEU A 1 577 ? -0.578 -0.967 12.969 1.00 98.88 577 LEU A C 1
ATOM 4360 O O . LEU A 1 577 ? 0.071 -1.903 12.504 1.00 98.88 577 LEU A O 1
ATOM 4364 N N . TRP A 1 578 ? -1.415 -1.141 13.992 1.00 98.81 578 TRP A N 1
ATOM 4365 C CA . TRP A 1 578 ? -1.648 -2.447 14.605 1.00 98.81 578 TRP A CA 1
ATOM 4366 C C . TRP A 1 578 ? -3.107 -2.884 14.491 1.00 98.81 578 TRP A C 1
ATOM 4368 O O . TRP A 1 578 ? -3.974 -2.395 15.215 1.00 98.81 578 TRP A O 1
ATOM 4378 N N . ILE A 1 579 ? -3.356 -3.876 13.642 1.00 98.81 579 ILE A N 1
ATOM 4379 C CA . ILE A 1 579 ? -4.634 -4.581 13.544 1.00 98.81 579 ILE A CA 1
ATOM 4380 C C . ILE A 1 579 ? -4.554 -5.776 14.496 1.00 98.81 579 ILE A C 1
ATOM 4382 O O . ILE A 1 579 ? -3.724 -6.668 14.313 1.00 98.81 579 ILE A O 1
ATOM 4386 N N . ARG A 1 580 ? -5.316 -5.773 15.594 1.00 98.62 580 ARG A N 1
ATOM 4387 C CA . ARG A 1 580 ? -5.158 -6.788 16.648 1.00 98.62 580 ARG A CA 1
ATOM 4388 C C . ARG A 1 580 ? -5.851 -8.108 16.297 1.00 98.62 580 ARG A C 1
ATOM 4390 O O . ARG A 1 580 ? -6.471 -8.270 15.256 1.00 98.62 580 ARG A O 1
ATOM 4397 N N . GLN A 1 581 ? -5.628 -9.081 17.178 1.00 98.56 581 GLN A N 1
ATOM 4398 C CA . GLN A 1 581 ? -6.056 -10.472 17.046 1.00 98.56 581 GLN A CA 1
ATOM 4399 C C . GLN A 1 581 ? -7.532 -10.606 16.668 1.00 98.56 581 GLN A C 1
ATOM 4401 O O . GLN A 1 581 ? -8.357 -9.883 17.216 1.00 98.56 581 GLN A O 1
ATOM 4406 N N . GLY A 1 582 ? -7.834 -11.563 15.790 1.00 98.38 582 GLY A N 1
ATOM 4407 C CA . GLY A 1 582 ? -9.199 -11.935 15.409 1.00 98.38 582 GLY A CA 1
ATOM 4408 C C . GLY A 1 582 ? -9.953 -10.874 14.605 1.00 98.38 582 GLY A C 1
ATOM 4409 O O . GLY A 1 582 ? -11.116 -11.076 14.276 1.00 98.38 582 GLY A O 1
ATOM 4410 N N . ALA A 1 583 ? -9.317 -9.742 14.293 1.00 98.69 583 ALA A N 1
ATOM 4411 C CA . ALA A 1 583 ? -9.937 -8.695 13.500 1.00 98.69 583 ALA A CA 1
ATOM 4412 C C . ALA A 1 583 ? -10.164 -9.133 12.042 1.00 98.69 583 ALA A C 1
ATOM 4414 O O . ALA A 1 583 ? -9.484 -10.022 11.525 1.00 98.69 583 ALA A O 1
ATOM 4415 N N . THR A 1 584 ? -11.108 -8.467 11.382 1.00 98.69 584 THR A N 1
ATOM 4416 C CA . THR A 1 584 ? -11.335 -8.550 9.932 1.00 98.69 584 THR A CA 1
ATOM 4417 C C . THR A 1 584 ? -11.043 -7.187 9.323 1.00 98.69 584 THR A C 1
ATOM 4419 O O . THR A 1 584 ? -11.596 -6.183 9.775 1.00 98.69 584 THR A O 1
ATOM 4422 N N . ALA A 1 585 ? -10.162 -7.137 8.333 1.00 98.50 585 ALA A N 1
ATOM 4423 C CA . ALA A 1 585 ? -9.662 -5.894 7.767 1.00 98.50 585 ALA A CA 1
ATOM 4424 C C . ALA A 1 585 ? -9.729 -5.928 6.233 1.00 98.50 585 ALA A C 1
ATOM 4426 O O . ALA A 1 585 ? -9.121 -6.788 5.604 1.00 98.50 585 ALA A O 1
ATOM 4427 N N . ARG A 1 586 ? -10.488 -5.006 5.636 1.00 97.00 586 ARG A N 1
ATOM 4428 C CA . ARG A 1 586 ? -10.714 -4.921 4.187 1.00 97.00 586 ARG A CA 1
ATOM 4429 C C . ARG A 1 586 ? -10.298 -3.536 3.681 1.00 97.00 586 ARG A C 1
ATOM 4431 O O . ARG A 1 586 ? -10.745 -2.538 4.247 1.00 97.00 586 ARG A O 1
ATOM 4438 N N . GLY A 1 587 ? -9.433 -3.485 2.671 1.00 95.00 587 GLY A N 1
ATOM 4439 C CA . GLY A 1 587 ? -8.820 -2.253 2.150 1.00 95.00 587 GLY A CA 1
ATOM 4440 C C . GLY A 1 587 ? -7.291 -2.342 2.105 1.00 95.00 587 GLY A C 1
ATOM 4441 O O . GLY A 1 587 ? -6.738 -3.437 2.179 1.00 95.00 587 GLY A O 1
ATOM 4442 N N . ALA A 1 588 ? -6.615 -1.196 2.013 1.00 93.31 588 ALA A N 1
ATOM 4443 C CA . ALA A 1 588 ? -5.155 -1.082 2.027 1.00 93.31 588 ALA A CA 1
ATOM 4444 C C . ALA A 1 588 ? -4.636 -0.537 3.371 1.00 93.31 588 ALA A C 1
ATOM 4446 O O . ALA A 1 588 ? -5.077 0.513 3.851 1.00 93.31 588 ALA A O 1
ATOM 4447 N N . PHE A 1 589 ? -3.670 -1.233 3.977 1.00 97.62 589 PHE A N 1
ATOM 4448 C CA . PHE A 1 589 ? -3.133 -0.931 5.307 1.00 97.62 589 PHE A CA 1
ATOM 4449 C C . PHE A 1 589 ? -1.640 -0.617 5.233 1.00 97.62 589 PHE A C 1
ATOM 4451 O O . PHE A 1 589 ? -0.790 -1.510 5.250 1.00 97.62 589 PHE A O 1
ATOM 4458 N N . ILE A 1 590 ? -1.331 0.676 5.182 1.00 96.38 590 ILE A N 1
ATOM 4459 C CA . ILE A 1 590 ? 0.016 1.192 4.958 1.00 96.38 590 ILE A CA 1
ATOM 4460 C C . ILE A 1 590 ? 0.514 1.886 6.228 1.00 96.38 590 ILE A C 1
ATOM 4462 O O . ILE A 1 590 ? -0.204 2.651 6.875 1.00 96.38 590 ILE A O 1
ATOM 4466 N N . GLY A 1 591 ? 1.767 1.672 6.606 1.00 96.81 591 GLY A N 1
ATOM 4467 C CA . GLY A 1 591 ? 2.364 2.446 7.690 1.00 96.81 591 GLY A CA 1
ATOM 4468 C C . GLY A 1 591 ? 3.872 2.329 7.752 1.00 96.81 591 GLY A C 1
ATOM 4469 O O . GLY A 1 591 ? 4.466 1.548 7.019 1.00 96.81 591 GLY A O 1
ATOM 4470 N N . LYS A 1 592 ? 4.502 3.061 8.678 1.00 96.19 592 LYS A N 1
ATOM 4471 C CA . LYS A 1 592 ? 5.941 2.900 8.926 1.00 96.19 592 LYS A CA 1
ATOM 4472 C C . LYS A 1 592 ? 6.270 1.452 9.270 1.00 96.19 592 LYS A C 1
ATOM 4474 O O . LYS A 1 592 ? 7.200 0.854 8.742 1.00 96.19 592 LYS A O 1
ATOM 4479 N N . TRP A 1 593 ? 5.435 0.903 10.148 1.00 98.19 593 TRP A N 1
ATOM 4480 C CA . TRP A 1 593 ? 5.412 -0.504 10.499 1.00 98.19 593 TRP A CA 1
ATOM 4481 C C . TRP A 1 593 ? 3.974 -1.002 10.541 1.00 98.19 593 TRP A C 1
ATOM 4483 O O . TRP A 1 593 ? 3.110 -0.315 11.093 1.00 98.19 593 TRP A O 1
ATOM 4493 N N . VAL A 1 594 ? 3.720 -2.222 10.071 1.00 98.69 594 VAL A N 1
ATOM 4494 C CA . VAL A 1 594 ? 2.379 -2.824 10.141 1.00 98.69 594 VAL A CA 1
ATOM 4495 C C . VAL A 1 594 ? 2.408 -4.154 10.888 1.00 98.69 594 VAL A C 1
ATOM 4497 O O . VAL A 1 594 ? 3.217 -5.037 10.611 1.00 98.69 594 VAL A O 1
ATOM 4500 N N . ILE A 1 595 ? 1.512 -4.312 11.863 1.00 98.81 595 ILE A N 1
ATOM 4501 C CA . ILE A 1 595 ? 1.307 -5.573 12.582 1.00 98.81 595 ILE A CA 1
ATOM 4502 C C . ILE A 1 595 ? -0.101 -6.080 12.291 1.00 98.81 595 ILE A C 1
ATOM 4504 O O . ILE A 1 595 ? -1.081 -5.438 12.679 1.00 98.81 595 ILE A O 1
ATOM 4508 N N . VAL A 1 596 ? -0.189 -7.281 11.724 1.00 98.81 596 VAL A N 1
ATOM 4509 C CA . VAL A 1 596 ? -1.439 -8.031 11.571 1.00 98.81 596 VAL A CA 1
ATOM 4510 C C . VAL A 1 596 ? -1.516 -9.082 12.675 1.00 98.81 596 VAL A C 1
ATOM 4512 O O . VAL A 1 596 ? -0.593 -9.869 12.886 1.00 98.81 596 VAL A O 1
ATOM 4515 N N . GLY A 1 597 ? -2.587 -9.030 13.460 1.00 98.50 597 GLY A N 1
ATOM 4516 C CA . GLY A 1 597 ? -2.776 -9.792 14.686 1.00 98.50 597 GLY A CA 1
ATOM 4517 C C . GLY A 1 597 ? -2.905 -11.303 14.492 1.00 98.50 597 GLY A C 1
ATOM 4518 O O . GLY A 1 597 ? -2.949 -11.828 13.388 1.00 98.50 597 GLY A O 1
ATOM 4519 N N . LEU A 1 598 ? -2.927 -12.027 15.616 1.00 98.44 598 LEU A N 1
ATOM 4520 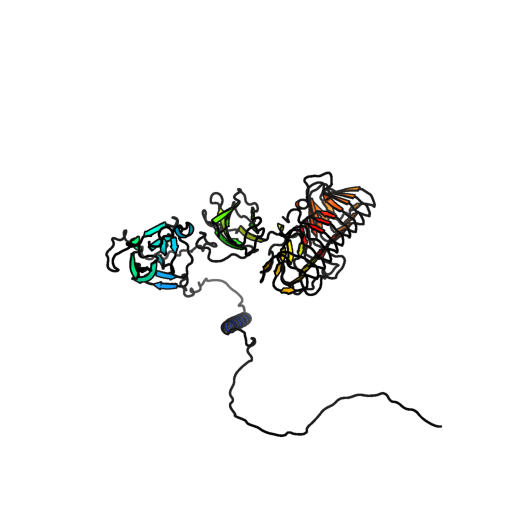C CA . LEU A 1 598 ? -3.118 -13.480 15.601 1.00 98.44 598 LEU A CA 1
ATOM 4521 C C . LEU A 1 598 ? -4.502 -13.802 15.034 1.00 98.44 598 LEU A C 1
ATOM 4523 O O . LEU A 1 598 ? -5.480 -13.241 15.520 1.00 98.44 598 LEU A O 1
ATOM 4527 N N . GLY A 1 599 ? -4.594 -14.715 14.068 1.00 98.06 599 GLY A N 1
ATOM 4528 C CA . GLY A 1 599 ? -5.888 -15.127 13.511 1.00 98.06 599 GLY A CA 1
ATOM 4529 C C . GLY A 1 599 ? -6.679 -14.005 12.831 1.00 98.06 599 GLY A C 1
ATOM 4530 O O . GLY A 1 599 ? -7.889 -14.129 12.693 1.00 98.06 599 GLY A O 1
ATOM 4531 N N . THR A 1 600 ? -6.029 -12.890 12.497 1.00 98.75 600 THR A N 1
ATOM 4532 C CA . THR A 1 600 ? -6.642 -11.762 11.792 1.00 98.75 600 THR A CA 1
ATOM 4533 C C . THR A 1 600 ? -6.751 -12.092 10.307 1.00 98.75 600 THR A C 1
ATOM 4535 O O . THR A 1 600 ? -5.803 -12.646 9.748 1.00 98.75 600 THR A O 1
ATOM 4538 N N . SER A 1 601 ? -7.870 -11.732 9.678 1.00 98.62 601 SER A N 1
ATOM 4539 C CA . SER A 1 601 ? -8.018 -11.787 8.221 1.00 98.62 601 SER A CA 1
ATOM 4540 C C . SER A 1 601 ? -7.817 -10.401 7.610 1.00 98.62 601 SER A C 1
ATOM 4542 O O . SER A 1 601 ? -8.367 -9.419 8.123 1.00 98.62 601 SER A O 1
ATOM 4544 N N . VAL A 1 602 ? -7.021 -10.324 6.543 1.00 98.44 602 VAL A N 1
ATOM 4545 C CA . VAL A 1 602 ? -6.842 -9.126 5.714 1.00 98.44 602 VAL A CA 1
ATOM 4546 C C . VAL A 1 602 ? -7.192 -9.450 4.261 1.00 98.44 602 VAL A C 1
ATOM 4548 O O . VAL A 1 602 ? -6.754 -10.473 3.741 1.00 98.44 602 VAL A O 1
ATOM 4551 N N . SER A 1 603 ? -7.956 -8.587 3.597 1.00 96.25 603 SER A N 1
ATOM 4552 C CA . SER A 1 603 ? -8.287 -8.721 2.173 1.00 96.25 603 SER A CA 1
ATOM 4553 C C . SER A 1 603 ? -8.191 -7.370 1.480 1.00 96.25 603 SER A C 1
ATOM 4555 O O . SER A 1 603 ? -8.685 -6.373 2.016 1.00 96.25 603 SER A O 1
ATOM 4557 N N . MET A 1 604 ? -7.662 -7.334 0.264 1.00 88.31 604 MET A N 1
ATOM 4558 C CA . MET A 1 604 ? -7.778 -6.142 -0.565 1.00 88.31 604 MET A CA 1
ATOM 4559 C C . MET A 1 604 ? -9.252 -5.889 -0.915 1.00 88.31 604 MET A C 1
ATOM 4561 O O . MET A 1 604 ? -9.949 -6.780 -1.403 1.00 88.31 604 MET A O 1
ATOM 4565 N N . GLU A 1 605 ? -9.734 -4.670 -0.683 1.00 81.56 605 GLU A N 1
ATOM 4566 C CA . GLU A 1 605 ? -11.041 -4.212 -1.158 1.00 81.56 605 GLU A CA 1
ATOM 4567 C C . GLU A 1 605 ? -10.878 -2.804 -1.712 1.00 81.56 605 GLU A C 1
ATOM 4569 O O . GLU A 1 605 ? -10.881 -1.818 -0.980 1.00 81.56 605 GLU A O 1
ATOM 4574 N N . GLY A 1 606 ? -10.685 -2.742 -3.026 1.00 55.38 606 GLY A N 1
ATOM 4575 C CA . GLY A 1 606 ? -10.309 -1.509 -3.690 1.00 55.38 606 GLY A CA 1
ATOM 4576 C C . GLY A 1 606 ? -8.913 -1.023 -3.279 1.00 55.38 606 GLY A C 1
ATOM 4577 O O . GLY A 1 606 ? -8.251 -1.603 -2.426 1.00 55.38 606 GLY A O 1
ATOM 4578 N N . TYR A 1 607 ? -8.425 -0.001 -3.966 1.00 60.38 607 TYR A N 1
ATOM 4579 C CA . TYR A 1 607 ? -7.014 0.350 -3.973 1.00 60.38 607 TYR A CA 1
ATOM 4580 C C . TYR A 1 607 ? -6.698 1.660 -3.267 1.00 60.38 607 TYR A C 1
ATOM 4582 O O . TYR A 1 607 ? -7.567 2.525 -3.127 1.00 60.38 607 TYR A O 1
ATOM 4590 N N . TRP A 1 608 ? -5.446 1.814 -2.822 1.00 65.25 608 TRP A N 1
ATOM 4591 C CA . TRP A 1 608 ? -4.949 3.123 -2.414 1.00 65.25 608 TRP A CA 1
ATOM 4592 C C . TRP A 1 608 ? -4.915 4.046 -3.642 1.00 65.25 608 TRP A C 1
ATOM 4594 O O . TRP A 1 608 ? -4.343 3.667 -4.662 1.00 65.25 608 TRP A O 1
ATOM 4604 N N . ARG A 1 609 ? -5.553 5.217 -3.543 1.00 50.56 609 ARG A N 1
ATOM 4605 C CA . ARG A 1 609 ? -5.564 6.274 -4.566 1.00 50.56 609 ARG A CA 1
ATOM 4606 C C . ARG A 1 609 ? -4.717 7.461 -4.140 1.00 50.56 609 ARG A C 1
ATOM 4608 O O . ARG A 1 609 ? -4.631 7.717 -2.911 1.00 50.56 609 ARG A O 1
#

Radius of gyration: 35.0 Å; chains: 1; bounding box: 97×68×138 Å